Protein AF-A0A5C3P0K3-F1 (afdb_monomer)

Mean predicted aligned error: 17.83 Å

Solvent-accessible surface area (backbone atoms only — not comparable to full-atom values): 29795 Å² total; per-residue (Å²): 106,72,67,56,53,53,31,48,54,59,29,35,57,39,47,34,55,38,50,48,30,50,36,50,61,62,70,23,66,66,60,47,66,73,46,73,42,30,42,36,36,36,33,40,74,50,85,75,92,50,100,78,59,56,58,51,48,46,45,33,74,73,50,75,51,78,42,51,37,80,79,39,70,76,41,47,81,45,37,68,60,47,49,50,56,40,67,68,44,40,65,58,45,68,73,74,47,50,90,46,56,75,48,63,44,34,28,38,40,38,34,67,38,91,97,71,49,75,48,74,46,55,38,49,33,72,33,66,44,53,66,89,54,90,84,61,83,78,53,72,66,58,40,38,36,33,51,36,48,41,50,53,52,52,53,36,39,52,73,20,39,22,40,42,75,41,90,49,76,89,46,56,52,66,38,50,28,37,74,44,84,49,96,98,39,81,40,83,45,73,51,89,84,71,50,57,52,65,55,46,50,54,61,43,66,78,34,94,82,50,64,74,61,79,58,75,62,52,55,56,59,44,33,40,58,62,43,72,35,35,87,69,73,90,64,85,66,98,64,55,51,55,82,79,74,49,45,14,72,56,79,59,51,71,43,55,84,86,62,34,46,58,39,92,78,62,61,76,52,33,18,73,42,73,65,38,46,59,70,33,36,82,77,41,50,73,70,47,60,62,74,75,72,89,57,80,70,46,71,69,53,49,45,49,52,50,50,48,28,46,67,54,31,44,70,44,49,45,51,32,50,39,33,50,34,44,75,68,49,7,61,63,62,49,68,76,47,72,40,32,33,46,32,33,33,34,57,42,92,81,50,84,78,49,55,52,41,49,40,40,70,73,46,78,41,84,40,46,26,92,80,33,65,84,42,46,82,45,42,70,63,49,59,59,50,42,67,65,58,42,60,88,67,37,44,96,80,32,89,57,39,71,44,70,41,50,32,41,36,41,35,40,48,100,90,44,79,47,80,44,79,48,72,48,66,34,56,57,62,78,53,95,56,52,66,68,63,50,73,67,58,47,33,26,40,50,25,46,32,54,49,30,53,50,24,55,36,73,18,45,30,66,42,85,38,81,46,89,92,52,100,50,79,42,77,46,56,20,35,72,45,69,62,68,102,78,52,84,52,79,40,81,42,76,59,63,86,82,39,66,72,58,43,51,52,46,54,49,34,14,51,63,30,82,65,39,46,66,71,53,23,51,47,53,61,74,72,57

Organism: NCBI:txid1314778

Structure (mmCIF, N/CA/C/O backbone):
data_AF-A0A5C3P0K3-F1
#
_entry.id   AF-A0A5C3P0K3-F1
#
loop_
_atom_site.group_PDB
_atom_site.id
_atom_site.type_symbol
_atom_site.label_atom_id
_atom_site.label_alt_id
_atom_site.label_comp_id
_atom_site.label_asym_id
_atom_site.label_entity_id
_atom_site.label_seq_id
_atom_site.pdbx_PDB_ins_code
_atom_site.Cartn_x
_atom_site.Cartn_y
_atom_site.Cartn_z
_atom_site.occupancy
_atom_site.B_iso_or_equiv
_atom_site.auth_seq_id
_atom_site.auth_comp_id
_atom_site.auth_asym_id
_atom_site.auth_atom_id
_atom_site.pdbx_PDB_model_num
ATOM 1 N N . MET A 1 1 ? -1.546 -14.754 24.740 1.00 61.16 1 MET A N 1
ATOM 2 C CA . MET A 1 1 ? -1.961 -14.315 23.388 1.00 61.16 1 MET A CA 1
ATOM 3 C C . MET A 1 1 ? -1.773 -12.811 23.155 1.00 61.16 1 MET A C 1
ATOM 5 O O . MET A 1 1 ? -1.002 -12.467 22.277 1.00 61.16 1 MET A O 1
ATOM 9 N N . GLY A 1 2 ? -2.371 -11.905 23.947 1.00 68.00 2 GLY A N 1
ATOM 10 C CA . GLY A 1 2 ? -2.244 -10.447 23.720 1.00 68.00 2 GLY A CA 1
ATOM 11 C C . GLY A 1 2 ? -0.800 -9.924 23.613 1.00 68.00 2 GLY A C 1
ATOM 12 O O . GLY A 1 2 ? -0.475 -9.229 22.660 1.00 68.00 2 GLY A O 1
ATOM 13 N N . ALA A 1 3 ? 0.090 -10.341 24.522 1.00 77.12 3 ALA A N 1
ATOM 14 C CA . ALA A 1 3 ? 1.510 -9.973 24.467 1.00 77.12 3 ALA A CA 1
ATOM 15 C C . ALA A 1 3 ? 2.232 -10.491 23.205 1.00 77.12 3 ALA A C 1
ATOM 17 O O . ALA A 1 3 ? 3.080 -9.788 22.667 1.00 77.12 3 ALA A O 1
ATOM 18 N N . LEU A 1 4 ? 1.866 -11.683 22.716 1.00 77.12 4 LEU A N 1
ATOM 19 C CA . LEU A 1 4 ? 2.423 -12.269 21.492 1.00 77.12 4 LEU A CA 1
ATOM 20 C C . LEU A 1 4 ? 2.009 -11.467 20.257 1.00 77.12 4 LEU A C 1
ATOM 22 O O . LEU A 1 4 ? 2.861 -11.131 19.444 1.00 77.12 4 LEU A O 1
ATOM 26 N N . ASN A 1 5 ? 0.734 -11.078 20.166 1.00 74.31 5 ASN A N 1
ATOM 27 C CA . ASN A 1 5 ? 0.243 -10.235 19.073 1.00 74.31 5 ASN A CA 1
ATOM 28 C C . ASN A 1 5 ? 0.916 -8.860 19.074 1.00 74.31 5 ASN A C 1
ATOM 30 O O . ASN A 1 5 ? 1.322 -8.379 18.022 1.00 74.31 5 ASN A O 1
ATOM 34 N N . THR A 1 6 ? 1.056 -8.229 20.245 1.00 79.75 6 THR A N 1
ATOM 35 C CA . THR A 1 6 ? 1.744 -6.935 20.362 1.00 79.75 6 THR A CA 1
ATOM 36 C C . THR A 1 6 ? 3.209 -7.044 19.956 1.00 79.75 6 THR A C 1
ATOM 38 O O . THR A 1 6 ? 3.693 -6.199 19.209 1.00 79.75 6 THR A O 1
ATOM 41 N N . TRP A 1 7 ? 3.911 -8.080 20.415 1.00 85.62 7 TRP A N 1
ATOM 42 C CA . TRP A 1 7 ? 5.311 -8.300 20.064 1.00 85.62 7 TRP A CA 1
ATOM 43 C C . TRP A 1 7 ? 5.491 -8.560 18.566 1.00 85.62 7 TRP A C 1
ATOM 45 O O . TRP A 1 7 ? 6.359 -7.950 17.947 1.00 85.62 7 TRP A O 1
ATOM 55 N N . LEU A 1 8 ? 4.635 -9.392 17.965 1.00 82.06 8 LEU A N 1
ATOM 56 C CA . LEU A 1 8 ? 4.671 -9.667 16.530 1.00 82.06 8 LEU A CA 1
ATOM 57 C C . LEU A 1 8 ? 4.389 -8.401 15.709 1.00 82.06 8 LEU A C 1
ATOM 59 O O . LEU A 1 8 ? 5.110 -8.120 14.760 1.00 82.06 8 LEU A O 1
ATOM 63 N N . ALA A 1 9 ? 3.407 -7.593 16.122 1.00 76.94 9 ALA A N 1
ATOM 64 C CA . ALA A 1 9 ? 3.091 -6.322 15.472 1.00 76.94 9 ALA A CA 1
ATOM 65 C C . ALA A 1 9 ? 4.237 -5.300 15.567 1.00 76.94 9 ALA A C 1
ATOM 67 O O . ALA A 1 9 ? 4.460 -4.545 14.627 1.00 76.94 9 ALA A O 1
ATOM 68 N N . ILE A 1 10 ? 4.987 -5.276 16.676 1.00 83.94 10 ILE A N 1
ATOM 69 C CA . ILE A 1 10 ? 6.170 -4.412 16.826 1.00 83.94 10 ILE A CA 1
ATOM 70 C C . ILE A 1 10 ? 7.267 -4.782 15.822 1.00 83.94 10 ILE A C 1
ATOM 72 O O . ILE A 1 10 ? 7.936 -3.888 15.316 1.00 83.94 10 ILE A O 1
ATOM 76 N N . HIS A 1 11 ? 7.444 -6.072 15.537 1.00 88.75 11 HIS A N 1
ATOM 77 C CA . HIS A 1 11 ? 8.526 -6.591 14.694 1.00 88.75 11 HIS A CA 1
ATOM 78 C C . HIS A 1 11 ? 8.051 -6.977 13.291 1.00 88.75 11 HIS A C 1
ATOM 80 O O . HIS A 1 11 ? 8.739 -7.715 12.596 1.00 88.75 11 HIS A O 1
ATOM 86 N N . VAL A 1 12 ? 6.876 -6.517 12.865 1.00 84.19 12 VAL A N 1
ATOM 87 C CA . VAL A 1 12 ? 6.235 -7.002 11.637 1.00 84.19 12 VAL A CA 1
ATOM 88 C C . VAL A 1 12 ? 7.110 -6.803 10.394 1.00 84.19 12 VAL A C 1
ATOM 90 O O . VAL A 1 12 ? 7.326 -7.745 9.638 1.00 84.19 12 VAL A O 1
ATOM 93 N N . ILE A 1 13 ? 7.696 -5.615 10.233 1.00 84.31 13 ILE A N 1
ATOM 94 C CA . ILE A 1 13 ? 8.611 -5.303 9.127 1.00 84.31 13 ILE A CA 1
ATOM 95 C C . ILE A 1 13 ? 9.934 -6.065 9.276 1.00 84.31 13 ILE A C 1
ATOM 97 O O . ILE A 1 13 ? 10.475 -6.582 8.302 1.00 84.31 13 ILE A O 1
ATOM 101 N N . THR A 1 14 ? 10.434 -6.205 10.505 1.00 92.38 14 THR A N 1
ATOM 102 C CA . THR A 1 14 ? 11.621 -7.019 10.802 1.00 92.38 14 THR A CA 1
ATOM 103 C C . THR A 1 14 ? 11.430 -8.474 10.377 1.00 92.38 14 THR A C 1
ATOM 105 O O . THR A 1 14 ? 12.330 -9.066 9.783 1.00 92.38 14 THR A O 1
ATOM 108 N N . PHE A 1 15 ? 10.254 -9.047 10.639 1.00 92.56 15 PHE A N 1
ATOM 109 C CA . PHE A 1 15 ? 9.929 -10.413 10.248 1.00 92.56 15 PHE A CA 1
ATOM 110 C C . PHE A 1 15 ? 9.656 -10.571 8.759 1.00 92.56 15 PHE A C 1
ATOM 112 O O . PHE A 1 15 ? 9.928 -11.639 8.227 1.00 92.56 15 PHE A O 1
ATOM 119 N N . GLU A 1 16 ? 9.210 -9.528 8.065 1.00 88.56 16 GLU A N 1
ATOM 120 C CA . GLU A 1 16 ? 9.139 -9.550 6.605 1.00 88.56 16 GLU A CA 1
ATOM 121 C C . GLU A 1 16 ? 10.537 -9.668 5.975 1.00 88.56 16 GLU A C 1
ATOM 123 O O . GLU A 1 16 ? 10.743 -10.503 5.089 1.00 88.56 16 GLU A O 1
ATOM 128 N N . TYR A 1 17 ? 11.515 -8.892 6.464 1.00 89.94 17 TYR A N 1
ATOM 129 C CA . TYR A 1 17 ? 12.912 -9.040 6.046 1.00 89.94 17 TYR A CA 1
ATOM 130 C C . TYR A 1 17 ? 13.441 -10.440 6.372 1.00 89.94 17 TYR A C 1
ATOM 132 O O . TYR A 1 17 ? 14.049 -11.087 5.521 1.00 89.94 17 TYR A O 1
ATOM 140 N N . LEU A 1 18 ? 13.153 -10.940 7.578 1.00 92.56 18 LEU A N 1
ATOM 141 C CA . LEU A 1 18 ? 13.569 -12.278 7.987 1.00 92.56 18 LEU A CA 1
ATOM 142 C C . LEU A 1 18 ? 12.963 -13.362 7.090 1.00 92.56 18 LEU A C 1
ATOM 144 O O . LEU A 1 18 ? 13.679 -14.250 6.649 1.00 92.56 18 LEU A O 1
ATOM 148 N N . ALA A 1 19 ? 11.666 -13.277 6.789 1.00 91.94 19 ALA A N 1
ATOM 149 C CA . ALA A 1 19 ? 10.964 -14.234 5.943 1.00 91.94 19 ALA A CA 1
ATOM 150 C C . ALA A 1 19 ? 11.574 -14.289 4.540 1.00 91.94 19 ALA A C 1
ATOM 152 O O . ALA A 1 19 ? 11.845 -15.377 4.034 1.00 91.94 19 ALA A O 1
ATOM 153 N N . ASN A 1 20 ? 11.852 -13.127 3.940 1.00 88.12 20 ASN A N 1
ATOM 154 C CA . ASN A 1 20 ? 12.483 -13.064 2.626 1.00 88.12 20 ASN A CA 1
ATOM 155 C C . ASN A 1 20 ? 13.892 -13.678 2.650 1.00 88.12 20 ASN A C 1
ATOM 157 O O . ASN A 1 20 ? 14.211 -14.449 1.756 1.00 88.12 20 ASN A O 1
ATOM 161 N N . ALA A 1 21 ? 14.712 -13.433 3.677 1.00 89.75 21 ALA A N 1
ATOM 162 C CA . ALA A 1 21 ? 16.034 -14.063 3.779 1.00 89.75 21 ALA A CA 1
ATOM 163 C C . ALA A 1 21 ? 15.950 -15.587 4.009 1.00 89.75 21 ALA A C 1
ATOM 165 O O . ALA A 1 21 ? 16.585 -16.365 3.296 1.00 89.75 21 ALA A O 1
ATOM 166 N N . VAL A 1 22 ? 15.125 -16.026 4.965 1.00 91.88 22 VAL A N 1
ATOM 167 C CA . VAL A 1 22 ? 14.997 -17.439 5.363 1.00 91.88 22 VAL A CA 1
ATOM 168 C C . VAL A 1 22 ? 14.495 -18.304 4.210 1.00 91.88 22 VAL A C 1
ATOM 170 O O . VAL A 1 22 ? 15.004 -19.405 4.016 1.00 91.88 22 VAL A O 1
ATOM 173 N N . VAL A 1 23 ? 13.537 -17.823 3.417 1.00 90.25 23 VAL A N 1
ATOM 174 C CA . VAL A 1 23 ? 13.013 -18.569 2.262 1.00 90.25 23 VAL A CA 1
ATOM 175 C C . VAL A 1 23 ? 14.108 -18.877 1.241 1.00 90.25 23 VAL A C 1
ATOM 177 O O . VAL A 1 23 ? 14.187 -20.000 0.743 1.00 90.25 23 VAL A O 1
ATOM 180 N N . TRP A 1 24 ? 14.993 -17.921 0.969 1.00 85.38 24 TRP A N 1
ATOM 181 C CA . TRP A 1 24 ? 16.098 -18.119 0.033 1.00 85.38 24 TRP A CA 1
ATOM 182 C C . TRP A 1 24 ? 17.172 -19.067 0.570 1.00 85.38 24 TRP A C 1
ATOM 184 O O . TRP A 1 24 ? 17.654 -19.913 -0.178 1.00 85.38 24 TRP A O 1
ATOM 194 N N . VAL A 1 25 ? 17.459 -19.022 1.874 1.00 87.88 25 VAL A N 1
ATOM 195 C CA . VAL A 1 25 ? 18.343 -20.004 2.534 1.00 87.88 25 VAL A CA 1
ATOM 196 C C . VAL A 1 25 ? 17.758 -21.426 2.486 1.00 87.88 25 VAL A C 1
ATOM 198 O O . VAL A 1 25 ? 18.500 -22.402 2.512 1.00 87.88 25 VAL A O 1
ATOM 201 N N . ASN A 1 26 ? 16.433 -21.565 2.373 1.00 89.50 26 ASN A N 1
ATOM 202 C CA . ASN A 1 26 ? 15.720 -22.845 2.412 1.00 89.50 26 ASN A CA 1
ATOM 203 C C . ASN A 1 26 ? 15.175 -23.269 1.036 1.00 89.50 26 ASN A C 1
ATOM 205 O O . ASN A 1 26 ? 14.042 -23.735 0.930 1.00 89.50 26 ASN A O 1
ATOM 209 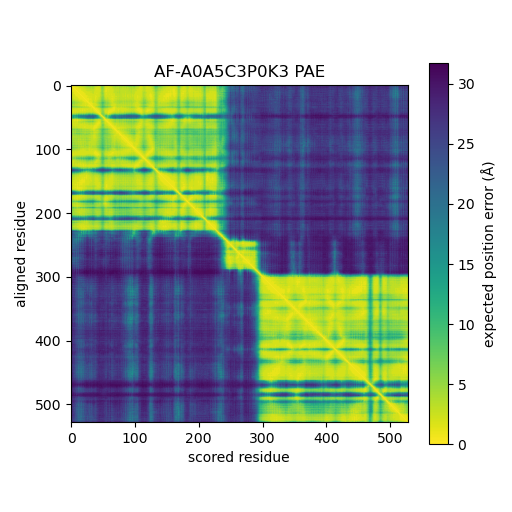N N . GLY A 1 27 ? 15.963 -23.104 -0.028 1.00 84.50 27 GLY A N 1
ATOM 210 C CA . GLY A 1 27 ? 15.628 -23.612 -1.368 1.00 84.50 27 GLY A CA 1
ATOM 211 C C . GLY A 1 27 ? 14.883 -22.632 -2.278 1.00 84.50 27 GLY A C 1
ATOM 212 O O . GLY A 1 27 ? 14.527 -22.998 -3.395 1.00 84.50 27 GLY A O 1
ATOM 213 N N . GLY A 1 28 ? 14.672 -21.389 -1.843 1.00 85.44 28 GLY A N 1
ATOM 214 C CA . GLY A 1 28 ? 14.106 -20.329 -2.678 1.00 85.44 28 GLY A CA 1
ATOM 215 C C . GLY A 1 28 ? 12.585 -20.218 -2.620 1.00 85.44 28 GLY A C 1
ATOM 216 O O . GLY A 1 28 ? 11.881 -21.061 -2.058 1.00 85.44 28 GLY A O 1
ATOM 217 N N . VAL A 1 29 ? 12.065 -19.127 -3.183 1.00 85.19 29 VAL A N 1
ATOM 218 C CA . VAL A 1 29 ? 10.638 -18.776 -3.086 1.00 85.19 29 VAL A CA 1
ATOM 219 C C . VAL A 1 29 ? 9.754 -19.808 -3.778 1.00 85.19 29 VAL A C 1
ATOM 221 O O . VAL A 1 29 ? 8.796 -20.284 -3.174 1.00 85.19 29 VAL A O 1
ATOM 224 N N . ASP A 1 30 ? 10.108 -20.210 -4.998 1.00 84.75 30 ASP A N 1
ATOM 225 C CA . ASP A 1 30 ? 9.303 -21.148 -5.783 1.00 84.75 30 ASP A CA 1
ATOM 226 C C . ASP A 1 30 ? 9.247 -22.532 -5.120 1.00 84.75 30 ASP A C 1
ATOM 228 O O . ASP A 1 30 ? 8.168 -23.100 -4.974 1.00 84.75 30 ASP A O 1
ATOM 232 N N . TYR A 1 31 ? 10.373 -23.032 -4.595 1.00 87.50 31 TYR A N 1
ATOM 233 C CA . TYR A 1 31 ? 10.391 -24.270 -3.811 1.00 87.50 31 TYR A CA 1
ATOM 234 C C . TYR A 1 31 ? 9.463 -24.180 -2.596 1.00 87.50 31 TYR A C 1
ATOM 236 O O . TYR A 1 31 ? 8.670 -25.088 -2.345 1.00 87.50 31 TYR A O 1
ATOM 244 N N . ASN A 1 32 ? 9.541 -23.088 -1.833 1.00 89.25 32 ASN A N 1
ATOM 245 C CA . ASN A 1 32 ? 8.776 -22.944 -0.599 1.00 89.25 32 ASN A CA 1
ATOM 246 C C . ASN A 1 32 ? 7.279 -22.707 -0.827 1.00 89.25 32 ASN A C 1
ATOM 248 O O . ASN A 1 32 ? 6.491 -23.087 0.035 1.00 89.25 32 ASN A O 1
ATOM 252 N N . LEU A 1 33 ? 6.882 -22.152 -1.974 1.00 88.06 33 LEU A N 1
ATOM 253 C CA . LEU A 1 33 ? 5.477 -21.961 -2.343 1.00 88.06 33 LEU A CA 1
ATOM 254 C C . LEU A 1 33 ? 4.882 -23.134 -3.141 1.00 88.06 33 LEU A C 1
ATOM 256 O O . LEU A 1 33 ? 3.664 -23.288 -3.163 1.00 88.06 33 LEU A O 1
ATOM 260 N N . ALA A 1 34 ? 5.707 -23.993 -3.751 1.00 87.12 34 ALA A N 1
ATOM 261 C CA . ALA A 1 34 ? 5.243 -25.131 -4.552 1.00 87.12 34 ALA A CA 1
ATOM 262 C C . ALA A 1 34 ? 4.515 -26.218 -3.742 1.00 87.12 34 ALA A C 1
ATOM 264 O O . ALA A 1 34 ? 3.770 -27.017 -4.305 1.00 87.12 34 ALA A O 1
ATOM 265 N N . THR A 1 35 ? 4.726 -26.280 -2.425 1.00 88.81 35 THR A N 1
ATOM 266 C CA . THR A 1 35 ? 4.028 -27.228 -1.544 1.00 88.81 35 THR A CA 1
ATOM 267 C C . THR A 1 35 ? 3.576 -26.533 -0.261 1.00 88.81 35 THR A C 1
ATOM 269 O O . THR A 1 35 ? 4.218 -25.564 0.145 1.00 88.81 35 THR A O 1
ATOM 272 N N . PRO A 1 36 ? 2.514 -27.017 0.413 1.00 91.81 36 PRO A N 1
ATOM 273 C CA . PRO A 1 36 ? 2.018 -26.419 1.652 1.00 91.81 36 PRO A CA 1
ATOM 274 C C . PRO A 1 36 ? 3.087 -26.370 2.760 1.00 91.81 36 PRO A C 1
ATOM 276 O O . PRO A 1 36 ? 3.328 -27.359 3.462 1.00 91.81 36 PRO A O 1
ATOM 279 N N . ARG A 1 37 ? 3.723 -25.205 2.922 1.00 94.00 37 ARG A N 1
ATOM 280 C CA . ARG A 1 37 ? 4.747 -24.905 3.932 1.00 94.00 37 ARG A CA 1
ATOM 281 C C . ARG A 1 37 ? 4.461 -23.576 4.619 1.00 94.00 37 ARG A C 1
ATOM 283 O O . ARG A 1 37 ? 3.906 -22.664 4.012 1.00 94.00 37 ARG A O 1
ATOM 290 N N . ALA A 1 38 ? 4.818 -23.488 5.892 1.00 93.88 38 ALA A N 1
ATOM 291 C CA . ALA A 1 38 ? 4.681 -22.273 6.677 1.00 93.88 38 ALA A CA 1
ATOM 292 C C . ALA A 1 38 ? 6.016 -21.899 7.316 1.00 93.88 38 ALA A C 1
ATOM 294 O O . ALA A 1 38 ? 6.768 -22.767 7.763 1.00 93.88 38 ALA A O 1
ATOM 295 N N . LEU A 1 39 ? 6.274 -20.599 7.408 1.00 94.75 39 LEU A N 1
ATOM 296 C CA . LEU A 1 39 ? 7.313 -20.062 8.272 1.00 94.75 39 LEU A CA 1
ATOM 297 C C . LEU A 1 39 ? 6.847 -20.193 9.728 1.00 94.75 39 LEU A C 1
ATOM 299 O O . LEU A 1 39 ? 5.764 -19.734 10.091 1.00 94.75 39 LEU A O 1
ATOM 303 N N . VAL A 1 40 ? 7.650 -20.811 10.581 1.00 94.69 40 VAL A N 1
ATOM 304 C CA . VAL A 1 40 ? 7.351 -20.984 12.002 1.00 94.69 40 VAL A CA 1
ATOM 305 C C . VAL A 1 40 ? 8.360 -20.205 12.825 1.00 94.69 40 VAL A C 1
ATOM 307 O O . VAL A 1 40 ? 9.562 -20.448 12.757 1.00 94.69 40 VAL A O 1
ATOM 310 N N . ILE A 1 41 ? 7.853 -19.253 13.606 1.00 94.38 41 ILE A N 1
ATOM 311 C CA . ILE A 1 41 ? 8.634 -18.401 14.501 1.00 94.38 41 ILE A CA 1
ATOM 312 C C . ILE A 1 41 ? 8.469 -18.951 15.916 1.00 94.38 41 ILE A C 1
ATOM 314 O O . ILE A 1 41 ? 7.450 -18.728 16.575 1.00 94.38 41 ILE A O 1
ATOM 318 N N . HIS A 1 42 ? 9.475 -19.671 16.399 1.00 92.56 42 HIS A N 1
ATOM 319 C CA . HIS A 1 42 ? 9.483 -20.195 17.759 1.00 92.56 42 HIS A CA 1
ATOM 320 C C . HIS A 1 42 ? 9.895 -19.107 18.725 1.00 92.56 42 HIS A C 1
ATOM 322 O O . HIS A 1 42 ? 10.952 -18.486 18.581 1.00 92.56 42 HIS A O 1
ATOM 328 N N . VAL A 1 43 ? 9.080 -18.893 19.751 1.00 92.44 43 VAL A N 1
ATOM 329 C CA . VAL A 1 43 ? 9.338 -17.852 20.738 1.00 92.44 43 VAL A CA 1
ATOM 330 C C . VAL A 1 43 ? 9.240 -18.373 22.165 1.00 92.44 43 VAL A C 1
ATOM 332 O O . VAL A 1 43 ? 8.622 -19.397 22.461 1.00 92.44 43 VAL A O 1
ATOM 335 N N . GLY A 1 44 ? 9.892 -17.665 23.080 1.00 88.44 44 GLY A N 1
ATOM 336 C CA . GLY A 1 44 ? 9.809 -17.904 24.513 1.00 88.44 44 GLY A CA 1
ATOM 337 C C . GLY A 1 44 ? 9.354 -16.660 25.262 1.00 88.44 44 GLY A C 1
ATOM 338 O O . GLY A 1 44 ? 9.659 -15.531 24.880 1.00 88.44 44 GLY A O 1
ATOM 339 N N . ALA A 1 45 ? 8.639 -16.861 26.365 1.00 85.31 45 ALA A N 1
ATOM 340 C CA . ALA A 1 45 ? 8.326 -15.777 27.284 1.00 85.31 45 ALA A CA 1
ATOM 341 C C . ALA A 1 45 ? 9.558 -15.470 28.142 1.00 85.31 45 ALA A C 1
ATOM 343 O O . ALA A 1 45 ? 10.170 -16.383 28.704 1.00 85.31 45 ALA A O 1
ATOM 344 N N . ARG A 1 46 ? 9.913 -14.191 28.296 1.00 82.06 46 ARG A N 1
ATOM 345 C CA . ARG A 1 46 ? 10.849 -13.795 29.355 1.00 82.06 46 ARG A CA 1
ATOM 346 C C . ARG A 1 46 ? 10.098 -13.763 30.687 1.00 82.06 46 ARG A C 1
ATOM 348 O O . ARG A 1 46 ? 8.925 -13.390 30.728 1.00 82.06 46 ARG A O 1
ATOM 355 N N . LYS A 1 47 ? 10.761 -14.138 31.790 1.00 70.38 47 LYS A N 1
ATOM 356 C CA . LYS A 1 47 ? 10.196 -13.939 33.137 1.00 70.38 47 LYS A CA 1
ATOM 357 C C . LYS A 1 47 ? 9.903 -12.449 33.309 1.00 70.38 47 LYS A C 1
ATOM 359 O O . LYS A 1 47 ? 10.833 -11.643 33.260 1.00 70.38 47 LYS A O 1
ATOM 364 N N . ARG A 1 48 ? 8.625 -12.099 33.482 1.00 61.69 48 ARG A N 1
ATOM 365 C CA . ARG A 1 48 ? 8.217 -10.717 33.740 1.00 61.69 48 A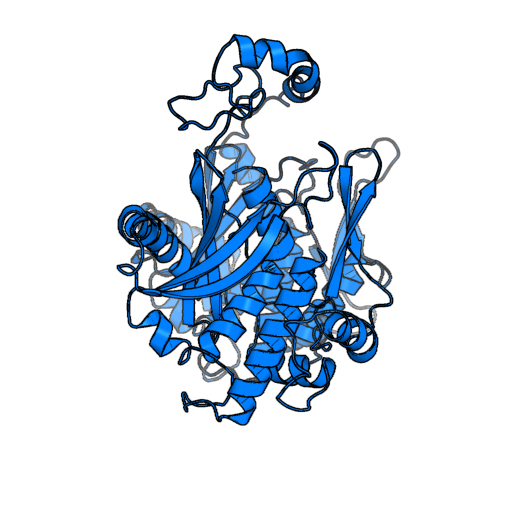RG A CA 1
ATOM 366 C C . ARG A 1 48 ? 8.883 -10.228 35.019 1.00 61.69 48 ARG A C 1
ATOM 368 O O . ARG A 1 48 ? 8.772 -10.881 36.053 1.00 61.69 48 ARG A O 1
ATOM 375 N N . ARG A 1 49 ? 9.554 -9.082 34.943 1.00 55.03 49 ARG A N 1
ATOM 376 C CA . ARG A 1 49 ? 10.015 -8.338 36.123 1.00 55.03 49 ARG A CA 1
ATOM 377 C C . ARG A 1 49 ? 8.903 -7.428 36.644 1.00 55.03 49 ARG A C 1
ATOM 379 O O . ARG A 1 49 ? 8.859 -7.153 37.836 1.00 55.03 49 ARG A O 1
ATOM 386 N N . SER A 1 50 ? 7.997 -6.990 35.765 1.00 57.59 50 SER A N 1
ATOM 387 C CA . SER A 1 50 ? 6.822 -6.188 36.108 1.00 57.59 50 SER A CA 1
ATOM 388 C C . SER A 1 50 ? 5.712 -6.295 35.050 1.00 57.59 50 SER A C 1
ATOM 390 O O . SER A 1 50 ? 5.956 -6.669 33.902 1.00 57.59 50 SER A O 1
ATOM 392 N N . ASP A 1 51 ? 4.493 -5.866 35.384 1.00 56.31 51 ASP A N 1
ATOM 393 C CA . ASP A 1 51 ? 3.397 -5.701 34.407 1.00 56.31 51 ASP A CA 1
ATOM 394 C C . ASP A 1 51 ? 3.630 -4.571 33.389 1.00 56.31 51 ASP A C 1
ATOM 396 O O . ASP A 1 51 ? 2.829 -4.362 32.480 1.00 56.31 51 ASP A O 1
ATOM 400 N N . ASN A 1 52 ? 4.743 -3.849 33.527 1.00 61.53 52 ASN A N 1
ATOM 401 C CA . ASN A 1 52 ? 5.138 -2.717 32.705 1.00 61.53 52 ASN A CA 1
ATOM 402 C C . ASN A 1 52 ? 6.372 -3.012 31.848 1.00 61.53 52 ASN A C 1
ATOM 404 O O . ASN A 1 52 ? 7.014 -2.062 31.417 1.00 61.53 52 ASN A O 1
ATOM 408 N N . ASP A 1 53 ? 6.735 -4.275 31.625 1.00 75.19 53 ASP A N 1
ATOM 409 C CA . ASP A 1 53 ? 7.919 -4.623 30.835 1.00 75.19 53 ASP A CA 1
ATOM 410 C C . ASP A 1 53 ? 7.791 -4.176 29.367 1.00 75.19 53 ASP A C 1
ATOM 412 O O . ASP A 1 53 ? 6.690 -4.019 28.828 1.00 75.19 53 ASP A O 1
ATOM 416 N N . ASN A 1 54 ? 8.937 -3.938 28.719 1.00 86.94 54 ASN A N 1
ATOM 417 C CA . ASN A 1 54 ? 8.990 -3.473 27.336 1.00 86.94 54 ASN A CA 1
ATOM 418 C C . ASN A 1 54 ? 8.351 -4.517 26.400 1.00 86.94 54 ASN A C 1
ATOM 420 O O . ASN A 1 54 ? 8.849 -5.642 26.320 1.00 86.94 54 ASN A O 1
ATOM 424 N N . PRO A 1 55 ? 7.281 -4.174 25.658 1.00 87.88 55 PRO A N 1
ATOM 425 C CA . PRO A 1 55 ? 6.582 -5.125 24.804 1.00 87.88 55 PRO A CA 1
ATOM 426 C C . PRO A 1 55 ? 7.450 -5.640 23.651 1.00 87.88 55 PRO A C 1
ATOM 428 O O . PRO A 1 55 ? 7.155 -6.709 23.129 1.00 87.88 55 PRO A O 1
ATOM 431 N N . ALA A 1 56 ? 8.524 -4.933 23.280 1.00 89.56 56 ALA A N 1
ATOM 432 C CA . ALA A 1 56 ? 9.481 -5.398 22.280 1.00 89.56 56 ALA A CA 1
ATOM 433 C C . ALA A 1 56 ? 10.409 -6.510 22.807 1.00 89.56 56 ALA A C 1
ATOM 435 O O . ALA A 1 56 ? 10.882 -7.328 22.028 1.00 89.56 56 ALA A O 1
ATOM 436 N N . THR A 1 57 ? 10.641 -6.594 24.123 1.00 90.06 57 THR A N 1
ATOM 437 C CA . THR A 1 57 ? 11.536 -7.601 24.731 1.00 90.06 57 THR A CA 1
ATOM 438 C C . THR A 1 57 ? 10.826 -8.597 25.642 1.00 90.06 57 THR A C 1
ATOM 440 O O . THR A 1 57 ? 11.452 -9.550 26.101 1.00 90.06 57 THR A O 1
ATOM 443 N N . ALA A 1 58 ? 9.523 -8.424 25.891 1.00 85.44 58 ALA A N 1
ATOM 444 C CA . ALA A 1 58 ? 8.712 -9.319 26.721 1.00 85.44 58 ALA A CA 1
ATOM 445 C C . ALA A 1 58 ? 8.732 -10.783 26.237 1.00 85.44 58 ALA A C 1
ATOM 447 O O . ALA A 1 58 ? 8.542 -11.718 27.020 1.00 85.44 58 ALA A O 1
ATOM 448 N N . ILE A 1 59 ? 8.974 -10.974 24.943 1.00 88.38 59 ILE A N 1
ATOM 449 C CA . ILE A 1 59 ? 9.126 -12.258 24.271 1.00 88.38 59 ILE A CA 1
ATOM 450 C C . ILE A 1 59 ? 10.501 -12.266 23.605 1.00 88.38 59 ILE A C 1
ATOM 452 O O . ILE A 1 59 ? 10.991 -11.227 23.162 1.00 88.38 59 ILE A O 1
ATOM 456 N N . PHE A 1 60 ? 11.143 -13.430 23.571 1.00 87.50 60 PHE A N 1
ATOM 457 C CA . PHE A 1 60 ? 12.396 -13.621 22.854 1.00 87.50 60 PHE A CA 1
ATOM 458 C C . PHE A 1 60 ? 12.220 -14.629 21.726 1.00 87.50 60 PHE A C 1
ATOM 460 O O . PHE A 1 60 ? 11.504 -15.623 21.862 1.00 87.50 60 PHE A O 1
ATOM 467 N N . LEU A 1 61 ? 12.894 -14.351 20.617 1.00 90.38 61 LEU A N 1
ATOM 468 C CA . LEU A 1 61 ? 12.995 -15.254 19.485 1.00 90.38 61 LEU A CA 1
ATOM 469 C C . LEU A 1 61 ? 13.907 -16.432 19.855 1.00 90.38 61 LEU A C 1
ATOM 471 O O . LEU A 1 61 ? 15.015 -16.202 20.336 1.00 90.38 61 LEU A O 1
ATOM 475 N N . LYS A 1 62 ? 13.433 -17.667 19.659 1.00 90.12 62 LYS A N 1
ATOM 476 C CA . LYS A 1 62 ? 14.225 -18.896 19.831 1.00 90.12 62 LYS A CA 1
ATOM 477 C C . LYS A 1 62 ? 14.813 -19.354 18.504 1.00 90.12 62 LYS A C 1
ATOM 479 O O . LYS A 1 62 ? 16.014 -19.551 18.404 1.00 90.12 62 LYS A O 1
ATOM 484 N N . SER A 1 63 ? 13.962 -19.520 17.498 1.00 90.12 63 SER A N 1
ATOM 485 C CA . SER A 1 63 ? 14.359 -19.967 16.164 1.00 90.12 63 SER A CA 1
ATOM 486 C C . SER A 1 63 ? 13.294 -19.602 15.135 1.00 90.12 63 SER A C 1
ATOM 488 O O . SER A 1 63 ? 12.149 -19.298 15.483 1.00 90.12 63 SER A O 1
ATOM 490 N N . VAL A 1 64 ? 13.683 -19.634 13.863 1.00 92.81 64 VAL A N 1
ATOM 491 C CA . VAL A 1 64 ? 12.777 -19.511 12.721 1.00 92.81 64 VAL A CA 1
ATOM 492 C C . VAL A 1 64 ? 13.097 -20.626 11.740 1.00 92.81 64 VAL A C 1
ATOM 494 O O . VAL A 1 64 ? 14.258 -20.828 11.400 1.00 92.81 64 VAL A O 1
ATOM 497 N N . GLU A 1 65 ? 12.076 -21.352 11.303 1.00 93.19 65 GLU A N 1
ATOM 498 C CA . GLU A 1 65 ? 12.208 -22.478 10.375 1.00 93.19 65 GLU A CA 1
ATOM 499 C C . GLU A 1 65 ? 11.047 -22.499 9.378 1.00 93.19 65 GLU A C 1
ATOM 501 O O . GLU A 1 65 ? 9.986 -21.940 9.649 1.00 93.19 65 GLU A O 1
ATOM 506 N N . ILE A 1 66 ? 11.233 -23.138 8.222 1.00 94.88 66 ILE A N 1
ATOM 507 C CA . ILE A 1 66 ? 10.138 -23.409 7.285 1.00 94.88 66 ILE A CA 1
ATOM 508 C C . ILE A 1 66 ? 9.749 -24.872 7.416 1.00 94.88 66 ILE A C 1
ATOM 510 O O . ILE A 1 66 ? 10.566 -25.767 7.210 1.00 94.88 66 ILE A O 1
ATOM 514 N N . LEU A 1 67 ? 8.485 -25.112 7.747 1.00 94.62 67 LEU A N 1
ATOM 515 C CA . LEU A 1 67 ? 7.968 -26.443 8.018 1.00 94.62 67 LEU A CA 1
ATOM 516 C C . LEU A 1 67 ? 6.845 -26.827 7.043 1.00 94.62 67 LEU A C 1
ATOM 518 O O . LEU A 1 67 ? 5.962 -26.008 6.774 1.00 94.62 67 LEU A O 1
ATOM 522 N N . PRO A 1 68 ? 6.800 -28.083 6.557 1.00 94.12 68 PRO A N 1
ATOM 523 C CA . PRO A 1 68 ? 5.638 -28.616 5.848 1.00 94.12 68 PRO A CA 1
ATOM 524 C C . PRO A 1 68 ? 4.385 -28.633 6.730 1.00 94.12 68 PRO A C 1
ATOM 526 O O . PRO A 1 68 ? 4.476 -28.938 7.922 1.00 94.12 68 PRO A O 1
ATOM 529 N N . LYS A 1 69 ? 3.207 -28.416 6.131 1.00 89.12 69 LYS A N 1
ATOM 530 C CA . LYS A 1 69 ? 1.883 -28.462 6.785 1.00 89.12 69 LYS A CA 1
ATOM 531 C C . LYS A 1 69 ? 1.712 -29.623 7.775 1.00 89.12 69 LYS A C 1
ATOM 533 O O . LYS A 1 69 ? 1.222 -29.415 8.877 1.00 89.12 69 LYS A O 1
ATOM 538 N N . GLY A 1 70 ? 2.091 -30.841 7.379 1.00 87.75 70 GLY A N 1
ATOM 539 C CA . GLY A 1 70 ? 1.882 -32.060 8.176 1.00 87.75 70 GLY A CA 1
ATOM 540 C C . GLY A 1 70 ? 2.946 -32.335 9.244 1.00 87.75 70 GLY A C 1
ATOM 541 O O . GLY A 1 70 ? 2.823 -33.305 9.981 1.00 87.75 70 GLY A O 1
ATOM 542 N N . SER A 1 71 ? 3.996 -31.516 9.339 1.00 90.75 71 SER A N 1
ATOM 543 C CA . SER A 1 71 ? 5.126 -31.782 10.246 1.00 90.75 71 SER A CA 1
ATOM 544 C C . SER A 1 71 ? 4.811 -31.539 11.727 1.00 90.75 71 SER A C 1
ATOM 546 O O . SER A 1 71 ? 5.526 -32.030 12.603 1.00 90.75 71 SER A O 1
ATOM 548 N N . ARG A 1 72 ? 3.758 -30.767 12.026 1.00 86.50 72 ARG A N 1
ATOM 549 C CA . ARG A 1 72 ? 3.325 -30.421 13.384 1.00 86.50 72 ARG A CA 1
ATOM 550 C C . ARG A 1 72 ? 1.806 -30.467 13.464 1.00 86.50 72 ARG A C 1
ATOM 552 O O . ARG A 1 72 ? 1.129 -29.951 12.578 1.00 86.50 72 ARG A O 1
ATOM 559 N N . VAL A 1 73 ? 1.283 -30.992 14.571 1.00 79.38 73 VAL A N 1
ATOM 560 C CA . VAL A 1 73 ? -0.167 -31.098 14.821 1.00 79.38 73 VAL A CA 1
ATOM 561 C C . VAL A 1 73 ? -0.857 -29.733 14.693 1.00 79.38 73 VAL A C 1
ATOM 563 O O . VAL A 1 73 ? -1.795 -29.585 13.919 1.00 79.38 73 VAL A O 1
ATOM 566 N N . TYR A 1 74 ? -0.310 -28.691 15.332 1.00 77.81 74 TYR A N 1
ATOM 567 C CA . TYR A 1 74 ? -0.882 -27.338 15.279 1.00 77.81 74 TYR A CA 1
ATOM 568 C C . TYR A 1 74 ? -0.830 -26.681 13.887 1.00 77.81 74 TYR A C 1
ATOM 570 O O . TYR A 1 74 ? -1.579 -25.737 13.639 1.00 77.81 74 TYR A O 1
ATOM 578 N N . LEU A 1 75 ? 0.055 -27.131 12.987 1.00 82.75 75 LEU A N 1
ATOM 579 C CA . LEU A 1 75 ? 0.071 -26.669 11.596 1.00 82.75 75 LEU A CA 1
ATOM 580 C C . LEU A 1 75 ? -0.994 -27.395 10.780 1.00 82.75 75 LEU A C 1
ATOM 582 O O . LEU A 1 75 ? -1.718 -26.744 10.032 1.00 82.75 75 LEU A O 1
ATOM 586 N N . GLY A 1 76 ? -1.116 -28.714 10.950 1.00 81.44 76 GLY A N 1
ATOM 587 C CA . GLY A 1 76 ? -2.123 -29.527 10.273 1.00 81.44 76 GLY A CA 1
ATOM 588 C C . GLY A 1 76 ? -3.546 -29.080 10.612 1.00 81.44 76 GLY A C 1
ATOM 589 O O . GLY A 1 76 ? -4.310 -28.731 9.710 1.00 81.44 76 GLY A O 1
ATOM 590 N N . ASP A 1 77 ? -3.857 -28.997 11.908 1.00 76.38 77 ASP A N 1
ATOM 591 C CA . ASP A 1 77 ? -5.202 -28.716 12.435 1.00 76.38 77 ASP A CA 1
ATOM 592 C C . ASP A 1 77 ? -5.691 -27.290 12.142 1.00 76.38 77 ASP A C 1
ATOM 594 O O . ASP A 1 77 ? -6.890 -27.001 12.179 1.00 76.38 77 ASP A O 1
ATOM 598 N N . HIS A 1 78 ? -4.772 -26.361 11.873 1.00 77.31 78 HIS A N 1
ATOM 599 C CA . HIS A 1 78 ? -5.084 -24.948 11.644 1.00 77.31 78 HIS A CA 1
ATOM 600 C C . HIS A 1 78 ? -4.690 -24.455 10.252 1.00 77.31 78 HIS A C 1
ATOM 602 O O . HIS A 1 78 ? -4.789 -23.256 9.979 1.00 77.31 78 HIS A O 1
ATOM 608 N N . TRP A 1 79 ? -4.298 -25.365 9.354 1.00 85.62 79 TRP A N 1
ATOM 609 C CA . TRP A 1 79 ? -3.869 -25.008 8.005 1.00 85.62 79 TRP A CA 1
ATOM 610 C C . TRP A 1 79 ? -4.953 -24.283 7.216 1.00 85.62 79 TRP A C 1
ATOM 612 O O . TRP A 1 79 ? -4.657 -23.316 6.525 1.00 85.62 79 TRP A O 1
ATOM 622 N N . TYR A 1 80 ? -6.210 -24.724 7.334 1.00 82.12 80 TYR A N 1
ATOM 623 C CA . TYR A 1 80 ? -7.323 -24.133 6.588 1.00 82.12 80 TYR A CA 1
ATOM 624 C C . TYR A 1 80 ? -7.427 -22.620 6.821 1.00 82.12 80 TYR A C 1
ATOM 626 O O . TYR A 1 80 ? -7.614 -21.883 5.866 1.00 82.12 80 TYR A O 1
ATOM 634 N N . LYS A 1 81 ? -7.186 -22.144 8.053 1.00 76.88 81 LYS A N 1
ATOM 635 C CA . LYS A 1 81 ? -7.182 -20.709 8.386 1.00 76.88 81 LYS A CA 1
ATOM 636 C C . LYS A 1 81 ? -6.017 -19.966 7.750 1.00 76.88 81 LYS A C 1
ATOM 638 O O . LYS A 1 81 ? -6.162 -18.821 7.336 1.00 76.88 81 LYS A O 1
ATOM 643 N N . LEU A 1 82 ? -4.837 -20.581 7.733 1.00 78.62 82 LEU A N 1
ATOM 644 C CA . LEU A 1 82 ? -3.655 -19.988 7.110 1.00 78.62 82 LEU A CA 1
ATOM 645 C C . LEU A 1 82 ? -3.839 -19.861 5.597 1.00 78.62 82 LEU A C 1
ATOM 647 O O . LEU A 1 82 ? -3.476 -18.834 5.026 1.00 78.62 82 LEU A O 1
ATOM 651 N N . GLU A 1 83 ? -4.427 -20.887 4.984 1.00 83.25 83 GLU A N 1
ATOM 652 C CA . GLU A 1 83 ? -4.718 -20.942 3.556 1.00 83.25 83 GLU A CA 1
ATOM 653 C C . GLU A 1 83 ? -5.833 -19.970 3.165 1.00 83.25 83 GLU A C 1
ATOM 655 O O . GLU A 1 83 ? -5.658 -19.200 2.231 1.00 83.25 83 GLU A O 1
ATOM 660 N N . GLU A 1 84 ? -6.936 -19.933 3.913 1.00 75.94 84 GLU A N 1
ATOM 661 C CA . GLU A 1 84 ? -8.053 -19.008 3.695 1.00 75.94 84 GLU A CA 1
ATOM 662 C C . GLU A 1 84 ? -7.579 -17.550 3.711 1.00 75.94 84 GLU A C 1
ATOM 664 O O . GLU A 1 84 ? -7.785 -16.825 2.741 1.00 75.94 84 GLU A O 1
ATOM 669 N N . ASN A 1 85 ? -6.821 -17.150 4.742 1.00 67.31 85 ASN A N 1
ATOM 670 C CA . ASN A 1 85 ? -6.230 -15.810 4.801 1.00 67.31 85 ASN A CA 1
ATOM 671 C C . ASN A 1 85 ? -5.305 -15.531 3.604 1.00 67.31 85 ASN A C 1
ATOM 673 O O . ASN A 1 85 ? -5.194 -14.390 3.160 1.00 67.31 85 ASN A O 1
ATOM 677 N N . ARG A 1 86 ? -4.592 -16.553 3.102 1.00 81.75 86 ARG A N 1
ATOM 678 C CA . ARG A 1 86 ? -3.647 -16.409 1.983 1.00 81.75 86 ARG A CA 1
ATOM 679 C C . ARG A 1 86 ? -4.416 -16.159 0.695 1.00 81.75 86 ARG A C 1
ATOM 681 O O . ARG A 1 86 ? -4.148 -15.174 0.016 1.00 81.75 86 ARG A O 1
ATOM 688 N N . VAL A 1 87 ? -5.393 -17.015 0.408 1.00 79.50 87 VAL A N 1
ATOM 689 C CA . VAL A 1 87 ? -6.254 -16.943 -0.777 1.00 79.50 87 VAL A CA 1
ATOM 690 C C . VAL A 1 87 ? -7.054 -15.640 -0.800 1.00 79.50 87 VAL A C 1
ATOM 692 O O . VAL A 1 87 ? -7.178 -15.031 -1.856 1.00 79.50 87 VAL A O 1
ATOM 695 N N . GLU A 1 88 ? -7.527 -15.163 0.354 1.00 74.25 88 GLU A N 1
ATOM 696 C CA . GLU A 1 88 ? -8.249 -13.889 0.460 1.00 74.25 88 GLU A CA 1
ATOM 697 C C . GLU A 1 88 ? -7.352 -12.679 0.139 1.00 74.25 88 GLU A C 1
ATOM 699 O O . GLU A 1 88 ? -7.777 -11.727 -0.518 1.00 74.25 88 GLU A O 1
ATOM 704 N N . ARG A 1 89 ? -6.093 -12.691 0.596 1.00 66.81 89 ARG A N 1
ATOM 705 C CA . ARG A 1 89 ? -5.209 -11.513 0.551 1.00 66.81 89 ARG A CA 1
ATOM 706 C C . ARG A 1 89 ? -4.300 -11.466 -0.666 1.00 66.81 89 ARG A C 1
ATOM 708 O O . ARG A 1 89 ? -3.961 -10.375 -1.122 1.00 66.81 89 ARG A O 1
ATOM 715 N N . GLU A 1 90 ? -3.886 -12.610 -1.197 1.00 79.56 90 GLU A N 1
ATOM 716 C CA . GLU A 1 90 ? -2.926 -12.672 -2.298 1.00 79.56 90 GLU A CA 1
ATOM 717 C C . GLU A 1 90 ? -3.397 -11.925 -3.563 1.00 79.56 90 GLU A C 1
ATOM 719 O O . GLU A 1 90 ? -2.579 -11.191 -4.120 1.00 79.56 90 GLU A O 1
ATOM 724 N N . PRO A 1 91 ? -4.681 -11.980 -3.984 1.00 76.19 91 PRO A N 1
ATOM 725 C CA . PRO A 1 91 ? -5.170 -11.189 -5.116 1.00 76.19 91 PRO A CA 1
ATOM 726 C C . PRO A 1 91 ? -4.997 -9.682 -4.909 1.00 76.19 91 PRO A C 1
ATOM 728 O O . PRO A 1 91 ? -4.556 -8.982 -5.817 1.00 76.19 91 PRO A O 1
ATOM 731 N N . LEU A 1 92 ? -5.280 -9.175 -3.703 1.00 60.28 92 LEU A N 1
ATOM 732 C CA . LEU A 1 92 ? -5.054 -7.767 -3.365 1.00 60.28 92 LEU A CA 1
ATOM 733 C C . LEU A 1 92 ? -3.561 -7.426 -3.424 1.00 60.28 92 LEU A C 1
ATOM 735 O O . LEU A 1 92 ? -3.186 -6.385 -3.955 1.00 60.28 92 LEU A O 1
ATOM 739 N N . TYR A 1 93 ? -2.711 -8.309 -2.903 1.00 60.41 93 TYR A N 1
ATOM 740 C CA . TYR A 1 93 ? -1.265 -8.115 -2.878 1.00 60.41 93 TYR A CA 1
ATOM 741 C C . TYR A 1 93 ? -0.669 -8.100 -4.290 1.00 60.41 93 TYR A C 1
ATOM 743 O O . TYR A 1 93 ? 0.102 -7.196 -4.596 1.00 60.41 93 TYR A O 1
ATOM 751 N N . ARG A 1 94 ? -1.096 -9.001 -5.187 1.00 76.38 94 ARG A N 1
ATOM 752 C CA . ARG A 1 94 ? -0.690 -8.985 -6.607 1.00 76.38 94 ARG A CA 1
ATOM 753 C C . ARG A 1 94 ? -1.052 -7.678 -7.316 1.00 76.38 94 ARG A C 1
ATOM 755 O O . ARG A 1 94 ? -0.354 -7.288 -8.240 1.00 76.38 94 ARG A O 1
ATOM 762 N N . LYS A 1 95 ? -2.121 -7.004 -6.879 1.00 55.69 95 LYS A N 1
ATOM 763 C CA . LYS A 1 95 ? -2.581 -5.730 -7.455 1.00 55.69 95 LYS A CA 1
ATOM 764 C C . LYS A 1 95 ? -1.805 -4.506 -6.951 1.00 55.69 95 LYS A C 1
ATOM 766 O O . LYS A 1 95 ? -1.758 -3.502 -7.653 1.00 55.69 95 LYS A O 1
ATOM 771 N N . ILE A 1 96 ? -1.241 -4.550 -5.738 1.00 50.72 96 ILE A N 1
ATOM 772 C CA . ILE A 1 96 ? -0.606 -3.378 -5.093 1.00 50.72 96 ILE A CA 1
ATOM 773 C C . ILE A 1 96 ? 0.914 -3.489 -4.946 1.00 50.72 96 ILE A C 1
ATOM 775 O O . ILE A 1 96 ? 1.570 -2.483 -4.674 1.00 50.72 96 ILE A O 1
ATOM 779 N N . LEU A 1 97 ? 1.466 -4.697 -5.055 1.00 61.84 97 LEU A N 1
ATOM 780 C CA . LEU A 1 97 ? 2.893 -4.946 -4.906 1.00 61.84 97 LEU A CA 1
ATOM 781 C C . LEU A 1 97 ? 3.621 -4.902 -6.257 1.00 61.84 97 LEU A C 1
ATOM 783 O O . LEU A 1 97 ? 2.999 -5.117 -7.296 1.00 61.84 97 LEU A O 1
ATOM 787 N N . PRO A 1 98 ? 4.941 -4.638 -6.254 1.00 61.12 98 PRO A N 1
ATOM 788 C CA . PRO A 1 98 ? 5.744 -4.629 -7.468 1.00 61.12 98 PRO A CA 1
ATOM 789 C C . PRO A 1 98 ? 5.707 -5.969 -8.225 1.00 61.12 98 PRO A C 1
ATOM 791 O O . PRO A 1 98 ? 5.447 -7.013 -7.619 1.00 61.12 98 PRO A O 1
ATOM 794 N N . PRO A 1 99 ? 6.020 -5.976 -9.537 1.00 67.19 99 PRO A N 1
ATOM 795 C CA . PRO A 1 99 ? 5.914 -7.165 -10.393 1.00 67.19 99 PRO A CA 1
ATOM 796 C C . PRO A 1 99 ? 6.754 -8.371 -9.955 1.00 67.19 99 PRO A C 1
ATOM 798 O O . PRO A 1 99 ? 6.504 -9.491 -10.392 1.00 67.19 99 PRO A O 1
ATOM 801 N N . ASN A 1 100 ? 7.765 -8.162 -9.110 1.00 72.06 100 ASN A N 1
ATOM 802 C CA . ASN A 1 100 ? 8.576 -9.237 -8.551 1.00 72.06 100 ASN A CA 1
ATOM 803 C C . ASN A 1 100 ? 7.941 -9.901 -7.313 1.00 72.06 100 ASN A C 1
ATOM 805 O O . ASN A 1 100 ? 8.538 -10.825 -6.766 1.00 72.06 100 ASN A O 1
ATOM 809 N N . PHE A 1 101 ? 6.761 -9.471 -6.857 1.00 82.94 101 PHE A N 1
ATOM 810 C CA . PHE A 1 101 ? 5.979 -10.200 -5.861 1.00 82.94 101 PHE A CA 1
ATOM 811 C C . PHE A 1 101 ? 5.592 -11.589 -6.384 1.00 82.94 101 PHE A C 1
ATOM 813 O O . PHE A 1 101 ? 5.111 -11.732 -7.505 1.00 82.94 101 PHE A O 1
ATOM 820 N N . VAL A 1 102 ? 5.784 -12.618 -5.557 1.00 84.62 102 VAL A N 1
ATOM 821 C CA . VAL A 1 102 ? 5.542 -14.018 -5.949 1.00 84.62 102 VAL A CA 1
ATOM 822 C C . VAL A 1 102 ? 4.350 -14.622 -5.215 1.00 84.62 102 VAL A C 1
ATOM 824 O O . VAL A 1 102 ? 3.598 -15.401 -5.792 1.00 84.62 102 VAL A O 1
ATOM 827 N N . GLY A 1 103 ? 4.161 -14.266 -3.946 1.00 87.94 103 GLY A N 1
ATOM 828 C CA . GLY A 1 103 ? 3.094 -14.826 -3.127 1.00 87.94 103 GLY A CA 1
ATOM 829 C C . GLY A 1 103 ? 3.242 -14.485 -1.651 1.00 87.94 103 GLY A C 1
ATOM 830 O O . GLY A 1 103 ? 4.202 -13.841 -1.221 1.00 87.94 103 GLY A O 1
ATOM 831 N N . LEU A 1 104 ? 2.264 -14.919 -0.865 1.00 88.88 104 LEU A N 1
ATOM 832 C CA . LEU A 1 104 ? 2.255 -14.753 0.585 1.00 88.88 104 LEU A CA 1
ATOM 833 C C . LEU A 1 104 ? 2.769 -16.022 1.268 1.00 88.88 104 LEU A C 1
ATOM 835 O O . LEU A 1 104 ? 2.255 -17.106 1.012 1.00 88.88 104 LEU A O 1
ATOM 839 N N . MET A 1 105 ? 3.730 -15.883 2.182 1.00 91.88 105 MET A N 1
ATOM 840 C CA . MET A 1 105 ? 4.197 -16.973 3.041 1.00 91.88 105 MET A CA 1
ATOM 841 C C . MET A 1 105 ? 3.297 -17.104 4.277 1.00 91.88 105 MET A C 1
ATOM 843 O O . MET A 1 105 ? 3.315 -16.200 5.127 1.00 91.88 105 MET A O 1
ATOM 847 N N . PRO A 1 106 ? 2.538 -18.208 4.436 1.00 91.38 106 PRO A N 1
ATOM 848 C CA . PRO A 1 106 ? 1.844 -18.499 5.683 1.00 91.38 106 PRO A CA 1
ATOM 849 C C . PRO A 1 106 ? 2.831 -18.525 6.846 1.00 91.38 106 PRO A C 1
ATOM 851 O O . PRO A 1 106 ? 3.868 -19.178 6.765 1.00 91.38 106 PRO A O 1
ATOM 854 N N . THR A 1 107 ? 2.533 -17.812 7.930 1.00 90.56 107 THR A N 1
ATOM 855 C CA . THR A 1 107 ? 3.436 -17.723 9.079 1.00 90.56 107 THR A CA 1
ATOM 856 C C . THR A 1 107 ? 2.709 -17.974 10.392 1.00 90.56 107 THR A C 1
ATOM 858 O O . THR A 1 107 ? 1.605 -17.476 10.616 1.00 90.56 107 THR A O 1
ATOM 861 N N . VAL A 1 108 ? 3.351 -18.718 11.293 1.00 90.06 108 VAL A N 1
ATOM 862 C CA . VAL A 1 108 ? 2.858 -18.964 12.651 1.00 90.06 108 VAL A CA 1
ATOM 863 C C . VAL A 1 108 ? 3.946 -18.641 13.667 1.00 90.06 108 VAL A C 1
ATOM 865 O O . VAL A 1 108 ? 5.010 -19.249 13.660 1.00 90.06 108 VAL A O 1
ATOM 868 N N . ALA A 1 109 ? 3.670 -17.715 14.582 1.00 89.81 109 ALA A N 1
ATOM 869 C CA . ALA A 1 109 ? 4.483 -17.509 15.773 1.00 89.81 109 ALA A CA 1
ATOM 870 C C . ALA A 1 109 ? 3.950 -18.375 16.918 1.00 89.81 109 ALA A C 1
ATOM 872 O O . ALA A 1 109 ? 2.787 -18.233 17.297 1.00 89.81 109 ALA A O 1
ATOM 873 N N . VAL A 1 110 ? 4.784 -19.256 17.471 1.00 89.94 110 VAL A N 1
ATOM 874 C CA . VAL A 1 110 ? 4.390 -20.241 18.489 1.00 89.94 110 VAL A CA 1
ATOM 875 C C . VAL A 1 110 ? 5.123 -19.968 19.794 1.00 89.94 110 VAL A C 1
ATOM 877 O O . VAL A 1 110 ? 6.352 -19.983 19.858 1.00 89.94 110 VAL A O 1
ATOM 880 N N . LEU A 1 111 ? 4.348 -19.724 20.849 1.00 87.44 111 LEU A N 1
ATOM 881 C CA . LEU A 1 111 ? 4.827 -19.552 22.213 1.00 87.44 111 LEU A CA 1
ATOM 882 C C . LEU A 1 111 ? 4.449 -20.774 23.049 1.00 87.44 111 LEU A C 1
ATOM 884 O O . LEU A 1 111 ? 3.275 -20.967 23.356 1.00 87.44 111 LEU A O 1
ATOM 888 N N . GLU A 1 112 ? 5.443 -21.539 23.487 1.00 81.62 112 GLU A N 1
ATOM 889 C CA . GLU A 1 112 ? 5.230 -22.622 24.450 1.00 81.62 112 GLU A CA 1
ATOM 890 C C . GLU A 1 112 ? 4.981 -22.054 25.850 1.00 81.62 112 GLU A C 1
ATOM 892 O O . GLU A 1 112 ? 5.848 -21.378 26.421 1.00 81.62 112 GLU A O 1
ATOM 897 N N . VAL A 1 113 ? 3.798 -22.321 26.410 1.00 78.00 113 VAL A N 1
ATOM 898 C CA . VAL A 1 113 ? 3.432 -21.906 27.768 1.00 78.00 113 VAL A CA 1
ATOM 899 C C . VAL A 1 113 ? 3.403 -23.140 28.675 1.00 78.00 113 VAL A C 1
ATOM 901 O O . VAL A 1 113 ? 2.545 -24.009 28.491 1.00 78.00 113 VAL A O 1
ATOM 904 N N . PRO A 1 114 ? 4.298 -23.232 29.680 1.00 75.50 114 PRO A N 1
ATOM 905 C CA . PRO A 1 114 ? 4.306 -24.352 30.617 1.00 75.50 114 PRO A CA 1
ATOM 906 C C . PRO A 1 114 ? 2.923 -24.575 31.243 1.00 75.50 114 PRO A C 1
ATOM 908 O O . PRO A 1 114 ? 2.335 -23.644 31.791 1.00 75.50 114 PRO A O 1
ATOM 911 N N . GLY A 1 115 ? 2.398 -25.797 31.134 1.00 74.50 115 GLY A N 1
ATOM 912 C CA . GLY A 1 115 ? 1.092 -26.189 31.683 1.00 74.50 115 GLY A CA 1
ATOM 913 C C . GLY A 1 115 ? -0.142 -25.770 30.869 1.00 74.50 115 GLY A C 1
ATOM 914 O O . GLY A 1 115 ? -1.234 -26.223 31.191 1.00 74.50 115 GLY A O 1
ATOM 915 N N . TYR A 1 116 ? 0.008 -24.956 29.817 1.00 70.12 116 TYR A N 1
ATOM 916 C CA . TYR A 1 116 ? -1.103 -24.493 28.964 1.00 70.12 116 TYR A CA 1
ATOM 917 C C . TYR A 1 116 ? -0.951 -24.882 27.484 1.00 70.12 116 TYR A C 1
ATOM 919 O O . TYR A 1 116 ? -1.888 -24.696 26.711 1.00 70.12 116 TYR A O 1
ATOM 927 N N . GLY A 1 117 ? 0.205 -25.427 27.092 1.00 74.12 117 GLY A N 1
ATOM 928 C CA . GLY A 1 117 ? 0.494 -25.824 25.713 1.00 74.12 117 GLY A CA 1
ATOM 929 C C . GLY A 1 117 ? 0.882 -24.649 24.802 1.00 74.12 117 GLY A C 1
ATOM 930 O O . GLY A 1 117 ? 1.119 -23.531 25.283 1.00 74.12 117 GLY A O 1
ATOM 931 N N . PRO A 1 118 ? 0.978 -24.890 23.482 1.00 80.25 118 PRO A N 1
ATOM 932 C CA . PRO A 1 118 ? 1.402 -23.881 22.523 1.00 80.25 118 PRO A CA 1
ATOM 933 C C . PRO A 1 118 ? 0.312 -22.830 22.292 1.00 80.25 118 PRO A C 1
ATOM 935 O O . PRO A 1 118 ? -0.832 -23.134 21.957 1.00 80.25 118 PRO A O 1
ATOM 938 N N . VAL A 1 119 ? 0.690 -21.558 22.402 1.00 81.62 119 VAL A N 1
ATOM 939 C CA . VAL A 1 119 ? -0.125 -20.417 21.979 1.00 81.62 119 VAL A CA 1
ATOM 940 C C . VAL A 1 119 ? 0.410 -19.918 20.646 1.00 81.62 119 VAL A C 1
ATOM 942 O O . VAL A 1 119 ? 1.524 -19.403 20.580 1.00 81.62 119 VAL A O 1
ATOM 945 N N . ALA A 1 120 ? -0.401 -20.034 19.598 1.00 82.56 120 ALA A N 1
ATOM 946 C CA . ALA A 1 120 ? -0.034 -19.624 18.251 1.00 82.56 120 ALA A CA 1
ATOM 947 C C . ALA A 1 120 ? -0.668 -18.283 17.852 1.00 82.56 120 ALA A C 1
ATOM 949 O O . ALA A 1 120 ? -1.791 -17.953 18.239 1.00 82.56 120 ALA A O 1
ATOM 950 N N . CYS A 1 121 ? 0.060 -17.518 17.047 1.00 79.44 121 CYS A N 1
ATOM 951 C CA . CYS A 1 121 ? -0.396 -16.308 16.383 1.00 79.44 121 CYS A CA 1
ATOM 952 C C . CYS A 1 121 ? -0.081 -16.416 14.890 1.00 79.44 121 CYS A C 1
ATOM 954 O O . CYS A 1 121 ? 1.008 -16.847 14.523 1.00 79.44 121 CYS A O 1
ATOM 956 N N . GLN A 1 122 ? -1.037 -16.056 14.038 1.00 80.38 122 GLN A N 1
ATOM 957 C CA . GLN A 1 122 ? -0.901 -16.165 12.588 1.00 80.38 122 GLN A CA 1
ATOM 958 C C . GLN A 1 122 ? -0.470 -14.823 11.991 1.00 80.38 122 GLN A C 1
ATOM 960 O O . GLN A 1 122 ? -0.957 -13.768 12.400 1.00 80.38 122 GLN A O 1
ATOM 965 N N . ALA A 1 123 ? 0.419 -14.880 11.007 1.00 79.81 123 ALA A N 1
ATOM 966 C CA . ALA A 1 123 ? 0.843 -13.756 10.184 1.00 79.81 123 ALA A CA 1
ATOM 967 C C . ALA A 1 123 ? 1.083 -14.228 8.748 1.00 79.81 123 ALA A C 1
ATOM 969 O O . ALA A 1 123 ? 1.072 -15.425 8.459 1.00 79.81 123 ALA A O 1
ATOM 970 N N . GLN A 1 124 ? 1.290 -13.278 7.843 1.00 82.62 124 GLN A N 1
ATOM 971 C CA . GLN A 1 124 ? 1.645 -13.558 6.459 1.00 82.62 124 GLN A CA 1
ATOM 972 C C . GLN A 1 124 ? 2.624 -12.506 5.974 1.00 82.62 124 GLN A C 1
ATOM 974 O O . GLN A 1 124 ? 2.409 -11.313 6.200 1.00 82.62 124 GLN A O 1
ATOM 979 N N . PHE A 1 125 ? 3.676 -12.958 5.299 1.00 86.69 125 PHE A N 1
ATOM 980 C CA . PHE A 1 125 ? 4.706 -12.073 4.775 1.00 86.69 125 PHE A CA 1
ATOM 981 C C . PHE A 1 125 ? 4.768 -12.175 3.253 1.00 86.69 125 PHE A C 1
ATOM 983 O O . PHE A 1 125 ? 4.805 -13.291 2.728 1.00 86.69 125 PHE A O 1
ATOM 990 N N . PRO A 1 126 ? 4.757 -11.041 2.531 1.00 84.75 126 PRO A N 1
ATOM 991 C CA . PRO A 1 126 ? 4.961 -11.048 1.092 1.00 84.75 126 PRO A CA 1
ATOM 992 C C . PRO A 1 126 ? 6.379 -11.506 0.751 1.00 84.75 126 PRO A C 1
ATOM 994 O O . PRO A 1 126 ? 7.353 -11.080 1.378 1.00 84.75 126 PRO A O 1
ATOM 997 N N . LEU A 1 127 ? 6.477 -12.366 -0.258 1.00 86.44 127 LEU A N 1
ATOM 998 C CA . LEU A 1 127 ? 7.736 -12.847 -0.807 1.00 86.44 127 LEU A CA 1
ATOM 999 C C . LEU A 1 127 ? 7.989 -12.235 -2.180 1.00 86.44 127 LEU A C 1
ATOM 1001 O O . LEU A 1 127 ? 7.075 -12.128 -3.002 1.00 86.44 127 LEU A O 1
ATOM 1005 N N . PHE A 1 128 ? 9.246 -11.879 -2.425 1.00 80.62 128 PHE A N 1
ATOM 1006 C CA . PHE A 1 128 ? 9.680 -11.226 -3.654 1.00 80.62 128 PHE A CA 1
ATOM 1007 C C . PHE A 1 128 ? 10.806 -12.008 -4.334 1.00 80.62 128 PHE A C 1
ATOM 1009 O O . PHE A 1 128 ? 11.653 -12.618 -3.676 1.00 80.62 128 PHE A O 1
ATOM 1016 N N . ARG A 1 129 ? 10.819 -11.964 -5.668 1.00 78.19 129 ARG A N 1
ATOM 1017 C CA . ARG A 1 129 ? 11.895 -12.483 -6.509 1.00 78.19 129 ARG A CA 1
ATOM 1018 C C . ARG A 1 129 ? 12.994 -11.420 -6.688 1.00 78.19 129 ARG A C 1
ATOM 1020 O O . ARG A 1 129 ? 12.668 -10.245 -6.894 1.00 78.19 129 ARG A O 1
ATOM 1027 N N . PRO A 1 130 ? 14.276 -11.819 -6.666 1.00 68.25 130 PRO A N 1
ATOM 1028 C CA . PRO A 1 130 ? 15.377 -10.974 -7.088 1.00 68.25 130 PRO A CA 1
ATOM 1029 C C . PRO A 1 130 ? 15.242 -10.478 -8.517 1.00 68.25 130 PRO A C 1
ATOM 1031 O O . PRO A 1 130 ? 14.827 -11.208 -9.419 1.00 68.25 130 PRO A O 1
ATOM 1034 N N . ILE A 1 131 ? 15.595 -9.211 -8.715 1.00 57.16 131 ILE A N 1
ATOM 1035 C CA . ILE A 1 131 ? 15.656 -8.595 -10.038 1.00 57.16 131 ILE A CA 1
ATOM 1036 C C . ILE A 1 131 ? 16.914 -9.116 -10.739 1.00 57.16 131 ILE A C 1
ATOM 1038 O O . ILE A 1 131 ? 17.999 -9.081 -10.167 1.00 57.16 131 ILE A O 1
ATOM 1042 N N . GLY A 1 132 ? 16.776 -9.585 -11.980 1.00 54.34 132 GLY A N 1
ATOM 1043 C CA . GLY A 1 132 ? 17.915 -9.900 -12.852 1.00 54.34 132 GLY A CA 1
ATOM 1044 C C . GLY A 1 132 ? 18.442 -11.339 -12.816 1.00 54.34 132 GLY A C 1
ATOM 1045 O O . GLY A 1 132 ? 19.246 -11.682 -13.675 1.00 54.34 132 GLY A O 1
ATOM 1046 N N . ASP A 1 133 ? 17.971 -12.205 -11.912 1.00 53.66 133 ASP A N 1
ATOM 1047 C CA . ASP A 1 133 ? 18.563 -13.550 -11.755 1.00 53.66 133 ASP A CA 1
ATOM 1048 C C . ASP A 1 133 ? 17.902 -14.651 -12.613 1.00 53.66 133 ASP A C 1
ATOM 1050 O O . ASP A 1 133 ? 18.323 -15.806 -12.622 1.00 53.66 133 ASP A O 1
ATOM 1054 N N . GLY A 1 134 ? 16.834 -14.324 -13.352 1.00 50.47 134 GLY A N 1
ATOM 1055 C CA . GLY A 1 134 ? 16.204 -15.239 -14.319 1.00 50.47 134 GLY A CA 1
ATOM 1056 C C . GLY A 1 134 ? 15.723 -16.585 -13.747 1.00 50.47 134 GLY A C 1
ATOM 1057 O O . GLY A 1 134 ? 15.485 -17.510 -14.518 1.00 50.47 134 GLY A O 1
ATOM 1058 N N . GLY A 1 135 ? 15.600 -16.713 -12.419 1.00 52.78 135 GLY A N 1
ATOM 1059 C CA . GLY A 1 135 ? 15.229 -17.962 -11.745 1.00 52.78 135 GLY A CA 1
ATOM 1060 C C . GLY A 1 135 ? 16.376 -18.962 -11.551 1.00 52.78 135 GLY A C 1
ATOM 1061 O O . GLY A 1 135 ? 16.107 -20.141 -11.325 1.00 52.78 135 GLY A O 1
ATOM 1062 N N . LYS A 1 136 ? 17.643 -18.536 -11.644 1.00 60.06 136 LYS A N 1
ATOM 1063 C CA . LYS A 1 136 ? 18.787 -19.409 -11.350 1.00 60.06 136 LYS A CA 1
ATOM 1064 C C . LYS A 1 136 ? 18.862 -19.749 -9.851 1.00 60.06 136 LYS A C 1
ATOM 1066 O O . LYS A 1 136 ? 18.497 -18.924 -9.014 1.00 60.06 136 LYS A O 1
ATOM 1071 N N . PRO A 1 137 ? 19.328 -20.959 -9.485 1.00 66.81 137 PRO A N 1
ATOM 1072 C CA . PRO A 1 137 ? 19.680 -21.266 -8.104 1.00 66.81 137 PRO A CA 1
ATOM 1073 C C . PRO A 1 137 ? 20.765 -20.313 -7.599 1.00 66.81 137 PRO A C 1
ATOM 1075 O O . PRO A 1 137 ? 21.731 -20.039 -8.310 1.00 66.81 137 PRO A O 1
ATOM 1078 N N . LEU A 1 138 ? 20.608 -19.846 -6.362 1.00 75.75 138 LEU A N 1
ATOM 1079 C CA . LEU A 1 138 ? 21.569 -18.958 -5.717 1.00 75.75 138 LEU A CA 1
ATOM 1080 C C . LEU A 1 138 ? 22.909 -19.662 -5.507 1.00 75.75 138 LEU A C 1
ATOM 1082 O O . LEU A 1 138 ? 22.943 -20.828 -5.108 1.00 75.75 138 LEU A O 1
ATOM 1086 N N . ASP A 1 139 ? 24.010 -18.941 -5.714 1.00 82.31 139 ASP A N 1
ATOM 1087 C CA . ASP A 1 139 ? 25.326 -19.460 -5.359 1.00 82.31 139 ASP A CA 1
ATOM 1088 C C . ASP A 1 139 ? 25.509 -19.579 -3.833 1.00 82.31 139 ASP A C 1
ATOM 1090 O O . ASP A 1 139 ? 24.843 -18.924 -3.022 1.00 82.31 139 ASP A O 1
ATOM 1094 N N . GLU A 1 140 ? 26.446 -20.438 -3.432 1.00 86.50 140 GLU A N 1
ATOM 1095 C CA . GLU A 1 140 ? 26.727 -20.740 -2.027 1.00 86.50 140 GLU A CA 1
ATOM 1096 C C . GLU A 1 140 ? 27.168 -19.505 -1.222 1.00 86.50 140 GLU A C 1
ATOM 1098 O O . GLU A 1 140 ? 26.834 -19.378 -0.039 1.00 86.50 140 GLU A O 1
ATOM 1103 N N . LYS A 1 141 ? 27.875 -18.556 -1.853 1.00 85.88 141 LYS A N 1
ATOM 1104 C CA . LYS A 1 141 ? 28.319 -17.319 -1.188 1.00 85.88 141 LYS A CA 1
ATOM 1105 C C . LYS A 1 141 ? 27.122 -16.458 -0.813 1.00 85.88 141 LYS A C 1
ATOM 1107 O O . LYS A 1 141 ? 27.063 -15.926 0.296 1.00 85.88 141 LYS A O 1
ATOM 1112 N N . THR A 1 142 ? 26.150 -16.370 -1.709 1.00 84.31 142 THR A N 1
ATOM 1113 C CA . THR A 1 142 ? 24.954 -15.568 -1.508 1.00 84.31 142 THR A CA 1
ATOM 1114 C C . THR A 1 142 ? 24.023 -16.212 -0.486 1.00 84.31 142 THR A C 1
ATOM 1116 O O . THR A 1 142 ? 23.533 -15.530 0.413 1.00 84.31 142 THR A O 1
ATOM 1119 N N . ILE A 1 143 ? 23.865 -17.541 -0.518 1.00 86.44 143 ILE A N 1
ATOM 1120 C CA . ILE A 1 143 ? 23.158 -18.291 0.536 1.00 86.44 143 ILE A CA 1
ATOM 1121 C C . ILE A 1 143 ? 23.814 -18.052 1.905 1.00 86.44 143 ILE A C 1
ATOM 1123 O O . ILE A 1 143 ? 23.121 -17.799 2.894 1.00 86.44 143 ILE A O 1
ATOM 1127 N N . THR A 1 144 ? 25.149 -18.068 1.965 1.00 90.19 144 THR A N 1
ATOM 1128 C CA . THR A 1 144 ? 25.903 -17.799 3.198 1.00 90.19 144 THR A CA 1
ATOM 1129 C C . THR A 1 144 ? 25.650 -16.380 3.715 1.00 90.19 144 THR A C 1
ATOM 1131 O O . THR A 1 144 ? 25.369 -16.197 4.900 1.00 90.19 144 THR A O 1
ATOM 1134 N N . ALA A 1 145 ? 25.675 -15.379 2.834 1.00 89.69 145 ALA A N 1
ATOM 1135 C CA . ALA A 1 145 ? 25.396 -13.989 3.184 1.00 89.69 145 ALA A CA 1
ATOM 1136 C C . ALA A 1 145 ? 23.946 -13.775 3.672 1.00 89.69 145 ALA A C 1
ATOM 1138 O O . ALA A 1 145 ? 23.708 -13.051 4.639 1.00 89.69 145 ALA A O 1
ATOM 1139 N N . LEU A 1 146 ? 22.961 -14.465 3.093 1.00 88.81 146 LEU A N 1
ATOM 1140 C CA . LEU A 1 146 ? 21.576 -14.438 3.589 1.00 88.81 146 LEU A CA 1
ATOM 1141 C C . LEU A 1 146 ? 21.435 -15.091 4.971 1.00 88.81 146 LEU A C 1
ATOM 1143 O O . LEU A 1 146 ? 20.633 -14.639 5.795 1.00 88.81 146 LEU A O 1
ATOM 1147 N N . GLY A 1 147 ? 22.227 -16.129 5.250 1.00 90.19 147 GLY A N 1
ATOM 1148 C CA . GLY A 1 147 ? 22.327 -16.729 6.582 1.00 90.19 147 GLY A CA 1
ATOM 1149 C C . GLY A 1 147 ? 22.865 -15.748 7.630 1.00 90.19 147 GLY A C 1
ATOM 1150 O O . GLY A 1 147 ? 22.335 -15.661 8.744 1.00 90.19 147 GLY A O 1
ATOM 1151 N N . ASP A 1 148 ? 23.860 -14.944 7.261 1.00 91.38 148 ASP A N 1
ATOM 1152 C CA . ASP A 1 148 ? 24.407 -13.886 8.115 1.00 91.38 148 ASP A CA 1
ATOM 1153 C C . ASP A 1 148 ? 23.380 -12.776 8.391 1.00 91.38 148 ASP A C 1
ATOM 1155 O O . ASP A 1 148 ? 23.195 -12.369 9.541 1.00 91.38 148 ASP A O 1
ATOM 1159 N N . ILE A 1 149 ? 22.624 -12.356 7.373 1.00 91.06 149 ILE A N 1
ATOM 1160 C CA . ILE A 1 149 ? 21.524 -11.386 7.524 1.00 91.06 149 ILE A CA 1
ATOM 1161 C C . ILE A 1 149 ? 20.432 -11.915 8.442 1.00 91.06 149 ILE A C 1
ATOM 1163 O O . ILE A 1 149 ? 19.985 -11.214 9.350 1.00 91.06 149 ILE A O 1
ATOM 1167 N N . THR A 1 150 ? 20.030 -13.172 8.255 1.00 92.12 150 THR A N 1
ATOM 1168 C CA . THR A 1 150 ? 19.056 -13.848 9.123 1.00 92.12 150 THR A CA 1
ATOM 1169 C C . THR A 1 150 ? 19.512 -13.807 10.586 1.00 92.12 150 THR A C 1
ATOM 1171 O O . THR A 1 150 ? 18.711 -13.546 11.492 1.00 92.12 150 THR A O 1
ATOM 1174 N N . SER A 1 151 ? 20.815 -13.984 10.821 1.00 90.69 151 SER A N 1
ATOM 1175 C CA . SER A 1 151 ? 21.428 -13.920 12.150 1.00 90.69 151 SER A CA 1
ATOM 1176 C C . SER A 1 151 ? 21.412 -12.498 12.729 1.00 90.69 151 SER A C 1
ATOM 1178 O O . SER A 1 151 ? 21.014 -12.319 13.881 1.00 90.69 151 SER A O 1
ATOM 1180 N N . MET A 1 152 ? 21.749 -11.474 11.935 1.00 92.00 152 MET A N 1
ATOM 1181 C CA . MET A 1 152 ? 21.692 -10.058 12.341 1.00 92.00 152 MET A CA 1
ATOM 1182 C C . MET A 1 152 ? 20.271 -9.597 12.694 1.00 92.00 152 MET A C 1
ATOM 1184 O O . MET A 1 152 ? 20.049 -8.946 13.724 1.00 92.00 152 MET A O 1
ATOM 1188 N N . ILE A 1 153 ? 19.293 -9.962 11.859 1.00 93.56 153 ILE A N 1
ATOM 1189 C CA . ILE A 1 153 ? 17.879 -9.646 12.082 1.00 93.56 153 ILE A CA 1
ATOM 1190 C C . ILE A 1 153 ? 17.414 -10.298 13.391 1.00 93.56 153 ILE A C 1
ATOM 1192 O O . ILE A 1 153 ? 16.862 -9.627 14.268 1.00 93.56 153 ILE A O 1
ATOM 1196 N N . SER A 1 154 ? 17.702 -11.590 13.568 1.00 91.81 154 SER A N 1
ATOM 1197 C CA . SER A 1 154 ? 17.363 -12.334 14.788 1.00 91.81 154 SER A CA 1
ATOM 1198 C C . SER A 1 154 ? 18.021 -11.727 16.031 1.00 91.81 154 SER A C 1
ATOM 1200 O O . SER A 1 154 ? 17.396 -11.628 17.094 1.00 91.81 154 SER A O 1
ATOM 1202 N N . ALA A 1 155 ? 19.266 -11.257 15.903 1.00 90.12 155 ALA A N 1
ATOM 1203 C CA . ALA A 1 155 ? 19.966 -10.579 16.980 1.00 90.12 155 ALA A CA 1
ATOM 1204 C C . ALA A 1 155 ? 19.268 -9.277 17.393 1.00 90.12 155 ALA A C 1
ATOM 1206 O O . ALA A 1 155 ? 19.060 -9.039 18.587 1.00 90.12 155 ALA A O 1
ATOM 1207 N N . SER A 1 156 ? 18.821 -8.489 16.421 1.00 92.94 156 SER A N 1
ATOM 1208 C CA . SER A 1 156 ? 18.107 -7.232 16.660 1.00 92.94 156 SER A CA 1
ATOM 1209 C C . SER A 1 156 ? 16.764 -7.448 17.360 1.00 92.94 156 SER A C 1
ATOM 1211 O O . SER A 1 156 ? 16.509 -6.834 18.399 1.00 92.94 156 SER A O 1
ATOM 1213 N N . VAL A 1 157 ? 15.957 -8.404 16.887 1.00 93.00 157 VAL A N 1
ATOM 1214 C CA . VAL A 1 157 ? 14.681 -8.775 17.531 1.00 93.00 157 VAL A CA 1
ATOM 1215 C C . VAL A 1 157 ? 14.895 -9.164 18.994 1.00 93.00 157 VAL A C 1
ATOM 1217 O O . VAL A 1 157 ? 14.151 -8.756 19.883 1.00 93.00 157 VAL A O 1
ATOM 1220 N N . ALA A 1 158 ? 15.940 -9.937 19.285 1.00 88.75 158 ALA A N 1
ATOM 1221 C CA . ALA A 1 158 ? 16.166 -10.444 20.635 1.00 88.75 158 ALA A CA 1
ATOM 1222 C C . ALA A 1 158 ? 16.561 -9.363 21.666 1.00 88.75 158 ALA A C 1
ATOM 1224 O O . ALA A 1 158 ? 16.382 -9.604 22.866 1.00 88.75 158 ALA A O 1
ATOM 1225 N N . ILE A 1 159 ? 17.025 -8.184 21.229 1.00 89.56 159 ILE A N 1
ATOM 1226 C CA . ILE A 1 159 ? 17.202 -6.996 22.089 1.00 89.56 159 ILE A CA 1
ATOM 1227 C C . ILE A 1 159 ? 16.033 -6.000 22.004 1.00 89.56 159 ILE A C 1
ATOM 1229 O O . ILE A 1 159 ? 16.058 -4.967 22.668 1.00 89.56 159 ILE A O 1
ATOM 1233 N N . GLY A 1 160 ? 14.981 -6.326 21.246 1.00 91.25 160 GLY A N 1
ATOM 1234 C CA . GLY A 1 160 ? 13.782 -5.503 21.088 1.00 91.25 160 GLY A CA 1
ATOM 1235 C C . GLY A 1 160 ? 13.945 -4.344 20.111 1.00 91.25 160 GLY A C 1
ATOM 1236 O O . GLY A 1 160 ? 13.190 -3.372 20.199 1.00 91.25 160 GLY A O 1
ATOM 1237 N N . HIS A 1 161 ? 14.930 -4.422 19.215 1.00 94.56 161 H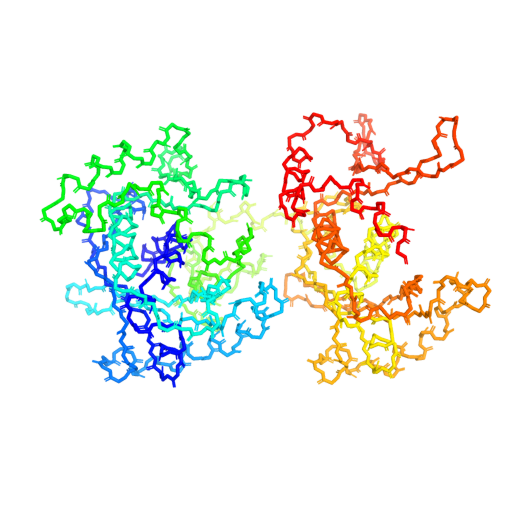IS A N 1
ATOM 1238 C CA . HIS A 1 161 ? 14.997 -3.531 18.068 1.00 94.56 161 HIS A CA 1
ATOM 1239 C C . HIS A 1 161 ? 14.001 -4.001 17.007 1.00 94.56 161 HIS A C 1
ATOM 1241 O O . HIS A 1 161 ? 13.972 -5.175 16.634 1.00 94.56 161 HIS A O 1
ATOM 1247 N N . SER A 1 162 ? 13.200 -3.061 16.518 1.00 92.62 162 SER A N 1
ATOM 1248 C CA . SER A 1 162 ? 12.319 -3.234 15.367 1.00 92.62 162 SER A CA 1
ATOM 1249 C C . SER A 1 162 ? 12.891 -2.470 14.183 1.00 92.62 162 SER A C 1
ATOM 1251 O O . SER A 1 162 ? 13.516 -1.431 14.367 1.00 92.62 162 SER A O 1
ATOM 1253 N N . TYR A 1 163 ? 12.664 -2.967 12.978 1.00 91.75 163 TYR A N 1
ATOM 1254 C CA . TYR A 1 163 ? 13.089 -2.305 11.756 1.00 91.75 163 TYR A CA 1
ATOM 1255 C C . TYR A 1 163 ? 11.920 -1.584 11.125 1.00 91.75 163 TYR A C 1
ATOM 1257 O O . TYR A 1 163 ? 10.782 -2.040 11.219 1.00 91.75 163 TYR A O 1
ATOM 1265 N N . GLU A 1 164 ? 12.233 -0.499 10.443 1.00 82.75 164 GLU A N 1
ATOM 1266 C CA . GLU A 1 164 ? 11.326 0.182 9.536 1.00 82.75 164 GLU A CA 1
ATOM 1267 C C . GLU A 1 164 ? 11.963 0.254 8.153 1.00 82.75 164 GLU A C 1
ATOM 1269 O O . GLU A 1 164 ? 13.172 0.050 7.970 1.00 82.75 164 GLU A O 1
ATOM 1274 N N . ARG A 1 165 ? 11.128 0.503 7.147 1.00 74.31 165 ARG A N 1
ATOM 1275 C CA . ARG A 1 165 ? 11.645 0.789 5.811 1.00 74.31 165 ARG A CA 1
ATOM 1276 C C . ARG A 1 165 ? 12.412 2.114 5.843 1.00 74.31 165 ARG A C 1
ATOM 1278 O O . ARG A 1 165 ? 11.990 3.019 6.561 1.00 74.31 165 ARG A O 1
ATOM 1285 N N . PRO A 1 166 ? 13.517 2.233 5.092 1.00 62.84 166 PRO A N 1
ATOM 1286 C CA . PRO A 1 166 ? 14.241 3.491 5.003 1.00 62.84 166 PRO A CA 1
ATOM 1287 C C . PRO A 1 166 ? 13.304 4.614 4.554 1.00 62.84 166 PRO A C 1
ATOM 1289 O O . PRO A 1 166 ? 12.580 4.469 3.568 1.00 62.84 166 PRO A O 1
ATOM 1292 N N . VAL A 1 167 ? 13.326 5.747 5.265 1.00 44.47 167 VAL A N 1
ATOM 1293 C CA . VAL A 1 167 ? 12.607 6.965 4.845 1.00 44.47 167 VAL A CA 1
ATOM 1294 C C . VAL A 1 167 ? 13.196 7.533 3.547 1.00 44.47 167 VAL A C 1
ATOM 1296 O O . VAL A 1 167 ? 12.498 8.207 2.790 1.00 44.47 167 VAL A O 1
ATOM 1299 N N . ILE A 1 168 ? 14.469 7.229 3.265 1.00 38.75 168 ILE A N 1
ATOM 1300 C CA . ILE A 1 168 ? 15.202 7.660 2.073 1.00 38.75 168 ILE A CA 1
ATOM 1301 C C . ILE A 1 168 ? 15.543 6.426 1.229 1.00 38.75 168 ILE A C 1
ATOM 1303 O O . ILE A 1 168 ? 16.408 5.642 1.598 1.00 38.75 168 ILE A O 1
ATOM 1307 N N . TYR A 1 169 ? 14.908 6.266 0.069 1.00 39.69 169 TYR A N 1
ATOM 1308 C CA . TYR A 1 169 ? 15.037 5.061 -0.771 1.00 39.69 169 TYR A CA 1
ATOM 1309 C C . TYR A 1 169 ? 16.407 4.868 -1.437 1.00 39.69 169 TYR A C 1
ATOM 1311 O O . TYR A 1 169 ? 16.638 3.834 -2.052 1.00 39.69 169 TYR A O 1
ATOM 1319 N N . THR A 1 170 ? 17.318 5.840 -1.327 1.00 35.75 170 THR A N 1
ATOM 1320 C CA . THR A 1 170 ? 18.726 5.660 -1.718 1.00 35.75 170 THR A CA 1
ATOM 1321 C C . THR A 1 170 ? 19.551 4.966 -0.633 1.00 35.75 170 THR A C 1
ATOM 1323 O O . THR A 1 170 ? 20.688 4.583 -0.892 1.00 35.75 170 THR A O 1
ATOM 1326 N N . GLN A 1 171 ? 19.005 4.794 0.577 1.00 47.75 171 GLN A N 1
ATOM 1327 C CA . GLN A 1 171 ? 19.616 3.975 1.614 1.00 47.75 171 GLN A CA 1
ATOM 1328 C C . GLN A 1 171 ? 19.104 2.546 1.499 1.00 47.75 171 GLN A C 1
ATOM 1330 O O . GLN A 1 171 ? 17.934 2.260 1.737 1.00 47.75 171 GLN A O 1
ATOM 1335 N N . ALA A 1 172 ? 20.021 1.626 1.227 1.00 59.66 172 ALA A N 1
ATOM 1336 C CA . ALA A 1 172 ? 19.778 0.196 1.325 1.00 59.66 172 ALA A CA 1
ATOM 1337 C C . ALA A 1 172 ? 19.780 -0.303 2.783 1.00 59.66 172 ALA A C 1
ATOM 1339 O O . ALA A 1 172 ? 19.848 -1.499 3.016 1.00 59.66 172 ALA A O 1
ATOM 1340 N N . LEU A 1 173 ? 19.693 0.571 3.787 1.00 80.31 173 LEU A N 1
ATOM 1341 C CA . LEU A 1 173 ? 19.750 0.188 5.197 1.00 80.31 173 LEU A CA 1
ATOM 1342 C C . LEU A 1 173 ? 18.397 0.426 5.869 1.00 80.31 173 LEU A C 1
ATOM 1344 O O . LEU A 1 173 ? 17.842 1.515 5.724 1.00 80.31 173 LEU A O 1
ATOM 1348 N N . PRO A 1 174 ? 17.850 -0.543 6.623 1.00 86.12 174 PRO A N 1
ATOM 1349 C CA . PRO A 1 174 ? 16.639 -0.295 7.385 1.00 86.12 174 PRO A CA 1
ATOM 1350 C C . PRO A 1 174 ? 16.889 0.726 8.492 1.00 86.12 174 PRO A C 1
ATOM 1352 O O . PRO A 1 174 ? 17.985 0.836 9.049 1.00 86.12 174 PRO A O 1
ATOM 1355 N N . GLU A 1 175 ? 15.832 1.438 8.860 1.00 87.19 175 GLU A N 1
ATOM 1356 C CA . GLU A 1 175 ? 15.849 2.229 10.082 1.00 87.19 175 GLU A CA 1
ATOM 1357 C C . GLU A 1 175 ? 15.680 1.311 11.286 1.00 87.19 175 GLU A C 1
ATOM 1359 O O . GLU A 1 175 ? 14.951 0.317 11.228 1.00 87.19 175 GLU A O 1
ATOM 1364 N N . VAL A 1 176 ? 16.345 1.652 12.388 1.00 91.25 176 VAL A N 1
ATOM 1365 C CA . VAL A 1 176 ? 16.276 0.880 13.626 1.00 91.25 176 VAL A CA 1
ATOM 1366 C C . VAL A 1 176 ? 15.535 1.685 14.680 1.00 91.25 176 VAL A C 1
ATOM 1368 O O . VAL A 1 176 ? 15.971 2.756 15.100 1.00 91.25 176 VAL A O 1
ATOM 1371 N N . ASP A 1 177 ? 14.422 1.127 15.129 1.00 91.06 177 ASP A N 1
ATOM 1372 C CA . ASP A 1 177 ? 13.570 1.682 16.166 1.00 91.06 177 ASP A CA 1
ATOM 1373 C C . ASP A 1 177 ? 13.671 0.841 17.440 1.00 91.06 177 ASP A C 1
ATOM 1375 O O . ASP A 1 177 ? 13.820 -0.384 17.410 1.00 91.06 177 ASP A O 1
ATOM 1379 N N . HIS A 1 178 ? 13.479 1.489 18.584 1.00 92.44 178 HIS A N 1
ATOM 1380 C CA . HIS A 1 178 ? 13.264 0.815 19.860 1.00 92.44 178 HIS A CA 1
ATOM 1381 C C . HIS A 1 178 ? 11.984 1.310 20.542 1.00 92.44 178 HIS A C 1
ATOM 1383 O O . HIS A 1 178 ? 11.257 2.173 20.037 1.00 92.44 178 HIS A O 1
ATOM 1389 N N . ARG A 1 179 ? 11.642 0.705 21.681 1.00 90.00 179 ARG A N 1
ATOM 1390 C CA . ARG A 1 179 ? 10.506 1.137 22.500 1.00 90.00 179 ARG A CA 1
ATOM 1391 C C . ARG A 1 179 ? 11.007 1.793 23.776 1.00 90.00 179 ARG A C 1
ATOM 1393 O O . ARG A 1 179 ? 11.651 1.143 24.596 1.00 90.00 179 ARG A O 1
ATOM 1400 N N . VAL A 1 180 ? 10.644 3.058 23.950 1.00 88.00 180 VAL A N 1
ATOM 1401 C CA . VAL A 1 180 ? 10.934 3.858 25.141 1.00 88.00 180 VAL A CA 1
ATOM 1402 C C . VAL A 1 180 ? 9.671 4.088 25.950 1.00 88.00 180 VAL A C 1
ATOM 1404 O O . VAL A 1 180 ? 8.549 4.115 25.431 1.00 88.00 180 VAL A O 1
ATOM 1407 N N . ARG A 1 181 ? 9.835 4.271 27.256 1.00 83.94 181 ARG A N 1
ATOM 1408 C CA . ARG A 1 181 ? 8.706 4.533 28.141 1.00 83.94 181 ARG A CA 1
ATOM 1409 C C . ARG A 1 181 ? 8.404 6.029 28.184 1.00 83.94 181 ARG A C 1
ATOM 1411 O O . ARG A 1 181 ? 9.258 6.828 28.541 1.00 83.94 181 ARG A O 1
ATOM 1418 N N . SER A 1 182 ? 7.158 6.408 27.900 1.00 80.56 182 SER A N 1
ATOM 1419 C CA . SER A 1 182 ? 6.683 7.795 27.958 1.00 80.56 182 SER A CA 1
ATOM 1420 C C . SER A 1 182 ? 5.279 7.861 28.560 1.00 80.56 182 SER A C 1
ATOM 1422 O O . SER A 1 182 ? 4.346 7.241 28.051 1.00 80.56 182 SER A O 1
ATOM 1424 N N . LYS A 1 183 ? 5.114 8.604 29.665 1.00 75.00 183 LYS A N 1
ATOM 1425 C CA . LYS A 1 183 ? 3.822 8.851 30.347 1.00 75.00 183 LYS A CA 1
ATOM 1426 C C . LYS A 1 183 ? 2.945 7.588 30.500 1.00 75.00 183 LYS A C 1
ATOM 1428 O O . LYS A 1 183 ? 1.782 7.585 30.117 1.00 75.00 183 LYS A O 1
ATOM 1433 N N . LYS A 1 184 ? 3.517 6.513 31.066 1.00 77.19 184 LYS A N 1
ATOM 1434 C CA . LYS A 1 184 ? 2.885 5.185 31.275 1.00 77.19 184 LYS A CA 1
ATOM 1435 C C . LYS A 1 184 ? 2.563 4.380 30.003 1.00 77.19 184 LYS A C 1
ATOM 1437 O O . LYS A 1 184 ? 1.971 3.314 30.109 1.00 77.19 184 LYS A O 1
ATOM 1442 N N . THR A 1 185 ? 2.995 4.835 28.831 1.00 78.69 185 THR A N 1
ATOM 1443 C CA . THR A 1 185 ? 2.851 4.119 27.553 1.00 78.69 185 THR A CA 1
ATOM 1444 C C . THR A 1 185 ? 4.215 3.802 26.947 1.00 78.69 185 THR A C 1
ATOM 1446 O O . THR A 1 185 ? 5.214 4.439 27.288 1.00 78.69 185 THR A O 1
ATOM 1449 N N . TRP A 1 186 ? 4.261 2.810 26.062 1.00 81.94 186 TRP A N 1
ATOM 1450 C CA . TRP A 1 186 ? 5.444 2.490 25.268 1.00 81.94 186 TRP A CA 1
ATOM 1451 C C . TRP A 1 186 ? 5.353 3.213 23.931 1.00 81.94 186 TRP A C 1
ATOM 1453 O O . TRP A 1 186 ? 4.405 2.996 23.178 1.00 81.94 186 TRP A O 1
ATOM 1463 N N . LYS A 1 187 ? 6.318 4.089 23.656 1.00 84.44 187 LYS A N 1
ATOM 1464 C CA . LYS A 1 187 ? 6.416 4.820 22.394 1.00 84.44 187 LYS A CA 1
ATOM 1465 C C . LYS A 1 187 ? 7.540 4.255 21.548 1.00 84.44 187 LYS A C 1
ATOM 1467 O O . LYS A 1 187 ? 8.549 3.789 22.070 1.00 84.44 187 LYS A O 1
ATOM 1472 N N . LYS A 1 188 ? 7.325 4.290 20.240 1.00 86.12 188 LYS A N 1
ATOM 1473 C CA . LYS A 1 188 ? 8.354 4.044 19.238 1.00 86.12 188 LYS A CA 1
ATOM 1474 C C . LYS A 1 188 ? 9.268 5.264 19.169 1.00 86.12 188 LYS A C 1
ATOM 1476 O O . LYS A 1 188 ? 8.761 6.382 19.122 1.00 86.12 188 LYS A O 1
ATOM 1481 N N . GLU A 1 189 ? 10.571 5.034 19.199 1.00 87.31 189 GLU A N 1
ATOM 1482 C CA . GLU A 1 189 ? 11.599 6.059 19.026 1.00 87.31 189 GLU A CA 1
ATOM 1483 C C . GLU A 1 189 ? 12.687 5.511 18.102 1.00 87.31 189 GLU A C 1
ATOM 1485 O O . GLU A 1 189 ? 13.019 4.322 18.170 1.00 87.31 189 GLU A O 1
ATOM 1490 N N . ARG A 1 190 ? 13.187 6.374 17.218 1.00 86.50 190 ARG A N 1
ATOM 1491 C CA . ARG A 1 190 ? 14.194 6.039 16.214 1.00 86.50 190 ARG A CA 1
ATOM 1492 C C . ARG A 1 190 ? 15.593 6.171 16.799 1.00 86.50 190 ARG A C 1
ATOM 1494 O O . ARG A 1 190 ? 15.895 7.151 17.474 1.00 86.50 190 ARG A O 1
ATOM 1501 N N . LEU A 1 191 ? 16.475 5.229 16.479 1.00 86.69 191 LEU A N 1
ATOM 1502 C CA . LEU A 1 191 ? 17.897 5.326 16.802 1.00 86.69 191 LEU A CA 1
ATOM 1503 C C . LEU A 1 191 ? 18.625 6.173 15.747 1.00 86.69 191 LEU A C 1
ATOM 1505 O O . LEU A 1 191 ? 19.241 5.645 14.828 1.00 86.69 191 LEU A O 1
ATOM 1509 N N . GLU A 1 192 ? 18.582 7.501 15.893 1.00 78.12 192 GLU A N 1
ATOM 1510 C CA . GLU A 1 192 ? 19.149 8.454 14.916 1.00 78.12 192 GLU A CA 1
ATOM 1511 C C . GLU A 1 192 ? 20.661 8.291 14.662 1.00 78.12 192 GLU A C 1
ATOM 1513 O O . GLU A 1 192 ? 21.148 8.639 13.592 1.00 78.12 192 GLU A O 1
ATOM 1518 N N . LYS A 1 193 ? 21.416 7.752 15.629 1.00 80.38 193 LYS A N 1
ATOM 1519 C CA . LYS A 1 193 ? 22.874 7.537 15.538 1.00 80.38 193 LYS A CA 1
ATOM 1520 C C . LYS A 1 193 ? 23.247 6.061 15.370 1.00 80.38 193 LYS A C 1
ATOM 1522 O O . LYS A 1 193 ? 24.254 5.615 15.919 1.00 80.38 193 LYS A O 1
ATOM 1527 N N . TRP A 1 194 ? 22.402 5.275 14.704 1.00 86.38 194 TRP A N 1
ATOM 1528 C CA . TRP A 1 194 ? 22.675 3.863 14.446 1.00 86.38 194 TRP A CA 1
ATOM 1529 C C . TRP A 1 194 ? 23.661 3.686 13.284 1.00 86.38 194 TRP A C 1
ATOM 1531 O O . TRP A 1 194 ? 23.314 3.920 12.131 1.00 86.38 194 TRP A O 1
ATOM 1541 N N . ASP A 1 195 ? 24.880 3.249 13.596 1.00 89.31 195 ASP A N 1
ATOM 1542 C CA . ASP A 1 195 ? 25.877 2.814 12.616 1.00 89.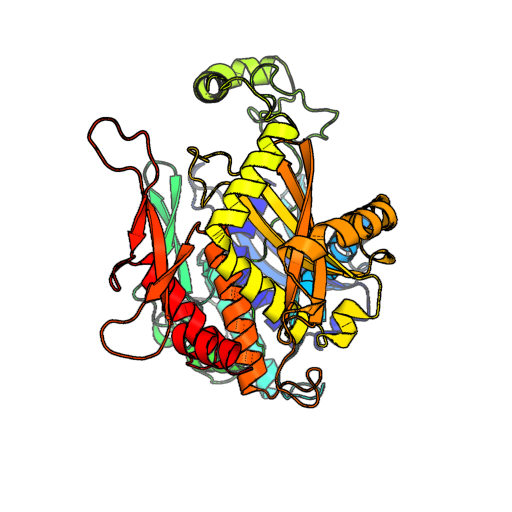31 195 ASP A CA 1
ATOM 1543 C C . ASP A 1 195 ? 25.815 1.286 12.508 1.00 89.31 195 ASP A C 1
ATOM 1545 O O . ASP A 1 195 ? 25.967 0.556 13.494 1.00 89.31 195 ASP A O 1
ATOM 1549 N N . TRP A 1 196 ? 25.508 0.806 11.305 1.00 88.81 196 TRP A N 1
ATOM 1550 C CA . TRP A 1 196 ? 25.239 -0.604 11.065 1.00 88.81 196 TRP A CA 1
ATOM 1551 C C . TRP A 1 196 ? 26.463 -1.480 11.291 1.00 88.81 196 TRP A C 1
ATOM 1553 O O . TRP A 1 196 ? 26.323 -2.520 11.925 1.00 88.81 196 TRP A O 1
ATOM 1563 N N . ASP A 1 197 ? 27.652 -1.078 10.853 1.00 87.19 197 ASP A N 1
ATOM 1564 C CA . ASP A 1 197 ? 28.839 -1.914 11.018 1.00 87.19 197 ASP A CA 1
ATOM 1565 C C . ASP A 1 197 ? 29.332 -1.888 12.464 1.00 87.19 197 ASP A C 1
ATOM 1567 O O . ASP A 1 197 ? 29.666 -2.934 13.025 1.00 87.19 197 ASP A O 1
ATOM 1571 N N . VAL A 1 198 ? 29.316 -0.729 13.124 1.00 87.88 198 VAL A N 1
ATOM 1572 C CA . VAL A 1 198 ? 29.827 -0.604 14.494 1.00 87.88 198 VAL A CA 1
ATOM 1573 C C . VAL A 1 198 ? 28.879 -1.247 15.510 1.00 87.88 198 VAL A C 1
ATOM 1575 O O . VAL A 1 198 ? 29.305 -2.080 16.320 1.00 87.88 198 VAL A O 1
ATOM 1578 N N . GLN A 1 199 ? 27.596 -0.881 15.502 1.00 90.81 199 GLN A N 1
ATOM 1579 C CA . GLN A 1 199 ? 26.644 -1.331 16.517 1.00 90.81 199 GLN A CA 1
ATOM 1580 C C . GLN A 1 199 ? 26.283 -2.799 16.298 1.00 90.81 199 GLN A C 1
ATOM 1582 O O . GLN A 1 199 ? 26.171 -3.538 17.280 1.00 90.81 199 GLN A O 1
ATOM 1587 N N . MET A 1 200 ? 26.144 -3.248 15.045 1.00 89.50 200 MET A N 1
ATOM 1588 C CA . MET A 1 200 ? 25.831 -4.651 14.779 1.00 89.50 200 MET A CA 1
ATOM 1589 C C . MET A 1 200 ? 27.010 -5.561 15.099 1.00 89.50 200 MET A C 1
ATOM 1591 O O . MET A 1 200 ? 26.808 -6.594 15.729 1.00 89.50 200 MET A O 1
ATOM 1595 N N . THR A 1 201 ? 28.247 -5.169 14.777 1.00 86.12 201 THR A N 1
ATOM 1596 C CA . THR A 1 201 ? 29.430 -5.958 15.165 1.00 86.12 201 THR A CA 1
ATOM 1597 C C . THR A 1 201 ? 29.498 -6.143 16.680 1.00 86.12 201 THR A C 1
ATOM 1599 O O . THR A 1 201 ? 29.763 -7.246 17.159 1.00 86.12 201 THR A O 1
ATOM 1602 N N . ARG A 1 202 ? 29.201 -5.092 17.459 1.00 86.38 202 ARG A N 1
ATOM 1603 C CA . ARG A 1 202 ? 29.112 -5.194 18.926 1.00 86.38 202 ARG A CA 1
ATOM 1604 C C . ARG A 1 202 ? 27.998 -6.150 19.354 1.00 86.38 202 ARG A C 1
ATOM 1606 O O . ARG A 1 202 ? 28.246 -7.031 20.168 1.00 86.38 202 ARG A O 1
ATOM 1613 N N . LEU A 1 203 ? 26.806 -6.012 18.771 1.00 87.06 203 LEU A N 1
ATOM 1614 C CA . LEU A 1 203 ? 25.657 -6.862 19.084 1.00 87.06 203 LEU A CA 1
ATOM 1615 C C . LEU A 1 203 ? 25.916 -8.347 18.783 1.00 87.06 203 LEU A C 1
ATOM 1617 O O . LEU A 1 203 ? 25.500 -9.212 19.554 1.00 87.06 203 LEU A O 1
ATOM 1621 N N . MET A 1 204 ? 26.590 -8.634 17.671 1.00 85.56 204 MET A N 1
ATOM 1622 C CA . MET A 1 204 ? 26.907 -9.992 17.226 1.00 85.56 204 MET A CA 1
ATOM 1623 C C . MET A 1 204 ? 28.063 -10.611 18.021 1.00 85.56 204 MET A C 1
ATOM 1625 O O . MET A 1 204 ? 28.080 -11.819 18.230 1.00 85.56 204 MET A O 1
ATOM 1629 N N . ARG A 1 205 ? 29.017 -9.809 18.511 1.00 81.00 205 ARG A N 1
ATOM 1630 C CA . ARG A 1 205 ? 30.119 -10.301 19.353 1.00 81.00 205 ARG A CA 1
ATOM 1631 C C . ARG A 1 205 ? 29.634 -10.839 20.697 1.00 81.00 205 ARG A C 1
ATOM 1633 O O . ARG A 1 205 ? 30.165 -11.831 21.185 1.00 81.00 205 ARG A O 1
ATOM 1640 N N . ASP A 1 206 ? 28.639 -10.194 21.296 1.00 71.62 206 ASP A N 1
ATOM 1641 C CA . ASP A 1 206 ? 28.214 -10.478 22.671 1.00 71.62 206 ASP A CA 1
ATOM 1642 C C . ASP A 1 206 ? 27.261 -11.693 22.765 1.00 71.62 206 ASP A C 1
ATOM 1644 O O . ASP A 1 206 ? 26.606 -11.917 23.787 1.00 71.62 206 ASP A O 1
ATOM 1648 N N . ARG A 1 207 ? 27.160 -12.495 21.696 1.00 69.81 207 ARG A N 1
ATOM 1649 C CA . ARG A 1 207 ? 26.249 -13.636 21.589 1.00 69.81 207 ARG A CA 1
ATOM 1650 C C . ARG A 1 207 ? 27.004 -14.941 21.320 1.00 69.81 207 ARG A C 1
ATOM 1652 O O . ARG A 1 207 ? 27.703 -15.037 20.318 1.00 69.81 207 ARG A O 1
ATOM 1659 N N . PRO A 1 208 ? 26.815 -15.974 22.162 1.00 56.66 208 PRO A N 1
ATOM 1660 C CA . PRO A 1 208 ? 27.550 -17.235 22.047 1.00 56.66 208 PRO A CA 1
ATOM 1661 C C . PRO A 1 208 ? 27.164 -18.066 20.812 1.00 56.66 208 PRO A C 1
ATOM 1663 O O . PRO A 1 208 ? 27.956 -18.884 20.361 1.00 56.66 208 PRO A O 1
ATOM 1666 N N . GLU A 1 209 ? 25.966 -17.858 20.253 1.00 52.56 209 GLU A N 1
ATOM 1667 C CA . GLU A 1 209 ? 25.460 -18.624 19.102 1.00 52.56 209 GLU A CA 1
ATOM 1668 C C . GLU A 1 209 ? 25.790 -17.975 17.746 1.00 52.56 209 GLU A C 1
ATOM 1670 O O . GLU A 1 209 ? 25.911 -18.676 16.736 1.00 52.56 209 GLU A O 1
ATOM 1675 N N . SER A 1 210 ? 26.004 -16.654 17.704 1.00 54.19 210 SER A N 1
ATOM 1676 C CA . SER A 1 210 ? 26.443 -15.960 16.491 1.00 54.19 210 SER A CA 1
ATOM 1677 C C . SER A 1 210 ? 27.947 -16.106 16.338 1.00 54.19 210 SER A C 1
ATOM 1679 O O . SER A 1 210 ? 28.746 -15.271 16.761 1.00 54.19 210 SER A O 1
ATOM 1681 N N . HIS A 1 211 ? 28.324 -17.199 15.688 1.00 53.81 211 HIS A N 1
ATOM 1682 C CA . HIS A 1 211 ? 29.629 -17.315 15.062 1.00 53.81 211 HIS A CA 1
ATOM 1683 C C . HIS A 1 211 ? 29.847 -16.068 14.191 1.00 53.81 211 HIS A C 1
ATOM 1685 O O . HIS A 1 211 ? 28.884 -15.540 13.627 1.00 53.81 211 HIS A O 1
ATOM 1691 N N . LYS A 1 212 ? 31.090 -15.571 14.120 1.00 69.06 212 LYS A N 1
ATOM 1692 C CA . LYS A 1 212 ? 31.476 -14.470 13.217 1.00 69.06 212 LYS A CA 1
ATOM 1693 C C . LYS A 1 212 ? 30.765 -14.636 11.867 1.00 69.06 212 LYS A C 1
ATOM 1695 O O . LYS A 1 212 ? 30.694 -15.767 11.384 1.00 69.06 212 LYS A O 1
ATOM 1700 N N . LEU A 1 213 ? 30.259 -13.533 11.305 1.00 82.56 213 LEU A N 1
ATOM 1701 C CA . LEU A 1 213 ? 29.568 -13.526 10.009 1.00 82.56 213 LEU A CA 1
ATOM 1702 C C . LEU A 1 213 ? 30.379 -14.359 9.006 1.00 82.56 213 LEU A C 1
ATOM 1704 O O . LEU A 1 213 ? 31.561 -14.087 8.777 1.00 82.56 213 LEU A O 1
ATOM 1708 N N . LYS A 1 214 ? 29.773 -15.432 8.497 1.00 88.56 214 LYS A N 1
ATOM 1709 C CA . LYS A 1 214 ? 30.454 -16.493 7.745 1.00 88.56 214 LYS A CA 1
ATOM 1710 C C . LYS A 1 214 ? 30.838 -16.052 6.336 1.00 88.56 214 LYS A C 1
ATOM 1712 O O . LYS A 1 214 ? 31.807 -16.558 5.783 1.00 88.56 214 LYS A O 1
ATOM 1717 N N . SER A 1 215 ? 30.096 -15.106 5.773 1.00 88.56 215 SER A N 1
ATOM 1718 C CA . SER A 1 215 ? 30.334 -14.530 4.447 1.00 88.56 215 SER A CA 1
ATOM 1719 C C . SER A 1 215 ? 31.574 -13.636 4.389 1.00 88.56 215 SER A C 1
ATOM 1721 O O . SER A 1 215 ? 32.074 -13.364 3.301 1.00 88.56 215 SER A O 1
ATOM 1723 N N . GLY A 1 216 ? 32.058 -13.150 5.540 1.00 85.62 216 GLY A N 1
ATOM 1724 C CA . GLY A 1 216 ? 33.122 -12.144 5.612 1.00 85.62 216 GLY A CA 1
ATOM 1725 C C . GLY A 1 216 ? 32.683 -10.727 5.219 1.00 85.62 216 GLY A C 1
ATOM 1726 O O . GLY A 1 216 ? 33.518 -9.824 5.204 1.00 85.62 216 GLY A O 1
ATOM 1727 N N . LEU A 1 217 ? 31.398 -10.511 4.916 1.00 85.94 217 LEU A N 1
ATOM 1728 C CA . LEU A 1 217 ? 30.847 -9.201 4.574 1.00 85.94 217 LEU A CA 1
ATOM 1729 C C . LEU A 1 217 ? 30.512 -8.381 5.830 1.00 85.94 217 LEU A C 1
ATOM 1731 O O . LEU A 1 217 ? 30.096 -8.918 6.858 1.00 85.94 217 LEU A O 1
ATOM 1735 N N . GLY A 1 218 ? 30.673 -7.058 5.724 1.00 87.00 218 GLY A N 1
ATOM 1736 C CA . GLY A 1 218 ? 30.167 -6.103 6.713 1.00 87.00 218 GLY A CA 1
ATOM 1737 C C . GLY A 1 218 ? 28.636 -6.046 6.723 1.00 87.00 218 GLY A C 1
ATOM 1738 O O . GLY A 1 218 ? 27.979 -6.459 5.768 1.00 87.00 218 GLY A O 1
ATOM 1739 N N . SER A 1 219 ? 28.058 -5.496 7.789 1.00 89.31 219 SER A N 1
ATOM 1740 C CA . SER A 1 219 ? 26.602 -5.374 7.940 1.00 89.31 219 SER A CA 1
ATOM 1741 C C . SER A 1 219 ? 25.984 -4.503 6.849 1.00 89.31 219 SER A C 1
ATOM 1743 O O . SER A 1 219 ? 24.901 -4.824 6.366 1.00 89.31 219 SER A O 1
ATOM 1745 N N . VAL A 1 220 ? 26.672 -3.435 6.433 1.00 86.06 220 VAL A N 1
ATOM 1746 C CA . VAL A 1 220 ? 26.209 -2.582 5.328 1.00 86.06 220 VAL A CA 1
ATOM 1747 C C . VAL A 1 220 ? 26.199 -3.349 4.005 1.00 86.06 220 VAL A C 1
ATOM 1749 O O . VAL A 1 220 ? 25.162 -3.424 3.356 1.00 86.06 220 VAL A O 1
ATOM 1752 N N . ALA A 1 221 ? 27.305 -4.013 3.660 1.00 82.31 221 ALA A N 1
ATOM 1753 C CA . ALA A 1 221 ? 27.420 -4.790 2.423 1.00 82.31 221 ALA A CA 1
ATOM 1754 C C . ALA A 1 221 ? 26.393 -5.934 2.341 1.00 82.31 221 ALA A C 1
ATOM 1756 O O . ALA A 1 221 ? 25.872 -6.236 1.268 1.00 82.31 221 ALA A O 1
ATOM 1757 N N . LEU A 1 222 ? 26.076 -6.555 3.480 1.00 86.88 222 LEU A N 1
ATOM 1758 C CA . LEU A 1 222 ? 25.011 -7.546 3.580 1.00 86.88 222 LEU A CA 1
ATOM 1759 C C . LEU A 1 222 ? 23.643 -6.942 3.225 1.00 86.88 222 LEU A C 1
ATOM 1761 O O . LEU A 1 222 ? 22.920 -7.489 2.393 1.00 86.88 222 LEU A O 1
ATOM 1765 N N . TRP A 1 223 ? 23.286 -5.800 3.810 1.00 86.38 223 TRP A N 1
ATOM 1766 C CA . TRP A 1 223 ? 22.029 -5.122 3.491 1.00 86.38 223 TRP A CA 1
ATOM 1767 C C . TRP A 1 223 ? 21.959 -4.620 2.051 1.00 86.38 223 TRP A C 1
ATOM 1769 O O . TRP A 1 223 ? 20.915 -4.787 1.420 1.00 86.38 223 TRP A O 1
ATOM 1779 N N . ASP A 1 224 ? 23.055 -4.080 1.516 1.00 79.44 224 ASP A N 1
ATOM 1780 C CA . ASP A 1 224 ? 23.157 -3.671 0.114 1.00 79.44 224 ASP A CA 1
ATOM 1781 C C . ASP A 1 224 ? 22.869 -4.856 -0.811 1.00 79.44 224 ASP A C 1
ATOM 1783 O O . ASP A 1 224 ? 22.010 -4.772 -1.688 1.00 79.44 224 ASP A O 1
ATOM 1787 N N . MET A 1 225 ? 23.519 -5.998 -0.566 1.00 79.75 225 MET A N 1
ATOM 1788 C CA . MET A 1 225 ? 23.276 -7.235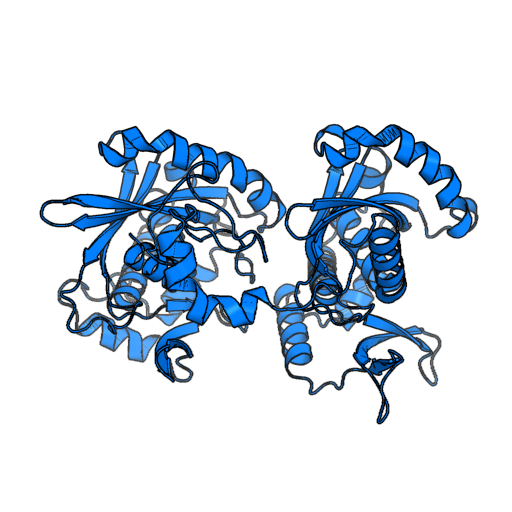 -1.310 1.00 79.75 225 MET A CA 1
ATOM 1789 C C . MET A 1 225 ? 21.806 -7.671 -1.214 1.00 79.75 225 MET A C 1
ATOM 1791 O O . MET A 1 225 ? 21.187 -7.999 -2.222 1.00 79.75 225 MET A O 1
ATOM 1795 N N . PHE A 1 226 ? 21.223 -7.654 -0.015 1.00 81.25 226 PHE A N 1
ATOM 1796 C CA . PHE A 1 226 ? 19.856 -8.125 0.218 1.00 81.25 226 PHE A CA 1
ATOM 1797 C C . PHE A 1 226 ? 18.757 -7.199 -0.310 1.00 81.25 226 PHE A C 1
ATOM 1799 O O . PHE A 1 226 ? 17.665 -7.675 -0.629 1.00 81.25 226 PHE A O 1
ATOM 1806 N N . ASN A 1 227 ? 19.013 -5.894 -0.397 1.00 74.38 227 ASN A N 1
ATOM 1807 C CA . ASN A 1 227 ? 18.044 -4.913 -0.883 1.00 74.38 227 ASN A CA 1
ATOM 1808 C C . ASN A 1 227 ? 18.174 -4.635 -2.383 1.00 74.38 227 ASN A C 1
ATOM 1810 O O . ASN A 1 227 ? 17.153 -4.440 -3.035 1.00 74.38 227 ASN A O 1
ATOM 1814 N N . ASN A 1 228 ? 19.366 -4.774 -2.970 1.00 62.69 228 ASN A N 1
ATOM 1815 C CA . ASN A 1 228 ? 19.530 -4.823 -4.433 1.00 62.69 228 ASN A CA 1
ATOM 1816 C C . ASN A 1 228 ? 18.899 -6.085 -5.065 1.00 62.69 228 ASN A C 1
ATOM 1818 O O . ASN A 1 228 ? 18.879 -6.256 -6.281 1.00 62.69 228 ASN A O 1
ATOM 1822 N N . TRP A 1 229 ? 18.344 -6.958 -4.225 1.00 55.50 229 TRP A N 1
ATOM 1823 C CA . TRP A 1 229 ? 17.656 -8.200 -4.544 1.00 55.50 229 TRP A CA 1
ATOM 1824 C C . TRP A 1 229 ? 16.128 -8.108 -4.533 1.00 55.50 229 TRP A C 1
ATOM 1826 O O . TRP A 1 229 ? 15.440 -9.124 -4.515 1.00 55.50 229 TRP A O 1
ATOM 1836 N N . GLY A 1 230 ? 15.541 -6.917 -4.551 1.00 45.06 230 GLY A N 1
ATOM 1837 C CA . GLY A 1 230 ? 14.107 -6.803 -4.784 1.00 45.06 230 GLY A CA 1
ATOM 1838 C C . GLY A 1 230 ? 13.611 -5.377 -4.684 1.00 45.06 230 GLY A C 1
ATOM 1839 O O . GLY A 1 230 ? 13.868 -4.703 -3.693 1.00 45.06 230 GLY A O 1
ATOM 1840 N N . ASP A 1 231 ? 12.837 -4.953 -5.680 1.00 45.78 231 ASP A N 1
ATOM 1841 C CA . ASP A 1 231 ? 12.078 -3.710 -5.604 1.00 45.78 231 ASP A CA 1
ATOM 1842 C C . ASP A 1 231 ? 10.973 -3.929 -4.562 1.00 45.78 231 ASP A C 1
ATOM 1844 O O . ASP A 1 231 ? 9.997 -4.641 -4.808 1.00 45.78 231 ASP A O 1
ATOM 1848 N N . ARG A 1 232 ? 11.185 -3.458 -3.331 1.00 53.12 232 ARG A N 1
ATOM 1849 C CA . ARG A 1 232 ? 10.219 -3.619 -2.237 1.00 53.12 232 ARG A CA 1
ATOM 1850 C C . ARG A 1 232 ? 9.433 -2.325 -2.091 1.00 53.12 232 ARG A C 1
ATOM 1852 O O . ARG A 1 232 ? 10.035 -1.255 -2.006 1.00 53.12 232 ARG A O 1
ATOM 1859 N N . PRO A 1 233 ? 8.096 -2.378 -1.997 1.00 39.12 233 PRO A N 1
ATOM 1860 C CA . PRO A 1 233 ? 7.324 -1.160 -1.889 1.00 39.12 233 PRO A CA 1
ATOM 1861 C C . PRO A 1 233 ? 7.586 -0.465 -0.554 1.00 39.12 233 PRO A C 1
ATOM 1863 O O . PRO A 1 233 ? 7.544 -1.052 0.527 1.00 39.12 233 PRO A O 1
ATOM 1866 N N . ALA A 1 234 ? 7.757 0.843 -0.676 1.00 34.69 234 ALA A N 1
ATOM 1867 C CA . ALA A 1 234 ? 7.848 1.859 0.360 1.00 34.69 234 ALA A CA 1
ATOM 1868 C C . ALA A 1 234 ? 6.813 1.819 1.494 1.00 34.69 234 ALA A C 1
ATOM 1870 O O . ALA A 1 234 ? 7.018 2.443 2.533 1.00 34.69 234 ALA A O 1
ATOM 1871 N N . VAL A 1 235 ? 5.650 1.216 1.253 1.00 33.31 235 VAL A N 1
ATOM 1872 C CA . VAL A 1 235 ? 4.438 1.459 2.041 1.00 33.31 235 VAL A CA 1
ATOM 1873 C C . VAL A 1 235 ? 4.244 0.335 3.064 1.00 33.31 235 VAL A C 1
ATOM 1875 O O . VAL A 1 235 ? 4.423 -0.837 2.713 1.00 33.31 235 VAL A O 1
ATOM 1878 N N . PRO A 1 236 ? 3.845 0.640 4.314 1.00 34.03 236 PRO A N 1
ATOM 1879 C CA . PRO A 1 236 ? 3.324 -0.368 5.228 1.00 34.03 236 PRO A CA 1
ATOM 1880 C C . PRO A 1 236 ? 2.105 -1.033 4.587 1.00 34.03 236 PRO A C 1
ATOM 1882 O O . PRO A 1 236 ? 1.091 -0.382 4.334 1.00 34.03 236 PRO A O 1
ATOM 1885 N N . LEU A 1 237 ? 2.196 -2.330 4.299 1.00 39.09 237 LEU A N 1
ATOM 1886 C CA . LEU A 1 237 ? 1.048 -3.064 3.781 1.00 39.09 237 LEU A CA 1
ATOM 1887 C C . LEU A 1 237 ? -0.039 -3.096 4.861 1.00 39.09 237 LEU A C 1
ATOM 1889 O O . LEU A 1 237 ? 0.285 -3.400 6.012 1.00 39.09 237 LEU A O 1
ATOM 1893 N N . PRO A 1 238 ? -1.321 -2.845 4.533 1.00 34.78 238 PRO A N 1
ATOM 1894 C CA . PRO A 1 238 ? -2.377 -2.744 5.542 1.00 34.78 238 PRO A CA 1
ATOM 1895 C C . PRO A 1 238 ? -2.634 -4.014 6.377 1.00 34.78 238 PRO A C 1
ATOM 1897 O O . PRO A 1 238 ? -3.517 -3.999 7.229 1.00 34.78 238 PRO A O 1
ATOM 1900 N N . LEU A 1 239 ? -1.939 -5.134 6.136 1.00 40.59 239 LEU A N 1
ATOM 1901 C CA . LEU A 1 239 ? -2.395 -6.454 6.580 1.00 40.59 239 LEU A CA 1
ATOM 1902 C C . LEU A 1 239 ? -1.315 -7.409 7.111 1.00 40.59 239 LEU A C 1
ATOM 1904 O O . LEU A 1 239 ? -1.637 -8.554 7.414 1.00 40.59 239 LEU A O 1
ATOM 1908 N N . ALA A 1 240 ? -0.079 -6.980 7.367 1.00 34.44 240 ALA A N 1
ATOM 1909 C CA . ALA A 1 240 ? 0.903 -7.855 8.031 1.00 34.44 240 ALA A CA 1
ATOM 1910 C C . ALA A 1 240 ? 0.656 -8.039 9.558 1.00 34.44 240 ALA A C 1
ATOM 1912 O O . ALA A 1 240 ? 1.510 -8.534 10.286 1.00 34.44 240 ALA A O 1
ATOM 1913 N N . GLY A 1 241 ? -0.514 -7.646 10.077 1.00 34.34 241 GLY A N 1
ATOM 1914 C CA . GLY A 1 241 ? -0.897 -7.834 11.479 1.00 34.34 241 GLY A CA 1
ATOM 1915 C C . GLY A 1 241 ? -1.696 -9.125 11.724 1.00 34.34 241 GLY A C 1
ATOM 1916 O O . GLY A 1 241 ? -2.417 -9.574 10.828 1.00 34.34 241 GLY A O 1
ATOM 1917 N N . PRO A 1 242 ? -1.632 -9.705 12.939 1.00 34.72 242 PRO A N 1
ATOM 1918 C CA . PRO A 1 242 ? -2.504 -10.811 13.310 1.00 34.72 242 PRO A CA 1
ATOM 1919 C C . PRO A 1 242 ? -3.968 -10.413 13.176 1.00 34.72 242 PRO A C 1
ATOM 1921 O O . PRO A 1 242 ? -4.364 -9.357 13.676 1.00 34.72 242 PRO A O 1
ATOM 1924 N N . GLY A 1 243 ? -4.771 -11.270 12.537 1.00 37.12 243 GLY A N 1
ATOM 1925 C CA . GLY A 1 243 ? -6.223 -11.113 12.485 1.00 37.12 243 GLY A CA 1
ATOM 1926 C C . GLY A 1 243 ? -6.761 -10.878 13.898 1.00 37.12 243 GLY A C 1
ATOM 1927 O O . GLY A 1 243 ? -6.634 -11.736 14.775 1.00 37.12 243 GLY A O 1
ATOM 1928 N N . GLN A 1 244 ? -7.282 -9.678 14.164 1.00 42.38 244 GLN A N 1
ATOM 1929 C CA . GLN A 1 244 ? -7.794 -9.335 15.486 1.00 42.38 244 GLN A CA 1
ATOM 1930 C C . GLN A 1 244 ? -9.090 -10.105 15.731 1.00 42.38 244 GLN A C 1
ATOM 1932 O O . GLN A 1 244 ? -10.149 -9.746 15.226 1.00 42.38 244 GLN A O 1
ATOM 1937 N N . VAL A 1 245 ? -9.007 -11.152 16.550 1.00 43.59 245 VAL A N 1
ATOM 1938 C CA . VAL A 1 245 ? -10.190 -11.786 17.136 1.00 43.59 245 VAL A CA 1
ATOM 1939 C C . VAL A 1 245 ? -10.888 -10.744 18.028 1.00 43.59 245 VAL A C 1
ATOM 1941 O O . VAL A 1 245 ? -10.225 -10.200 18.923 1.00 43.59 245 VAL A O 1
ATOM 1944 N N . PRO A 1 246 ? -12.187 -10.446 17.821 1.00 48.75 246 PRO A N 1
ATOM 1945 C CA . PRO A 1 246 ? -12.920 -9.489 18.645 1.00 48.75 246 PRO A CA 1
ATOM 1946 C C . PRO A 1 246 ? -12.831 -9.858 20.132 1.00 48.75 246 PRO A C 1
ATOM 1948 O O . PRO A 1 246 ? -12.916 -11.028 20.513 1.00 48.75 246 PRO A O 1
ATOM 1951 N N . CYS A 1 247 ? -12.629 -8.866 21.000 1.00 65.19 247 CYS A N 1
ATOM 1952 C CA . CYS A 1 247 ? -12.501 -9.095 22.437 1.00 65.19 247 CYS A CA 1
ATOM 1953 C C . CYS A 1 247 ? -13.282 -8.062 23.248 1.00 65.19 247 CYS A C 1
ATOM 1955 O O . CYS A 1 247 ? -13.531 -6.948 22.800 1.00 65.19 247 CYS A O 1
ATOM 1957 N N . CYS A 1 248 ? -13.684 -8.449 24.457 1.00 66.50 248 CYS A N 1
ATOM 1958 C CA . CYS A 1 248 ? -14.378 -7.576 25.389 1.00 66.50 248 CYS A CA 1
ATOM 1959 C C . CYS A 1 248 ? -13.484 -6.397 25.791 1.00 66.50 248 CYS A C 1
ATOM 1961 O O . CYS A 1 248 ? -12.423 -6.597 26.372 1.00 66.50 248 CYS A O 1
ATOM 1963 N N . ASP A 1 249 ? -13.946 -5.166 25.628 1.00 71.56 249 ASP A N 1
ATOM 1964 C CA . ASP A 1 249 ? -13.175 -3.961 25.911 1.00 71.56 249 ASP A CA 1
ATOM 1965 C C . ASP A 1 249 ? -12.792 -3.784 27.378 1.00 71.56 249 ASP A C 1
ATOM 1967 O O . ASP A 1 249 ? -11.775 -3.146 27.653 1.00 71.56 249 ASP A O 1
ATOM 1971 N N . GLN A 1 250 ? -13.534 -4.407 28.299 1.00 78.00 250 GLN A N 1
ATOM 1972 C CA . GLN A 1 250 ? -13.193 -4.429 29.720 1.00 78.00 250 GLN A CA 1
ATOM 1973 C C . GLN A 1 250 ? -12.224 -5.554 30.101 1.00 78.00 250 GLN A C 1
ATOM 1975 O O . GLN A 1 250 ? -11.090 -5.296 30.486 1.00 78.00 250 GLN A O 1
ATOM 1980 N N . CYS A 1 251 ? -12.664 -6.813 30.020 1.00 74.56 251 CYS A N 1
ATOM 1981 C CA . CYS A 1 251 ? -11.905 -7.958 30.534 1.00 74.56 251 CYS A CA 1
ATOM 1982 C C . CYS A 1 251 ? -11.002 -8.629 29.487 1.00 74.56 251 CYS A C 1
ATOM 1984 O O . CYS A 1 251 ? -10.343 -9.618 29.793 1.00 74.56 251 CYS A O 1
ATOM 1986 N N . LYS A 1 252 ? -11.001 -8.127 28.244 1.00 77.44 252 LYS A N 1
ATOM 1987 C CA . LYS A 1 252 ? -10.227 -8.633 27.096 1.00 77.44 252 LYS A CA 1
ATOM 1988 C C . LYS A 1 252 ? -10.486 -10.103 26.739 1.00 77.44 252 LYS A C 1
ATOM 1990 O O . LYS A 1 252 ? -9.744 -10.681 25.947 1.00 77.44 252 LYS A O 1
ATOM 1995 N N . ARG A 1 253 ? -11.567 -10.701 27.257 1.00 67.19 253 ARG A N 1
ATOM 1996 C CA . ARG A 1 253 ? -12.038 -12.037 26.865 1.00 67.19 253 ARG A CA 1
ATOM 1997 C C . ARG A 1 253 ? -12.425 -12.029 25.385 1.00 67.19 253 ARG A C 1
ATOM 1999 O O . ARG A 1 253 ? -13.204 -11.174 24.966 1.00 67.19 253 ARG A O 1
ATOM 2006 N N . GLN A 1 254 ? -11.865 -12.952 24.613 1.00 65.31 254 GLN A N 1
ATOM 2007 C CA . GLN A 1 254 ? -12.162 -13.115 23.188 1.00 65.31 254 GLN A CA 1
ATOM 2008 C C . GLN A 1 254 ? -13.561 -13.705 22.980 1.00 65.31 254 GLN A C 1
ATOM 2010 O O . GLN A 1 254 ? -14.040 -14.466 23.821 1.00 65.31 254 GLN A O 1
ATOM 2015 N N . GLY A 1 255 ? -14.202 -13.351 21.868 1.00 57.09 255 GLY A N 1
ATOM 2016 C CA . GLY A 1 255 ? -15.489 -13.902 21.454 1.00 57.09 255 GLY A CA 1
ATOM 2017 C C . GLY A 1 255 ? -15.787 -13.587 19.989 1.00 57.09 255 GLY A C 1
ATOM 2018 O O . GLY A 1 255 ? -15.177 -12.698 19.398 1.00 57.09 255 GLY A O 1
ATOM 2019 N N . SER A 1 256 ? -16.727 -14.314 19.391 1.00 57.19 256 SER A N 1
ATOM 2020 C CA . SER A 1 256 ? -17.306 -13.926 18.103 1.00 57.19 256 SER A CA 1
ATOM 2021 C C . SER A 1 256 ? -18.179 -12.673 18.257 1.00 57.19 256 SER A C 1
ATOM 2023 O O . SER A 1 256 ? -18.629 -12.335 19.358 1.00 57.19 256 SER A O 1
ATOM 2025 N N . THR A 1 257 ? -18.482 -12.009 17.144 1.00 52.97 257 THR A N 1
ATOM 2026 C CA . THR A 1 257 ? -19.457 -10.906 17.069 1.00 52.97 257 THR A CA 1
ATOM 2027 C C . THR A 1 257 ? -20.850 -11.269 17.595 1.00 52.97 257 THR A C 1
ATOM 2029 O O . THR A 1 257 ? -21.592 -10.368 17.969 1.00 52.97 257 THR A O 1
ATOM 2032 N N . GLU A 1 258 ? -21.185 -12.559 17.678 1.00 56.72 258 GLU A N 1
ATOM 2033 C CA . GLU A 1 258 ? -22.449 -13.074 18.224 1.00 56.72 258 GLU A CA 1
ATOM 2034 C C . GLU A 1 258 ? -22.418 -13.253 19.753 1.00 56.72 258 GLU A C 1
ATOM 2036 O O . GLU A 1 258 ? -23.446 -13.174 20.421 1.00 56.72 258 GLU A O 1
ATOM 2041 N N . THR A 1 259 ? -21.231 -13.457 20.333 1.00 68.75 259 THR A N 1
ATOM 2042 C CA . THR A 1 259 ? -21.058 -13.712 21.780 1.00 68.75 259 THR A CA 1
ATOM 2043 C C . THR A 1 259 ? -20.755 -12.448 22.591 1.00 68.75 259 THR A C 1
ATOM 2045 O O . THR A 1 259 ? -20.938 -12.431 23.812 1.00 68.75 259 THR A O 1
ATOM 2048 N N . LEU A 1 260 ? -20.314 -11.368 21.937 1.00 75.44 260 LEU A N 1
ATOM 2049 C CA . LEU A 1 260 ? -20.011 -10.084 22.569 1.00 75.44 260 LEU A CA 1
ATOM 2050 C C . LEU A 1 260 ? -21.133 -9.063 22.335 1.00 75.44 260 LEU A C 1
ATOM 2052 O O . LEU A 1 260 ? -21.559 -8.808 21.214 1.00 75.44 260 LEU A O 1
ATOM 2056 N N . LYS A 1 261 ? -21.582 -8.416 23.410 1.00 74.50 261 LYS A N 1
ATOM 2057 C CA . LYS A 1 261 ? -22.645 -7.405 23.393 1.00 74.50 261 LYS A CA 1
ATOM 2058 C C . LYS A 1 261 ? -22.066 -6.028 23.087 1.00 74.50 261 LYS A C 1
ATOM 2060 O O . LYS A 1 261 ? -21.119 -5.594 23.741 1.00 74.50 261 LYS A O 1
ATOM 2065 N N . ARG A 1 262 ? -22.663 -5.312 22.136 1.00 74.38 262 ARG A N 1
ATOM 2066 C CA . ARG A 1 262 ? -22.281 -3.932 21.802 1.00 74.38 262 ARG A CA 1
ATOM 2067 C C . ARG A 1 262 ? -22.850 -2.936 22.812 1.00 74.38 262 ARG A C 1
ATOM 2069 O O . ARG A 1 262 ? -23.948 -3.122 23.337 1.00 74.38 262 ARG A O 1
ATOM 2076 N N . CYS A 1 263 ? -22.122 -1.852 23.066 1.00 76.62 263 CYS A N 1
ATOM 2077 C CA . CYS A 1 263 ? -22.649 -0.737 23.849 1.00 76.62 263 CYS A CA 1
ATOM 2078 C C . CYS A 1 263 ? -23.837 -0.075 23.132 1.00 76.62 263 CYS A C 1
ATOM 2080 O O . CYS A 1 263 ? -23.668 0.422 22.024 1.00 76.62 263 CYS A O 1
ATOM 2082 N N . GLY A 1 264 ? -25.000 0.034 23.783 1.00 64.31 264 GLY A N 1
ATOM 2083 C CA . GLY A 1 264 ? -26.185 0.678 23.191 1.00 64.31 264 GLY A CA 1
ATOM 2084 C C . GLY A 1 264 ? -26.041 2.182 22.896 1.00 64.31 264 GLY A C 1
ATOM 2085 O O . GLY A 1 264 ? -26.862 2.739 22.177 1.00 64.31 264 GLY A O 1
ATOM 2086 N N . GLY A 1 265 ? -25.010 2.847 23.433 1.00 58.94 265 GLY A N 1
ATOM 2087 C CA . GLY A 1 265 ? -24.732 4.262 23.164 1.00 58.94 265 GLY A CA 1
ATOM 2088 C C . GLY A 1 265 ? -23.892 4.491 21.903 1.00 58.94 265 GLY A C 1
ATOM 2089 O O . GLY A 1 265 ? -24.321 5.204 20.994 1.00 58.94 265 GLY A O 1
ATOM 2090 N N . CYS A 1 266 ? -22.693 3.894 21.855 1.00 63.78 266 CYS A N 1
ATOM 2091 C CA . CYS A 1 266 ? -21.716 4.120 20.783 1.00 63.78 266 CYS A CA 1
ATOM 2092 C C . CYS A 1 266 ? -21.606 2.988 19.749 1.00 63.78 266 CYS A C 1
ATOM 2094 O O . CYS A 1 266 ? -20.999 3.200 18.709 1.00 63.78 266 CYS A O 1
ATOM 2096 N N . SER A 1 267 ? -22.109 1.782 20.037 1.00 60.97 267 SER A N 1
ATOM 2097 C CA . SER A 1 267 ? -21.986 0.560 19.213 1.00 60.97 267 SER A CA 1
ATOM 2098 C C . SER A 1 267 ? -20.560 0.087 18.858 1.00 60.97 267 SER A C 1
ATOM 2100 O O . SER A 1 267 ? -20.402 -0.993 18.283 1.00 60.97 267 SER A O 1
ATOM 2102 N N . THR A 1 268 ? -19.527 0.846 19.234 1.00 52.97 268 THR A N 1
ATOM 2103 C CA . THR A 1 268 ? -18.107 0.564 18.972 1.00 52.97 268 THR A CA 1
ATOM 2104 C C . THR A 1 268 ? -17.502 -0.410 19.979 1.00 52.97 268 THR A C 1
ATOM 2106 O O . THR A 1 268 ? -16.706 -1.258 19.599 1.00 52.97 268 THR A O 1
ATOM 2109 N N . MET A 1 269 ? -17.876 -0.295 21.258 1.00 65.88 269 MET A N 1
ATOM 2110 C CA . MET A 1 269 ? -17.293 -1.118 22.322 1.00 65.88 269 MET A CA 1
ATOM 2111 C C . MET A 1 269 ? -18.045 -2.443 22.467 1.00 65.88 269 MET A C 1
ATOM 2113 O O . MET A 1 269 ? -19.282 -2.461 22.445 1.00 65.88 269 MET A O 1
ATOM 2117 N N . LEU A 1 270 ? -17.298 -3.526 22.661 1.00 74.56 270 LEU A N 1
ATOM 2118 C CA . LEU A 1 270 ? -17.769 -4.897 22.820 1.00 74.56 270 LEU A CA 1
ATOM 2119 C C . LEU A 1 270 ? -17.598 -5.353 24.268 1.00 74.56 270 LEU A C 1
ATOM 2121 O O . LEU A 1 270 ? -16.557 -5.148 24.881 1.00 74.56 270 LEU A O 1
ATOM 2125 N N . TYR A 1 271 ? -18.595 -6.028 24.831 1.00 79.31 271 TYR A N 1
ATOM 2126 C CA . TYR A 1 271 ? -18.550 -6.525 26.203 1.00 79.31 271 TYR A CA 1
ATOM 2127 C C . TYR A 1 271 ? -19.073 -7.951 26.284 1.00 79.31 271 TYR A C 1
ATOM 2129 O O . TYR A 1 27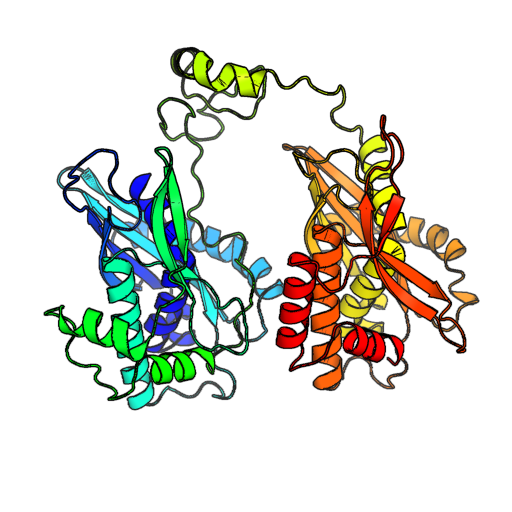1 ? -20.147 -8.255 25.775 1.00 79.31 271 TYR A O 1
ATOM 2137 N N . CYS A 1 272 ? -18.361 -8.834 26.982 1.00 81.25 272 CYS A N 1
ATOM 2138 C CA . CYS A 1 272 ? -18.848 -10.200 27.186 1.00 81.25 272 CYS A CA 1
ATOM 2139 C C . CYS A 1 272 ? -20.041 -10.265 28.156 1.00 81.25 272 CYS A C 1
ATOM 2141 O O . CYS A 1 272 ? -20.729 -11.278 28.218 1.00 81.25 272 CYS A O 1
ATOM 2143 N N . SER A 1 273 ? -20.291 -9.207 28.939 1.00 85.31 273 SER A N 1
ATOM 2144 C CA . SER A 1 273 ? -21.397 -9.152 29.897 1.00 85.31 273 SER A CA 1
ATOM 2145 C C . SER A 1 273 ? -21.790 -7.712 30.263 1.00 85.31 273 SER A C 1
ATOM 2147 O O . SER A 1 273 ? -21.042 -6.763 30.000 1.00 85.31 273 SER A O 1
ATOM 2149 N N . LYS A 1 274 ? -22.964 -7.535 30.890 1.00 83.75 274 LYS A N 1
ATOM 2150 C CA . LYS A 1 274 ? -23.428 -6.218 31.374 1.00 83.75 274 LYS A CA 1
ATOM 2151 C C . LYS A 1 274 ? -22.537 -5.687 32.502 1.00 83.75 274 LYS A C 1
ATOM 2153 O O . LYS A 1 274 ? -22.361 -4.480 32.642 1.00 83.75 274 LYS A O 1
ATOM 2158 N N . GLU A 1 275 ? -21.940 -6.577 33.283 1.00 85.50 275 GLU A N 1
ATOM 2159 C CA . GLU A 1 275 ? -21.009 -6.258 34.366 1.00 85.50 275 GLU A CA 1
ATOM 2160 C C . GLU A 1 275 ? -19.715 -5.674 33.790 1.00 85.50 275 GLU A C 1
ATOM 2162 O O . GLU A 1 275 ? -19.245 -4.643 34.265 1.00 85.50 275 GLU A O 1
ATOM 2167 N N . CYS A 1 276 ? -19.197 -6.257 32.701 1.00 81.31 276 CYS A N 1
ATOM 2168 C CA . CYS A 1 276 ? -18.045 -5.713 31.978 1.00 81.31 276 CYS A CA 1
ATOM 2169 C C . CYS A 1 276 ? -18.330 -4.326 31.386 1.00 81.31 276 CYS A C 1
ATOM 2171 O O . CYS A 1 276 ? -17.477 -3.445 31.459 1.00 81.31 276 CYS A O 1
ATOM 2173 N N . GLN A 1 277 ? -19.537 -4.101 30.864 1.00 79.81 277 GLN A N 1
ATOM 2174 C CA . GLN A 1 277 ? -19.959 -2.783 30.386 1.00 79.81 277 GLN A CA 1
ATOM 2175 C C . GLN A 1 277 ? -20.016 -1.746 31.522 1.00 79.81 277 GLN A C 1
ATOM 2177 O O . GLN A 1 277 ? -19.518 -0.632 31.363 1.00 79.81 277 GLN A O 1
ATOM 2182 N N . LYS A 1 278 ? -20.589 -2.104 32.682 1.00 84.19 278 LYS A N 1
ATOM 2183 C CA . LYS A 1 278 ? -20.647 -1.223 33.863 1.00 84.19 278 LYS A CA 1
ATOM 2184 C C . LYS A 1 278 ? -19.256 -0.918 34.416 1.00 84.19 278 LYS A C 1
ATOM 2186 O O . LYS A 1 278 ? -18.971 0.232 34.732 1.00 84.19 278 LYS A O 1
ATOM 2191 N N . ALA A 1 279 ? -18.381 -1.916 34.490 1.00 77.94 279 ALA A N 1
ATOM 2192 C CA . ALA A 1 279 ? -17.019 -1.744 34.982 1.00 77.94 279 ALA A CA 1
ATOM 2193 C C . ALA A 1 279 ? -16.156 -0.891 34.032 1.00 77.94 279 ALA A C 1
ATOM 2195 O O . ALA A 1 279 ? -15.321 -0.117 34.494 1.00 77.94 279 ALA A O 1
ATOM 2196 N N . ALA A 1 280 ? -16.401 -0.966 32.718 1.00 77.25 280 ALA A N 1
ATOM 2197 C CA . ALA A 1 280 ? -15.774 -0.082 31.737 1.00 77.25 280 ALA A CA 1
ATOM 2198 C C . ALA A 1 280 ? -16.370 1.330 31.716 1.00 77.25 280 ALA A C 1
ATOM 2200 O O . ALA A 1 280 ? -15.819 2.206 31.058 1.00 77.25 280 ALA A O 1
ATOM 2201 N N . TRP A 1 281 ? -17.500 1.586 32.383 1.00 75.88 281 TRP A N 1
ATOM 2202 C CA . TRP A 1 281 ? -18.253 2.828 32.200 1.00 75.88 281 TRP A CA 1
ATOM 2203 C C . TRP A 1 281 ? -17.455 4.080 32.573 1.00 75.88 281 TRP A C 1
ATOM 2205 O O . TRP A 1 281 ? -17.553 5.089 31.882 1.00 75.88 281 TRP A O 1
ATOM 2215 N N . THR A 1 282 ? -16.629 4.028 33.618 1.00 74.69 282 THR A N 1
ATOM 2216 C CA . THR A 1 282 ? -15.816 5.173 34.062 1.00 74.69 282 THR A CA 1
ATOM 2217 C C . THR A 1 282 ? -14.808 5.629 33.005 1.00 74.69 282 THR A C 1
ATOM 2219 O O . THR A 1 282 ? -14.645 6.832 32.812 1.00 74.69 282 THR A O 1
ATOM 2222 N N . SER A 1 283 ? -14.186 4.698 32.277 1.00 63.06 283 SER A N 1
ATOM 2223 C CA . SER A 1 283 ? -13.257 4.992 31.176 1.00 63.06 283 SER A CA 1
ATOM 2224 C C . SER A 1 283 ? -13.969 5.183 29.833 1.00 63.06 283 SER A C 1
ATOM 2226 O O . SER A 1 283 ? -13.528 5.967 28.997 1.00 63.06 283 SER A O 1
ATOM 2228 N N . HIS A 1 284 ? -15.098 4.508 29.628 1.00 68.56 284 HIS A N 1
ATOM 2229 C CA . HIS A 1 284 ? -15.864 4.529 28.388 1.00 68.56 284 HIS A CA 1
ATOM 2230 C C . HIS A 1 284 ? -16.762 5.769 28.241 1.00 68.56 284 HIS A C 1
ATOM 2232 O O . HIS A 1 284 ? -16.948 6.256 27.127 1.00 68.56 284 HIS A O 1
ATOM 2238 N N . LYS A 1 285 ? -17.316 6.316 29.332 1.00 66.81 285 LYS A N 1
ATOM 2239 C CA . LYS A 1 285 ? -18.329 7.395 29.317 1.00 66.81 285 LYS A CA 1
ATOM 2240 C C . LYS A 1 285 ? -17.903 8.634 28.524 1.00 66.81 285 LYS A C 1
ATOM 2242 O O . LYS A 1 285 ? -18.748 9.262 27.890 1.00 66.81 285 LYS A O 1
ATOM 2247 N N . THR A 1 286 ? -16.618 8.981 28.544 1.00 54.38 286 THR A N 1
ATOM 2248 C CA . THR A 1 286 ? -16.052 10.123 27.802 1.00 54.38 286 THR A CA 1
ATOM 2249 C C . THR A 1 286 ? -16.072 9.900 26.288 1.00 54.38 286 THR A C 1
ATOM 2251 O O . THR A 1 286 ? -16.311 10.839 25.534 1.00 54.38 286 THR A O 1
ATOM 2254 N N . LEU A 1 287 ? -15.898 8.652 25.847 1.00 49.62 287 LEU A N 1
ATOM 2255 C CA . LEU A 1 287 ? -15.965 8.233 24.445 1.00 49.62 287 LEU A CA 1
ATOM 2256 C C . LEU A 1 287 ? -17.409 7.937 24.008 1.00 49.62 287 LEU A C 1
ATOM 2258 O O . LEU A 1 287 ? -17.771 8.186 22.864 1.00 49.62 287 LEU A O 1
ATOM 2262 N N . CYS A 1 288 ? -18.258 7.474 24.932 1.00 57.97 288 CYS A N 1
ATOM 2263 C CA . CYS A 1 288 ? -19.674 7.186 24.695 1.00 57.97 288 CYS A CA 1
ATOM 2264 C C . CYS A 1 288 ? -20.519 8.449 24.440 1.00 57.97 288 CYS A C 1
ATOM 2266 O O . CYS A 1 288 ? -21.600 8.350 23.864 1.00 57.97 288 CYS A O 1
ATOM 2268 N N . ARG A 1 289 ? -20.059 9.622 24.908 1.00 43.75 289 ARG A N 1
ATOM 2269 C CA . ARG A 1 289 ? -20.796 10.901 24.904 1.00 43.75 289 ARG A CA 1
ATOM 2270 C C . ARG A 1 289 ? -20.330 11.916 23.858 1.00 43.75 289 ARG A C 1
ATOM 2272 O O . ARG A 1 289 ? -20.672 13.092 23.984 1.00 43.75 289 ARG A O 1
ATOM 2279 N N . ARG A 1 290 ? -19.600 11.518 22.810 1.00 37.06 290 ARG A N 1
ATOM 2280 C CA . ARG A 1 290 ? -19.517 12.413 21.646 1.00 37.06 290 ARG A CA 1
ATOM 2281 C C . ARG A 1 290 ? -20.936 12.563 21.087 1.00 37.06 290 ARG A C 1
ATOM 2283 O O . ARG A 1 290 ? -21.556 11.541 20.790 1.00 37.06 290 ARG A O 1
ATOM 2290 N N . PRO A 1 291 ? -21.489 13.789 21.016 1.00 32.53 291 PRO A N 1
ATOM 2291 C CA . PRO A 1 291 ? -22.803 13.978 20.440 1.00 32.53 291 PRO A CA 1
ATOM 2292 C C . PRO A 1 291 ? -22.735 13.458 19.013 1.00 32.53 291 PRO A C 1
ATOM 2294 O O . PRO A 1 291 ? -21.823 13.819 18.265 1.00 32.53 291 PRO A O 1
ATOM 2297 N N . ARG A 1 292 ? -23.712 12.630 18.645 1.00 38.31 292 ARG A N 1
ATOM 2298 C CA . ARG A 1 292 ? -24.107 12.508 17.250 1.00 38.31 292 ARG A CA 1
ATOM 2299 C C . ARG A 1 292 ? -24.371 13.941 16.791 1.00 38.31 292 ARG A C 1
ATOM 2301 O O . ARG A 1 292 ? -25.366 14.542 17.188 1.00 38.31 292 ARG A O 1
ATOM 2308 N N . GLY A 1 293 ? -23.459 14.514 16.009 1.00 34.81 293 GLY A N 1
ATOM 2309 C CA . GLY A 1 293 ? -23.894 15.470 15.007 1.00 34.81 293 GLY A CA 1
ATOM 2310 C C . GLY A 1 293 ? -24.901 14.687 14.183 1.00 34.81 293 GLY A C 1
ATOM 2311 O O . GLY A 1 293 ? -24.521 13.723 13.530 1.00 34.81 293 GLY A O 1
ATOM 2312 N N . ASN A 1 294 ? -26.184 14.964 14.403 1.00 33.59 294 ASN A N 1
ATOM 2313 C CA . ASN A 1 294 ? -27.300 14.211 13.856 1.00 33.59 294 ASN A CA 1
ATOM 2314 C C . ASN A 1 294 ? -27.171 14.089 12.339 1.00 33.59 294 ASN A C 1
ATOM 2316 O O . ASN A 1 294 ? -27.519 15.016 11.618 1.00 33.59 294 ASN A O 1
ATOM 2320 N N . ALA A 1 295 ? -26.659 12.944 11.904 1.00 35.72 295 ALA A N 1
ATOM 2321 C CA . ALA A 1 295 ? -27.033 12.176 10.730 1.00 35.72 295 ALA A CA 1
ATOM 2322 C C . ALA A 1 295 ? -25.997 11.044 10.625 1.00 35.72 295 ALA A C 1
ATOM 2324 O O . ALA A 1 295 ? -24.810 11.326 10.490 1.00 35.72 295 ALA A O 1
ATOM 2325 N N . ASN A 1 296 ? -26.421 9.773 10.598 1.00 42.09 296 ASN A N 1
ATOM 2326 C CA . ASN A 1 296 ? -25.777 8.897 9.612 1.00 42.09 296 ASN A CA 1
ATOM 2327 C C . ASN A 1 296 ? -25.871 9.692 8.310 1.00 42.09 296 ASN A C 1
ATOM 2329 O O . ASN A 1 296 ? -27.001 10.093 7.997 1.00 42.09 296 ASN A O 1
ATOM 2333 N N . PRO A 1 297 ? -24.764 10.043 7.635 1.00 49.31 297 PRO A N 1
ATOM 2334 C CA . PRO A 1 297 ? -24.880 10.843 6.433 1.00 49.31 297 PRO A CA 1
ATOM 2335 C C . PRO A 1 297 ? -25.842 10.088 5.520 1.00 49.31 297 PRO A C 1
ATOM 2337 O O . PRO A 1 297 ? -25.643 8.912 5.217 1.00 49.31 297 PRO A O 1
ATOM 2340 N N . SER A 1 298 ? -26.972 10.721 5.195 1.00 56.31 298 SER A N 1
ATOM 2341 C CA . SER A 1 298 ? -27.908 10.121 4.255 1.00 56.31 298 SER A CA 1
ATOM 2342 C C . SER A 1 298 ? -27.135 9.820 2.968 1.00 56.31 298 SER A C 1
ATOM 2344 O O . SER A 1 298 ? -26.155 10.518 2.681 1.00 56.31 298 SER A O 1
ATOM 2346 N N . PRO A 1 299 ? -27.555 8.838 2.157 1.00 57.06 299 PRO A N 1
ATOM 2347 C CA . PRO A 1 299 ? -26.921 8.594 0.862 1.00 57.06 299 PRO A CA 1
ATOM 2348 C C . PRO A 1 299 ? -26.738 9.885 0.038 1.00 57.06 299 PRO A C 1
ATOM 2350 O O . PRO A 1 299 ? -25.697 10.088 -0.577 1.00 57.06 299 PRO A O 1
ATOM 2353 N N . ILE A 1 300 ? -27.695 10.818 0.138 1.00 55.25 300 ILE A N 1
ATOM 2354 C CA . ILE A 1 300 ? -27.650 12.156 -0.476 1.00 55.25 300 ILE A CA 1
ATOM 2355 C C . ILE A 1 300 ? -26.494 13.012 0.073 1.00 55.25 300 ILE A C 1
ATOM 2357 O O . ILE A 1 300 ? -25.790 13.667 -0.694 1.00 55.25 300 ILE A O 1
ATOM 2361 N N . ASN A 1 301 ? -26.263 13.006 1.389 1.00 74.69 301 ASN A N 1
ATOM 2362 C CA . ASN A 1 301 ? -25.142 13.730 1.989 1.00 74.69 301 ASN A CA 1
ATOM 2363 C C . ASN A 1 301 ? -23.794 13.117 1.593 1.00 74.69 301 ASN A C 1
ATOM 2365 O O . ASN A 1 301 ? -22.871 13.868 1.298 1.00 74.69 301 ASN A O 1
ATOM 2369 N N . VAL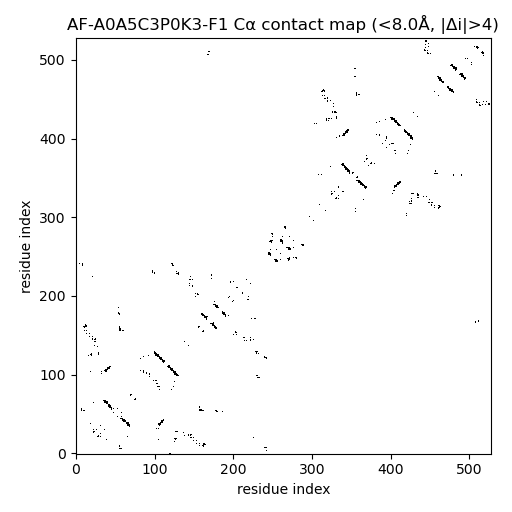 A 1 302 ? -23.676 11.784 1.546 1.00 77.94 302 VAL A N 1
ATOM 2370 C CA . VAL A 1 302 ? -22.436 11.117 1.104 1.00 77.94 302 VAL A CA 1
ATOM 2371 C C . VAL A 1 302 ? -22.144 11.437 -0.360 1.00 77.94 302 VAL A C 1
ATOM 2373 O O . VAL A 1 302 ? -21.028 11.840 -0.675 1.00 77.94 302 VAL A O 1
ATOM 2376 N N . ALA A 1 303 ? -23.146 11.345 -1.239 1.00 70.50 303 ALA A N 1
ATOM 2377 C CA . ALA A 1 303 ? -23.004 11.698 -2.650 1.00 70.50 303 ALA A CA 1
ATOM 2378 C C . ALA A 1 303 ? -22.540 13.149 -2.836 1.00 70.50 303 ALA A C 1
ATOM 2380 O O . ALA A 1 303 ? -21.634 13.409 -3.625 1.00 70.50 303 ALA A O 1
ATOM 2381 N N . LYS A 1 304 ? -23.088 14.087 -2.052 1.00 77.62 304 LYS A N 1
ATOM 2382 C CA . LYS A 1 304 ? -22.639 15.484 -2.057 1.00 77.62 304 LYS A CA 1
ATOM 2383 C C . LYS A 1 304 ? -21.181 15.631 -1.613 1.00 77.62 304 LYS A C 1
ATOM 2385 O O . LYS A 1 304 ? -20.431 16.347 -2.261 1.00 77.62 304 LYS A O 1
ATOM 2390 N N . ILE A 1 305 ? -20.771 14.950 -0.541 1.00 84.69 305 ILE A N 1
ATOM 2391 C CA . ILE A 1 305 ? -19.383 14.995 -0.047 1.00 84.69 305 ILE A CA 1
ATOM 2392 C C . ILE A 1 305 ? -18.416 14.445 -1.099 1.00 84.69 305 ILE A C 1
ATOM 2394 O O . ILE A 1 305 ? -17.366 15.039 -1.329 1.00 84.69 305 ILE A O 1
ATOM 2398 N N . VAL A 1 306 ? -18.771 13.333 -1.750 1.00 87.44 306 VAL A N 1
ATOM 2399 C CA . VAL A 1 306 ? -17.979 12.756 -2.845 1.00 87.44 306 VAL A CA 1
ATOM 2400 C C . VAL A 1 306 ? -17.897 13.732 -4.019 1.00 87.44 306 VAL A C 1
ATOM 2402 O O . VAL A 1 306 ? -16.806 13.953 -4.531 1.00 87.44 306 VAL A O 1
ATOM 2405 N N . GLY A 1 307 ? -19.010 14.365 -4.400 1.00 79.69 307 GLY A N 1
ATOM 2406 C CA . GLY A 1 307 ? -19.036 15.383 -5.453 1.00 79.69 307 GLY A CA 1
ATOM 2407 C C . GLY A 1 307 ? -18.148 16.592 -5.146 1.00 79.69 307 GLY A C 1
ATOM 2408 O O . GLY A 1 307 ? -17.328 16.969 -5.980 1.00 79.69 307 GLY A O 1
ATOM 2409 N N . ASP A 1 308 ? -18.251 17.156 -3.939 1.00 83.81 308 ASP A N 1
ATOM 2410 C CA . ASP A 1 308 ? -17.423 18.286 -3.496 1.00 83.81 308 ASP A CA 1
ATOM 2411 C C . ASP A 1 308 ? -15.929 17.910 -3.472 1.00 83.81 308 ASP A C 1
ATOM 2413 O O . ASP A 1 308 ? -15.075 18.707 -3.860 1.00 83.81 308 ASP A O 1
ATOM 2417 N N . TRP A 1 309 ? -15.607 16.688 -3.039 1.00 92.94 309 TRP A N 1
ATOM 2418 C CA . TRP A 1 309 ? -14.236 16.181 -3.005 1.00 92.94 309 TRP A CA 1
ATOM 2419 C C . TRP A 1 309 ? -13.659 15.976 -4.404 1.00 92.94 309 TRP A C 1
ATOM 2421 O O . TRP A 1 309 ? -12.545 16.418 -4.673 1.00 92.94 309 TRP A O 1
ATOM 2431 N N . ILE A 1 310 ? -14.432 15.363 -5.303 1.00 88.94 310 ILE A N 1
ATOM 2432 C CA . ILE A 1 310 ? -14.065 15.191 -6.710 1.00 88.94 310 ILE A CA 1
ATOM 2433 C C . ILE A 1 310 ? -13.794 16.544 -7.358 1.00 88.94 310 ILE A C 1
ATOM 2435 O O . ILE A 1 310 ? -12.734 16.722 -7.944 1.00 88.94 310 ILE A O 1
ATOM 2439 N N . LEU A 1 311 ? -14.705 17.504 -7.191 1.00 85.31 311 LEU A N 1
ATOM 2440 C CA . LEU A 1 311 ? -14.585 18.832 -7.789 1.00 85.31 311 LEU A CA 1
ATOM 2441 C C . LEU A 1 311 ? -13.334 19.579 -7.312 1.00 85.31 311 LEU A C 1
ATOM 2443 O O . LEU A 1 311 ? -12.697 20.299 -8.075 1.00 85.31 311 LEU A O 1
ATOM 2447 N N . VAL A 1 312 ? -12.982 19.430 -6.036 1.00 90.88 312 VAL A N 1
ATOM 2448 C CA . VAL A 1 312 ? -11.774 20.045 -5.479 1.00 90.88 312 VAL A CA 1
ATOM 2449 C C . VAL A 1 312 ? -10.501 19.362 -5.989 1.00 90.88 312 VAL A C 1
ATOM 2451 O O . VAL A 1 312 ? -9.457 20.003 -6.028 1.00 90.88 312 VAL A O 1
ATOM 2454 N N . HIS A 1 313 ? -10.574 18.096 -6.399 1.00 92.44 313 HIS A N 1
ATOM 2455 C CA . HIS A 1 313 ? -9.435 17.287 -6.841 1.00 92.44 313 HIS A CA 1
ATOM 2456 C C . HIS A 1 313 ? -9.471 16.929 -8.331 1.00 92.44 313 HIS A C 1
ATOM 2458 O O . HIS A 1 313 ? -8.822 15.960 -8.716 1.00 92.44 313 HIS A O 1
ATOM 2464 N N . THR A 1 314 ? -10.192 17.680 -9.169 1.00 87.44 314 THR A N 1
ATOM 2465 C CA . THR A 1 314 ? -10.386 17.363 -10.598 1.00 87.44 314 THR A CA 1
ATOM 2466 C C . THR A 1 314 ? -9.074 17.007 -11.301 1.00 87.44 314 THR A C 1
ATOM 2468 O O . THR A 1 314 ? -8.929 15.889 -11.785 1.00 87.44 314 THR A O 1
ATOM 2471 N N . GLU A 1 315 ? -8.077 17.890 -11.226 1.00 88.56 315 GLU A N 1
ATOM 2472 C CA . GLU A 1 315 ? -6.752 17.696 -11.837 1.00 88.56 315 GLU A CA 1
ATOM 2473 C C . GLU A 1 315 ? -6.047 16.423 -11.327 1.00 88.56 315 GLU A C 1
ATOM 2475 O O . GLU A 1 315 ? -5.440 15.658 -12.079 1.00 88.56 315 GLU A O 1
ATOM 2480 N N . THR A 1 316 ? -6.145 16.164 -10.018 1.00 92.88 316 THR A N 1
ATOM 2481 C CA . THR A 1 316 ? -5.548 14.986 -9.379 1.00 92.88 316 THR A CA 1
ATOM 2482 C C . THR A 1 316 ? -6.226 13.703 -9.857 1.00 92.88 316 THR A C 1
ATOM 2484 O O . THR A 1 316 ? -5.547 12.702 -10.087 1.00 92.88 316 THR A O 1
ATOM 2487 N N . PHE A 1 317 ? -7.555 13.712 -9.996 1.00 93.94 317 PHE A N 1
ATOM 2488 C CA . PHE A 1 317 ? -8.323 12.566 -10.475 1.00 93.94 317 PHE A CA 1
ATOM 2489 C C . PHE A 1 317 ? -8.086 12.283 -11.951 1.00 93.94 317 PHE A C 1
ATOM 2491 O O . PHE A 1 317 ? -7.936 11.118 -12.306 1.00 93.94 317 PHE A O 1
ATOM 2498 N N . GLU A 1 318 ? -8.004 13.314 -12.787 1.00 91.06 318 GLU A N 1
ATOM 2499 C CA . GLU A 1 318 ? -7.703 13.164 -14.210 1.00 91.06 318 GLU A CA 1
ATOM 2500 C C . GLU A 1 318 ? -6.325 12.533 -14.415 1.00 91.06 318 GLU A C 1
ATOM 2502 O O . GLU A 1 318 ? -6.209 11.516 -15.103 1.00 91.06 318 GLU A O 1
ATOM 2507 N N . ALA A 1 319 ? -5.291 13.047 -13.744 1.00 93.50 319 ALA A N 1
ATOM 2508 C CA . ALA A 1 319 ? -3.956 12.457 -13.815 1.00 93.50 319 ALA A CA 1
ATOM 2509 C C . ALA A 1 319 ? -3.909 11.043 -13.219 1.00 93.50 319 ALA A C 1
ATOM 2511 O O . ALA A 1 319 ? -3.276 10.144 -13.781 1.00 93.50 319 ALA A O 1
ATOM 2512 N N . LEU A 1 320 ? -4.596 10.804 -12.095 1.00 94.25 320 LEU A N 1
ATOM 2513 C CA . LEU A 1 320 ? -4.663 9.477 -11.481 1.00 94.25 320 LEU A CA 1
ATOM 2514 C C . LEU A 1 320 ? -5.342 8.461 -12.402 1.00 94.25 320 LEU A C 1
ATOM 2516 O O . LEU A 1 320 ? -4.854 7.338 -12.535 1.00 94.25 320 LEU A O 1
ATOM 2520 N N . LEU A 1 321 ? -6.450 8.841 -13.035 1.00 94.94 321 LEU A N 1
ATOM 2521 C CA . LEU A 1 321 ? -7.169 7.986 -13.964 1.00 94.94 321 LEU A CA 1
ATOM 2522 C C . LEU A 1 321 ? -6.299 7.647 -15.172 1.00 94.94 321 LEU A C 1
ATOM 2524 O O . LEU A 1 321 ? -6.070 6.470 -15.437 1.00 94.94 321 LEU A O 1
ATOM 2528 N N . ASN A 1 322 ? -5.796 8.664 -15.870 1.00 94.81 322 ASN A N 1
ATOM 2529 C CA . ASN A 1 322 ? -5.047 8.474 -17.108 1.00 94.81 322 ASN A CA 1
ATOM 2530 C C . ASN A 1 322 ? -3.766 7.672 -16.868 1.00 94.81 322 ASN A C 1
ATOM 2532 O O . ASN A 1 322 ? -3.524 6.682 -17.550 1.00 94.81 322 ASN A O 1
ATOM 2536 N N . THR A 1 323 ? -3.005 7.982 -15.812 1.00 88.00 323 THR A N 1
ATOM 2537 C CA . THR A 1 323 ? -1.835 7.164 -15.444 1.00 88.00 323 THR A CA 1
ATOM 2538 C C . THR A 1 323 ? -2.216 5.720 -15.099 1.00 88.00 323 THR A C 1
ATOM 2540 O O . THR A 1 323 ? -1.466 4.808 -15.432 1.00 88.00 323 THR A O 1
ATOM 2543 N N . THR A 1 324 ? -3.377 5.480 -14.475 1.00 88.19 324 THR A N 1
ATOM 2544 C CA . THR A 1 324 ? -3.868 4.116 -14.200 1.00 88.19 324 THR A CA 1
ATOM 2545 C C . THR A 1 324 ? -4.196 3.369 -15.494 1.00 88.19 324 THR A C 1
ATOM 2547 O O . THR A 1 324 ? -3.853 2.196 -15.609 1.00 88.19 324 THR A O 1
ATOM 2550 N N . VAL A 1 325 ? -4.813 4.039 -16.470 1.00 88.56 325 VAL A N 1
ATOM 2551 C CA . VAL A 1 325 ? -5.129 3.469 -17.788 1.00 88.56 325 VAL A CA 1
ATOM 2552 C C . VAL A 1 325 ? -3.854 3.142 -18.566 1.00 88.56 325 VAL A C 1
ATOM 2554 O O . VAL A 1 325 ? -3.676 2.005 -18.997 1.00 88.56 325 VAL A O 1
ATOM 2557 N N . TYR A 1 326 ? -2.927 4.094 -18.678 1.00 87.12 326 TYR A N 1
ATOM 2558 C CA . TYR A 1 326 ? -1.691 3.909 -19.445 1.00 87.12 326 TYR A CA 1
ATOM 2559 C C . TYR A 1 326 ? -0.827 2.786 -18.856 1.00 87.12 326 TYR A C 1
ATOM 2561 O O . TYR A 1 326 ? -0.347 1.914 -19.573 1.00 87.12 326 TYR A O 1
ATOM 2569 N N . LEU A 1 327 ? -0.685 2.738 -17.526 1.00 79.38 327 LEU A N 1
ATOM 2570 C CA . LEU A 1 327 ? 0.042 1.659 -16.846 1.00 79.38 327 LEU A CA 1
ATOM 2571 C C . LEU A 1 327 ? -0.698 0.313 -16.888 1.00 79.38 327 LEU A C 1
ATOM 2573 O O . LEU A 1 327 ? -0.066 -0.733 -16.737 1.00 79.38 327 LEU A O 1
ATOM 2577 N N . GLY A 1 328 ? -2.021 0.346 -17.061 1.00 74.81 328 GLY A N 1
ATOM 2578 C CA . GLY A 1 328 ? -2.919 -0.806 -17.069 1.00 74.81 328 GLY A CA 1
ATOM 2579 C C . GLY A 1 328 ? -3.080 -1.489 -18.426 1.00 74.81 328 GLY A C 1
ATOM 2580 O O . GLY A 1 328 ? -3.945 -2.347 -18.545 1.00 74.81 328 GLY A O 1
ATOM 2581 N N . GLY A 1 329 ? -2.274 -1.130 -19.430 1.00 78.06 329 GLY A N 1
ATOM 2582 C CA . GLY A 1 329 ? -2.326 -1.728 -20.768 1.00 78.06 329 GLY A CA 1
ATOM 2583 C C . GLY A 1 329 ? -2.813 -0.790 -21.871 1.00 78.06 329 GLY A C 1
ATOM 2584 O O . GLY A 1 329 ? -3.086 -1.269 -22.966 1.00 78.06 329 GLY A O 1
ATOM 2585 N N . GLY A 1 330 ? -2.915 0.515 -21.602 1.00 86.06 330 GLY A N 1
ATOM 2586 C CA . GLY A 1 330 ? -3.221 1.529 -22.612 1.00 86.06 330 GLY A CA 1
ATOM 2587 C C . GLY A 1 330 ? -4.710 1.857 -22.746 1.00 86.06 330 GLY A C 1
ATOM 2588 O O . GLY A 1 330 ? -5.587 1.237 -22.137 1.00 86.06 330 GLY A O 1
ATOM 2589 N N . VAL A 1 331 ? -4.998 2.876 -23.553 1.00 90.69 331 VAL A N 1
ATOM 2590 C CA . VAL A 1 331 ? -6.335 3.448 -23.756 1.00 90.69 331 VAL A CA 1
ATOM 2591 C C . VAL A 1 331 ? -7.272 2.438 -24.407 1.00 90.69 331 VAL A C 1
ATOM 2593 O O . VAL A 1 331 ? -8.394 2.252 -23.933 1.00 90.69 331 VAL A O 1
ATOM 2596 N N . ALA A 1 332 ? -6.808 1.744 -25.451 1.00 87.44 332 ALA A N 1
ATOM 2597 C CA . ALA A 1 332 ? -7.610 0.732 -26.132 1.00 87.44 332 ALA A CA 1
ATOM 2598 C C . ALA A 1 332 ? -8.035 -0.376 -25.160 1.00 87.44 332 ALA A C 1
ATOM 2600 O O . ALA A 1 332 ? -9.220 -0.685 -25.080 1.00 87.44 332 ALA A O 1
ATOM 2601 N N . HIS A 1 333 ? -7.104 -0.887 -24.345 1.00 85.19 333 HIS A N 1
ATOM 2602 C CA . HIS A 1 333 ? -7.391 -1.911 -23.338 1.00 85.19 333 HIS A CA 1
ATOM 2603 C C . HIS A 1 333 ? -8.452 -1.471 -22.318 1.00 85.19 333 HIS A C 1
ATOM 2605 O O . HIS A 1 333 ? -9.280 -2.279 -21.894 1.00 85.19 333 HIS A O 1
ATOM 2611 N N . ALA A 1 334 ? -8.437 -0.197 -21.918 1.00 87.56 334 ALA A N 1
ATOM 2612 C CA . ALA A 1 334 ? -9.396 0.344 -20.961 1.00 87.56 334 ALA A CA 1
ATOM 2613 C C . ALA A 1 334 ? -10.787 0.607 -21.561 1.00 87.56 334 ALA A C 1
ATOM 2615 O O . ALA A 1 334 ? -11.769 0.542 -20.823 1.00 87.56 334 ALA A O 1
ATOM 2616 N N . LEU A 1 335 ? -10.879 0.919 -22.859 1.00 89.38 335 LEU A N 1
ATOM 2617 C CA . LEU A 1 335 ? -12.127 1.344 -23.505 1.00 89.38 335 LEU A CA 1
ATOM 2618 C C . LEU A 1 335 ? -12.793 0.269 -24.382 1.00 89.38 335 LEU A C 1
ATOM 2620 O O . LEU A 1 335 ? -13.993 0.384 -24.635 1.00 89.38 335 LEU A O 1
ATOM 2624 N N . SER A 1 336 ? -12.059 -0.743 -24.861 1.00 84.44 336 SER A N 1
ATOM 2625 C CA . SER A 1 336 ? -12.602 -1.779 -25.758 1.00 84.44 336 SER A CA 1
ATOM 2626 C C . SER A 1 336 ? -13.380 -2.876 -25.031 1.00 84.44 336 SER A C 1
ATOM 2628 O O . SER A 1 336 ? -14.287 -3.469 -25.607 1.00 84.44 336 SER A O 1
ATOM 2630 N N . GLU A 1 337 ? -13.033 -3.139 -23.774 1.00 83.75 337 GLU A N 1
ATOM 2631 C CA . GLU A 1 337 ? -13.659 -4.147 -22.915 1.00 83.75 337 GLU A CA 1
ATOM 2632 C C . GLU A 1 337 ? -14.491 -3.470 -21.814 1.00 83.75 337 GLU A C 1
ATOM 2634 O O . GLU A 1 337 ? -14.239 -2.306 -21.484 1.00 83.75 337 GLU A O 1
ATOM 2639 N N . PRO A 1 338 ? -15.479 -4.154 -21.204 1.00 91.38 338 PRO A N 1
ATOM 2640 C CA . PRO A 1 338 ? -16.334 -3.564 -20.181 1.00 91.38 338 PRO A CA 1
ATOM 2641 C C . PRO A 1 338 ? -15.587 -3.378 -18.850 1.00 91.38 338 PRO A C 1
ATOM 2643 O O . PRO A 1 338 ? -15.741 -4.146 -17.897 1.00 91.38 338 PRO A O 1
ATOM 2646 N N . ARG A 1 339 ? -14.763 -2.328 -18.794 1.00 90.38 339 ARG A N 1
ATOM 2647 C CA . ARG A 1 339 ? -13.933 -1.953 -17.649 1.00 90.38 339 ARG A CA 1
ATOM 2648 C C . ARG A 1 339 ? -14.370 -0.635 -17.021 1.00 90.38 339 ARG A C 1
ATOM 2650 O O . ARG A 1 339 ? -14.842 0.284 -17.686 1.00 90.38 339 ARG A O 1
ATOM 2657 N N . GLY A 1 340 ? -14.169 -0.539 -15.715 1.00 90.69 340 GLY A N 1
ATOM 2658 C CA . GLY A 1 340 ? -14.415 0.665 -14.931 1.00 90.69 340 GLY A CA 1
ATOM 2659 C C . GLY A 1 340 ? -13.381 0.825 -13.829 1.00 90.69 340 GLY A C 1
ATOM 2660 O O . GLY A 1 340 ? -12.680 -0.125 -13.477 1.00 90.69 340 GLY A O 1
ATOM 2661 N N . ILE A 1 341 ? -13.291 2.020 -13.252 1.00 94.56 341 ILE A N 1
ATOM 2662 C CA . ILE A 1 341 ? -12.512 2.206 -12.032 1.00 94.56 341 ILE A CA 1
ATOM 2663 C C . ILE A 1 341 ? -13.357 1.830 -10.819 1.00 94.56 341 ILE A C 1
ATOM 2665 O O . ILE A 1 341 ? -14.445 2.368 -10.615 1.00 94.56 341 ILE A O 1
ATOM 2669 N N . VAL A 1 342 ? -12.806 0.996 -9.940 1.00 86.62 342 VAL A N 1
ATOM 2670 C CA . VAL A 1 342 ? -13.322 0.799 -8.584 1.00 86.62 342 VAL A CA 1
ATOM 2671 C C . VAL A 1 342 ? -12.459 1.580 -7.597 1.00 86.62 342 VAL A C 1
ATOM 2673 O O . VAL A 1 342 ? -11.320 1.210 -7.294 1.00 86.62 342 VAL A O 1
ATOM 2676 N N . CYS A 1 343 ? -13.017 2.668 -7.068 1.00 86.12 343 CYS A N 1
ATOM 2677 C CA . CYS A 1 343 ? -12.378 3.507 -6.062 1.00 86.12 343 CYS A CA 1
ATOM 2678 C C . CYS A 1 343 ? -12.935 3.162 -4.676 1.00 86.12 343 CYS A C 1
ATOM 2680 O O . CYS A 1 343 ? -14.108 3.395 -4.392 1.00 86.12 343 CYS A O 1
ATOM 2682 N N . ARG A 1 344 ? -12.116 2.579 -3.796 1.00 79.81 344 ARG A N 1
ATOM 2683 C CA . ARG A 1 344 ? -12.534 2.203 -2.437 1.00 79.81 344 ARG A CA 1
ATOM 2684 C C . ARG A 1 344 ? -12.055 3.235 -1.437 1.00 79.81 344 ARG A C 1
ATOM 2686 O O . ARG A 1 344 ? -10.872 3.572 -1.407 1.00 79.81 344 ARG A O 1
ATOM 2693 N N . LEU A 1 345 ? -12.975 3.696 -0.600 1.00 80.06 345 LEU A N 1
ATOM 2694 C CA . LEU A 1 345 ? -12.769 4.783 0.345 1.00 80.06 345 LEU A CA 1
ATOM 2695 C C . LEU A 1 345 ? -13.264 4.390 1.734 1.00 80.06 345 LEU A C 1
ATOM 2697 O O . LEU A 1 345 ? -14.281 3.713 1.875 1.00 80.06 345 LEU A O 1
ATOM 2701 N N . ASN A 1 346 ? -12.590 4.895 2.762 1.00 78.12 346 ASN A N 1
ATOM 2702 C CA . ASN A 1 346 ? -13.123 4.921 4.122 1.00 78.12 346 ASN A CA 1
ATOM 2703 C C . ASN A 1 346 ? -13.403 6.370 4.518 1.00 78.12 346 ASN A C 1
ATOM 2705 O O . ASN A 1 346 ? -12.554 7.234 4.303 1.00 78.12 346 ASN A O 1
ATOM 2709 N N . MET A 1 347 ? -14.551 6.652 5.130 1.00 79.81 347 MET A N 1
ATOM 2710 C CA . MET A 1 347 ? -14.806 7.988 5.672 1.00 79.81 347 MET A CA 1
ATOM 2711 C C . MET A 1 347 ? -13.902 8.264 6.882 1.00 79.81 347 MET A C 1
ATOM 2713 O O . MET A 1 347 ? -13.708 7.402 7.742 1.00 79.81 347 MET A O 1
ATOM 2717 N N . ARG A 1 348 ? -13.320 9.467 6.951 1.00 78.12 348 ARG A N 1
ATOM 2718 C CA . ARG A 1 348 ? -12.449 9.871 8.063 1.00 78.12 348 ARG A CA 1
ATOM 2719 C C . ARG A 1 348 ? -13.269 10.166 9.314 1.00 78.12 348 ARG A C 1
ATOM 2721 O O . ARG A 1 348 ? -14.094 11.077 9.336 1.00 78.12 348 ARG A O 1
ATOM 2728 N N . ASN A 1 349 ? -12.991 9.436 10.391 1.00 73.44 349 ASN A N 1
ATOM 2729 C CA . ASN A 1 349 ? -13.679 9.606 11.677 1.00 73.44 349 ASN A CA 1
ATOM 2730 C C . ASN A 1 349 ? -13.417 10.972 12.337 1.00 73.44 349 ASN A C 1
ATOM 2732 O O . ASN A 1 349 ? -14.185 11.414 13.191 1.00 73.44 349 ASN A O 1
ATOM 2736 N N . ASP A 1 350 ? -12.312 11.620 11.983 1.00 74.69 350 ASP A N 1
ATOM 2737 C CA . ASP A 1 350 ? -11.890 12.938 12.453 1.00 74.69 350 ASP A CA 1
ATOM 2738 C C . ASP A 1 350 ? -12.179 14.056 11.438 1.00 74.69 350 ASP A C 1
ATOM 2740 O O . ASP A 1 350 ? -11.747 15.197 11.632 1.00 74.69 350 ASP A O 1
ATOM 2744 N N . TRP A 1 351 ? -12.933 13.758 10.372 1.00 80.94 351 TRP A N 1
ATOM 2745 C CA . TRP A 1 351 ? -13.262 14.736 9.347 1.00 80.94 351 TRP A CA 1
ATOM 2746 C C . TRP A 1 351 ? -14.005 15.941 9.930 1.00 80.94 351 TRP A C 1
ATOM 2748 O O . TRP A 1 351 ? -15.045 15.833 10.577 1.00 80.94 351 TRP A O 1
ATOM 2758 N N . ASN A 1 352 ? -13.468 17.131 9.669 1.00 78.88 352 ASN A N 1
ATOM 2759 C CA . ASN A 1 352 ? -13.945 18.396 10.230 1.00 78.88 352 ASN A CA 1
ATOM 2760 C C . ASN A 1 352 ? -14.760 19.240 9.231 1.00 78.88 352 ASN A C 1
ATOM 2762 O O . ASN A 1 352 ? -14.956 20.445 9.449 1.00 78.88 352 ASN A O 1
ATOM 2766 N N . GLY A 1 353 ? -15.189 18.627 8.125 1.00 81.12 353 GLY A N 1
ATOM 2767 C CA . GLY A 1 353 ? -15.881 19.291 7.024 1.00 81.12 353 GLY A CA 1
ATOM 2768 C C . GLY A 1 353 ? -14.964 19.843 5.928 1.00 81.12 353 GLY A C 1
ATOM 2769 O O . GLY A 1 353 ? -15.450 20.603 5.095 1.00 81.12 353 GLY A O 1
ATOM 2770 N N . ASN A 1 354 ? -13.657 19.545 5.942 1.00 85.38 354 ASN A N 1
ATOM 2771 C CA . ASN A 1 354 ? -12.727 19.967 4.888 1.00 85.38 354 ASN A CA 1
ATOM 2772 C C . ASN A 1 354 ? -13.076 19.277 3.560 1.00 85.38 354 ASN A C 1
ATOM 2774 O O . ASN A 1 354 ? -12.970 18.050 3.504 1.00 85.38 354 ASN A O 1
ATOM 2778 N N . PRO A 1 355 ? -13.437 20.014 2.493 1.00 86.06 355 PRO A N 1
ATOM 2779 C CA . PRO A 1 355 ? -13.832 19.398 1.230 1.00 86.06 355 PRO A CA 1
ATOM 2780 C C . PRO A 1 355 ? -12.689 18.618 0.567 1.00 86.06 355 PRO A C 1
ATOM 2782 O O . PRO A 1 355 ? -12.955 17.698 -0.190 1.00 86.06 355 PRO A O 1
ATOM 2785 N N . ALA A 1 356 ? -11.425 18.918 0.889 1.00 89.44 356 ALA A N 1
ATOM 2786 C CA . ALA A 1 356 ? -10.273 18.225 0.319 1.00 89.44 356 ALA A CA 1
ATOM 2787 C C . ALA A 1 356 ? -9.916 16.905 1.026 1.00 89.44 356 ALA A C 1
ATOM 2789 O O . ALA A 1 356 ? -9.237 16.082 0.421 1.00 89.44 356 ALA A O 1
ATOM 2790 N N . ALA A 1 357 ? -10.343 16.696 2.279 1.00 88.81 357 ALA A N 1
ATOM 2791 C CA . ALA A 1 357 ? -9.912 15.560 3.109 1.00 88.81 357 ALA A CA 1
ATOM 2792 C C . ALA A 1 357 ? -11.049 14.787 3.832 1.00 88.81 357 ALA A C 1
ATOM 2794 O O . ALA A 1 357 ? -10.938 14.567 5.041 1.00 88.81 357 ALA A O 1
ATOM 2795 N N . PRO A 1 358 ? -12.157 14.400 3.168 1.00 84.25 358 PRO A N 1
ATOM 2796 C CA . PRO A 1 358 ? -13.215 13.584 3.780 1.00 84.25 358 PRO A CA 1
ATOM 2797 C C . PRO A 1 358 ? -12.901 12.086 3.898 1.00 84.25 358 PRO A C 1
ATOM 2799 O O . PRO A 1 358 ? -13.490 11.413 4.747 1.00 84.25 358 PRO A O 1
ATOM 2802 N N . PHE A 1 359 ? -11.985 11.555 3.084 1.00 83.25 359 PHE A N 1
ATOM 2803 C CA . PHE A 1 359 ? -11.782 10.111 2.943 1.00 83.25 359 PHE A CA 1
ATOM 2804 C C . PHE A 1 359 ? -10.332 9.681 3.180 1.00 83.25 359 PHE A C 1
ATOM 2806 O O . PHE A 1 359 ? -9.396 10.461 3.017 1.00 83.25 359 PHE A O 1
ATOM 2813 N N . HIS A 1 360 ? -10.158 8.420 3.567 1.00 78.12 360 HIS A N 1
ATOM 2814 C CA . HIS A 1 360 ? -8.935 7.671 3.321 1.00 78.12 360 HIS A CA 1
ATOM 2815 C C . HIS A 1 360 ? -9.080 6.884 2.021 1.00 78.12 360 HIS A C 1
ATOM 2817 O O . HIS A 1 360 ? -10.075 6.169 1.848 1.00 78.12 360 HIS A O 1
ATOM 2823 N N . LEU A 1 361 ? -8.094 6.994 1.132 1.00 75.38 361 LEU A N 1
ATOM 2824 C CA . LEU A 1 361 ? -8.066 6.241 -0.119 1.00 75.38 361 LEU A CA 1
ATOM 2825 C C . LEU A 1 361 ? -7.539 4.827 0.143 1.00 75.38 361 LEU A C 1
ATOM 2827 O O . LEU A 1 361 ? -6.389 4.648 0.533 1.00 75.38 361 LEU A O 1
ATOM 2831 N N . VAL A 1 362 ? -8.377 3.813 -0.080 1.00 72.12 362 VAL A N 1
ATOM 2832 C CA . VAL A 1 362 ? -8.002 2.401 0.101 1.00 72.12 362 VAL A CA 1
ATOM 2833 C C . VAL A 1 362 ? -7.443 1.829 -1.196 1.00 72.12 362 VAL A C 1
ATOM 2835 O O . VAL A 1 362 ? -6.386 1.204 -1.193 1.00 72.12 362 VAL A O 1
ATOM 2838 N N . SER A 1 363 ? -8.145 2.036 -2.310 1.00 70.81 363 SER A N 1
ATOM 2839 C CA . SER A 1 363 ? -7.702 1.565 -3.623 1.00 70.81 363 SER A CA 1
ATOM 2840 C C . SER A 1 363 ? -8.327 2.375 -4.752 1.00 70.81 363 SER A C 1
ATOM 2842 O O . SER A 1 363 ? -9.426 2.904 -4.609 1.00 70.81 363 SER A O 1
ATOM 2844 N N . PHE A 1 364 ? -7.640 2.420 -5.890 1.00 82.38 364 PHE A N 1
ATOM 2845 C CA . PHE A 1 364 ? -8.120 2.989 -7.148 1.00 82.38 364 PHE A CA 1
ATOM 2846 C C . PHE A 1 364 ? -7.593 2.088 -8.264 1.00 82.38 364 PHE A C 1
ATOM 2848 O O . PHE A 1 364 ? -6.382 2.065 -8.495 1.00 82.38 364 PHE A O 1
ATOM 2855 N N . LEU A 1 365 ? -8.469 1.267 -8.843 1.00 78.06 365 LEU A N 1
ATOM 2856 C CA . LEU A 1 365 ? -8.089 0.157 -9.720 1.00 78.06 365 LEU A CA 1
ATOM 2857 C C . LEU A 1 365 ? -8.983 0.124 -10.958 1.00 78.06 365 LEU A C 1
ATOM 2859 O O . LEU A 1 365 ? -10.191 0.294 -10.821 1.00 78.06 365 LEU A O 1
ATOM 2863 N N . LEU A 1 366 ? -8.385 -0.119 -12.125 1.00 85.12 366 LEU A N 1
ATOM 2864 C CA . LEU A 1 366 ? -9.091 -0.438 -13.365 1.00 85.12 366 LEU A CA 1
ATOM 2865 C C . LEU A 1 366 ? -9.423 -1.930 -13.369 1.00 85.12 366 LEU A C 1
ATOM 2867 O O . LEU A 1 366 ? -8.522 -2.761 -13.329 1.00 85.12 366 LEU A O 1
ATOM 2871 N N . GLU A 1 367 ? -10.706 -2.264 -13.395 1.00 83.81 367 GLU A N 1
ATOM 2872 C CA . GLU A 1 367 ? -11.198 -3.634 -13.235 1.00 83.81 367 GLU A CA 1
ATOM 2873 C C . GLU A 1 367 ? -12.174 -3.968 -14.361 1.00 83.81 367 GLU A C 1
ATOM 2875 O O . GLU A 1 367 ? -12.884 -3.091 -14.863 1.00 83.81 367 GLU A O 1
ATOM 2880 N N . HIS A 1 368 ? -12.227 -5.240 -14.750 1.00 89.06 368 HIS A N 1
ATOM 2881 C CA . HIS A 1 368 ? -13.289 -5.735 -15.618 1.00 89.06 368 HIS A CA 1
ATOM 2882 C C . HIS A 1 368 ? -14.595 -5.875 -14.828 1.00 89.06 368 HIS A C 1
ATOM 2884 O O . HIS A 1 368 ? -14.571 -6.234 -13.648 1.00 89.06 368 HIS A O 1
ATOM 2890 N N . ARG A 1 369 ? -15.750 -5.639 -15.463 1.00 87.06 369 ARG A N 1
ATOM 2891 C CA . ARG A 1 369 ? -17.051 -5.758 -14.783 1.00 87.06 369 ARG A CA 1
ATOM 2892 C C . ARG A 1 369 ? -17.286 -7.157 -14.197 1.00 87.06 369 ARG A C 1
ATOM 2894 O O . ARG A 1 369 ? -17.878 -7.269 -13.132 1.00 87.06 369 ARG A O 1
ATOM 2901 N N . ASP A 1 370 ? -16.780 -8.196 -14.865 1.00 85.12 370 ASP A N 1
ATOM 2902 C CA . ASP A 1 370 ? -16.967 -9.594 -14.447 1.00 85.12 370 ASP A CA 1
ATOM 2903 C C . ASP A 1 370 ? -16.033 -9.982 -13.282 1.00 85.12 370 ASP A C 1
ATOM 2905 O O . ASP A 1 370 ? -16.258 -10.977 -12.600 1.00 85.12 370 ASP A O 1
ATOM 2909 N N . GLU A 1 371 ? -14.985 -9.190 -13.029 1.00 78.94 371 GLU A N 1
ATOM 2910 C CA . GLU A 1 371 ? -14.016 -9.411 -11.944 1.00 78.94 371 GLU A CA 1
ATOM 2911 C C . GLU A 1 371 ? -14.375 -8.622 -10.675 1.00 78.94 371 GLU A C 1
ATOM 2913 O O . GLU A 1 371 ? -13.899 -8.931 -9.579 1.00 78.94 371 GLU A O 1
ATOM 2918 N N . ALA A 1 372 ? -15.219 -7.597 -10.806 1.00 78.06 372 ALA A N 1
ATOM 2919 C CA . ALA A 1 372 ? -15.641 -6.736 -9.716 1.00 78.06 372 ALA A CA 1
ATOM 2920 C C . ALA A 1 372 ? -17.169 -6.716 -9.610 1.00 78.06 372 ALA A C 1
ATOM 2922 O O . ALA A 1 372 ? -17.828 -5.971 -10.327 1.00 78.06 372 ALA A O 1
ATOM 2923 N N . GLU A 1 373 ? -17.712 -7.450 -8.634 1.00 80.25 373 GLU A N 1
ATOM 2924 C CA . GLU A 1 373 ? -19.155 -7.532 -8.327 1.00 80.25 373 GLU A CA 1
ATOM 2925 C C . GLU A 1 373 ? -19.832 -6.149 -8.321 1.00 80.25 373 GLU A C 1
ATOM 2927 O O . GLU A 1 373 ? -20.820 -5.924 -9.009 1.00 80.25 373 GLU A O 1
ATOM 2932 N N . ILE A 1 374 ? -19.206 -5.156 -7.675 1.00 79.06 374 ILE A N 1
ATOM 2933 C CA . ILE A 1 374 ? -19.728 -3.782 -7.613 1.00 79.06 374 ILE A CA 1
ATOM 2934 C C . ILE A 1 374 ? -19.841 -3.085 -8.981 1.00 79.06 374 ILE A C 1
ATOM 2936 O O . ILE A 1 374 ? -20.603 -2.134 -9.102 1.00 79.06 374 ILE A O 1
ATOM 2940 N N . LEU A 1 375 ? -19.065 -3.482 -9.992 1.00 81.88 375 LEU A N 1
ATOM 2941 C CA . LEU A 1 375 ? -19.224 -2.998 -11.366 1.00 81.88 375 LEU A CA 1
ATOM 2942 C C . LEU A 1 375 ? -20.280 -3.823 -12.099 1.00 81.88 375 LEU A C 1
ATOM 2944 O O . LEU A 1 375 ? -21.157 -3.231 -12.724 1.00 81.88 375 LEU A O 1
ATOM 2948 N N . GLY A 1 376 ? -20.202 -5.154 -12.001 1.00 86.56 376 GLY A N 1
ATOM 2949 C CA . GLY A 1 376 ? -21.133 -6.083 -12.641 1.00 86.56 376 GLY A CA 1
ATOM 2950 C C . GLY A 1 376 ? -22.594 -5.801 -12.286 1.00 86.56 376 GLY A C 1
ATOM 2951 O O . GLY A 1 376 ? -23.413 -5.634 -13.187 1.00 86.56 376 GLY A O 1
ATOM 2952 N N . ASP A 1 377 ? -22.896 -5.625 -10.997 1.00 86.19 377 ASP A N 1
ATOM 2953 C CA . ASP A 1 377 ? -24.256 -5.441 -10.464 1.00 86.19 377 ASP A CA 1
ATOM 2954 C C . ASP A 1 377 ? -25.005 -4.222 -11.028 1.00 86.19 377 ASP A C 1
ATOM 2956 O O . ASP A 1 377 ? -26.233 -4.159 -10.982 1.00 86.19 377 ASP A O 1
ATOM 2960 N N . GLN A 1 378 ? -24.281 -3.221 -11.534 1.00 90.81 378 GLN A N 1
ATOM 2961 C CA . GLN A 1 378 ? -24.846 -1.946 -11.994 1.00 90.81 378 GLN A CA 1
ATOM 2962 C C . GLN A 1 378 ? -24.355 -1.534 -13.386 1.00 90.81 378 GLN A C 1
ATOM 2964 O O . GLN A 1 378 ? -24.558 -0.389 -13.797 1.00 90.81 378 GLN A O 1
ATOM 2969 N N . TRP A 1 379 ? -23.712 -2.448 -14.117 1.00 91.69 379 TRP A N 1
ATOM 2970 C CA . TRP A 1 379 ? -23.012 -2.138 -15.361 1.00 91.69 379 TRP A CA 1
ATOM 2971 C C . TRP A 1 379 ? -23.915 -1.491 -16.415 1.00 91.69 379 TRP A C 1
ATOM 2973 O O . TRP A 1 379 ? -23.575 -0.449 -16.974 1.00 91.69 379 TRP A O 1
ATOM 2983 N N . ASP A 1 380 ? -25.097 -2.058 -16.649 1.00 90.44 380 ASP A N 1
ATOM 2984 C CA . ASP A 1 380 ? -26.016 -1.550 -17.672 1.00 90.44 380 ASP A CA 1
ATOM 2985 C C . ASP A 1 380 ? -26.500 -0.127 -17.343 1.00 90.44 380 ASP A C 1
ATOM 2987 O O . ASP A 1 380 ? -26.525 0.748 -18.212 1.00 90.44 380 ASP A O 1
ATOM 2991 N N . GLY A 1 381 ? -26.780 0.149 -16.064 1.00 87.56 381 GLY A N 1
ATOM 2992 C CA . GLY A 1 381 ? -27.154 1.484 -15.591 1.00 87.56 381 GLY A CA 1
ATOM 2993 C C . GLY A 1 381 ? -26.008 2.499 -15.671 1.00 87.56 381 GLY A C 1
ATOM 2994 O O . GLY A 1 381 ? -26.240 3.679 -15.965 1.00 87.56 381 GLY A O 1
ATOM 2995 N N . LEU A 1 382 ? -24.762 2.051 -15.461 1.00 89.56 382 LEU A N 1
ATOM 2996 C CA . LEU A 1 382 ? -23.571 2.871 -15.690 1.00 89.56 382 LEU A CA 1
ATOM 2997 C C . LEU A 1 382 ? -23.448 3.245 -17.171 1.00 89.56 382 LEU A C 1
ATOM 2999 O O . LEU A 1 382 ? -23.249 4.410 -17.500 1.00 89.56 382 LEU A O 1
ATOM 3003 N N . MET A 1 383 ? -23.631 2.292 -18.083 1.00 89.50 383 MET A N 1
ATOM 3004 C CA . MET A 1 383 ? -23.511 2.548 -19.521 1.00 89.50 383 MET A CA 1
ATOM 3005 C C . MET A 1 383 ? -24.639 3.431 -20.072 1.00 89.50 383 MET A C 1
ATOM 3007 O O . MET A 1 383 ? -24.398 4.251 -20.961 1.00 89.50 383 MET A O 1
ATOM 3011 N N . GLU A 1 384 ? -25.854 3.343 -19.525 1.00 86.50 384 GLU A N 1
ATOM 3012 C CA . GLU A 1 384 ? -26.931 4.283 -19.856 1.00 86.50 384 GLU A CA 1
ATOM 3013 C C . GLU A 1 384 ? -26.608 5.707 -19.371 1.00 86.50 384 GLU A C 1
ATOM 3015 O O . GLU A 1 384 ? -26.757 6.686 -20.109 1.00 86.50 384 GLU A O 1
ATOM 3020 N N . SER A 1 385 ? -26.119 5.828 -18.134 1.00 83.81 385 SER A N 1
ATOM 3021 C CA . SER A 1 385 ? -25.755 7.113 -17.528 1.00 83.81 385 SER A CA 1
ATOM 3022 C C . SER A 1 385 ? -24.529 7.744 -18.193 1.00 83.81 385 SER A C 1
ATOM 3024 O O . SER A 1 385 ? -24.464 8.968 -18.317 1.00 83.81 385 SER A O 1
ATOM 3026 N N . ARG A 1 386 ? -23.599 6.921 -18.690 1.00 84.00 386 ARG A N 1
ATOM 3027 C CA . ARG A 1 386 ? -22.414 7.340 -19.443 1.00 84.00 386 ARG A CA 1
ATOM 3028 C C . ARG A 1 386 ? -22.785 8.227 -20.628 1.00 84.00 386 ARG A C 1
ATOM 3030 O O . ARG A 1 386 ? -22.232 9.311 -20.755 1.00 84.00 386 ARG A O 1
ATOM 3037 N N . LYS A 1 387 ? -23.783 7.840 -21.432 1.00 77.25 387 LYS A N 1
ATOM 3038 C CA . LYS A 1 387 ? -24.232 8.637 -22.593 1.00 77.25 387 LYS A CA 1
ATOM 3039 C C . LYS A 1 387 ? -24.653 10.058 -22.206 1.00 77.25 387 LYS A C 1
ATOM 3041 O O . LYS A 1 387 ? -24.430 11.001 -22.954 1.00 77.25 387 LYS A O 1
ATOM 3046 N N . LYS A 1 388 ? -25.255 10.225 -21.022 1.00 79.88 388 LYS A N 1
ATOM 3047 C CA . LYS A 1 388 ? -25.628 11.545 -20.483 1.00 79.88 388 LYS A CA 1
ATOM 3048 C C . LYS A 1 388 ? -24.406 12.299 -19.948 1.00 79.88 388 LYS A C 1
ATOM 3050 O O . LYS A 1 388 ? -24.339 13.518 -20.076 1.00 79.88 388 LYS A O 1
ATOM 3055 N N . ALA A 1 389 ? -23.448 11.579 -19.367 1.00 79.06 389 ALA A N 1
ATOM 3056 C CA . ALA A 1 389 ? -22.210 12.132 -18.827 1.00 79.06 389 ALA A CA 1
ATOM 3057 C C . ALA A 1 389 ? -21.189 12.546 -19.905 1.00 79.06 389 ALA A C 1
ATOM 3059 O O . ALA A 1 389 ? -20.334 13.371 -19.613 1.00 79.06 389 ALA A O 1
ATOM 3060 N N . GLU A 1 390 ? -21.286 12.041 -21.140 1.00 79.88 390 GLU A N 1
ATOM 3061 C CA . GLU A 1 390 ? -20.403 12.429 -22.259 1.00 79.88 390 GLU A CA 1
ATOM 3062 C C . GLU A 1 390 ? -20.587 13.892 -22.693 1.00 79.88 390 GLU A C 1
ATOM 3064 O O . GLU A 1 390 ? -19.627 14.535 -23.117 1.00 79.88 390 GLU A O 1
ATOM 3069 N N . GLY A 1 391 ? -21.796 14.446 -22.542 1.00 76.00 391 GLY A N 1
ATOM 3070 C CA . GLY A 1 391 ? -22.129 15.810 -22.967 1.00 76.00 391 GLY A CA 1
ATOM 3071 C C . GLY A 1 391 ? -21.233 16.899 -22.351 1.00 76.00 391 GLY A C 1
ATOM 3072 O O . GLY A 1 391 ? -20.619 17.655 -23.104 1.00 76.00 391 GLY A O 1
ATOM 3073 N N . PRO A 1 392 ? -21.110 16.988 -21.009 1.00 77.69 392 PRO A N 1
ATOM 3074 C CA . PRO A 1 392 ? -20.237 17.957 -20.338 1.00 77.69 392 PRO A CA 1
ATOM 3075 C C . PRO A 1 392 ? -18.762 17.907 -20.753 1.00 77.69 392 PRO A C 1
ATOM 3077 O O . PRO A 1 392 ? -18.108 18.946 -20.745 1.00 77.69 392 PRO A O 1
ATOM 3080 N N . PHE A 1 393 ? -18.246 16.731 -21.124 1.00 76.06 393 PHE A N 1
ATOM 3081 C CA . PHE A 1 393 ? -16.858 16.569 -21.573 1.00 76.06 393 PHE A CA 1
ATOM 3082 C C . PHE A 1 393 ? -16.655 16.917 -23.046 1.00 76.06 393 PHE A C 1
ATOM 3084 O O . PHE A 1 393 ? -15.514 17.007 -23.482 1.00 76.06 393 PHE A O 1
ATOM 3091 N N . LYS A 1 394 ? -17.737 17.101 -23.818 1.00 79.25 394 LYS A N 1
ATOM 3092 C CA . LYS A 1 394 ? -17.684 17.414 -25.253 1.00 79.25 394 LYS A CA 1
ATOM 3093 C C . LYS A 1 394 ? -16.729 16.488 -26.015 1.00 79.25 394 LYS A C 1
ATOM 3095 O O . LYS A 1 394 ? -15.935 16.949 -26.831 1.00 79.25 394 LYS A O 1
ATOM 3100 N N . VAL A 1 395 ? -16.809 15.183 -25.743 1.00 77.50 395 VAL A N 1
ATOM 3101 C CA . VAL A 1 395 ? -15.870 14.171 -26.266 1.00 77.50 395 VAL A CA 1
ATOM 3102 C C . VAL A 1 395 ? -15.731 14.262 -27.790 1.00 77.50 395 VAL A C 1
ATOM 3104 O O . VAL A 1 395 ? -14.627 14.273 -28.310 1.00 77.50 395 VAL A O 1
ATOM 3107 N N . ALA A 1 396 ? -16.844 14.426 -28.510 1.00 74.44 396 ALA A N 1
ATOM 3108 C CA . ALA A 1 396 ? -16.836 14.547 -29.971 1.00 74.44 396 ALA A CA 1
ATOM 3109 C C . ALA A 1 396 ? -16.180 15.841 -30.502 1.00 74.44 396 ALA A C 1
ATOM 3111 O O . ALA A 1 396 ? -15.793 15.890 -31.665 1.00 74.44 396 ALA A O 1
ATOM 3112 N N . GLU A 1 397 ? -16.077 16.887 -29.677 1.00 82.06 397 GLU A N 1
ATOM 3113 C CA . GLU A 1 397 ? -15.484 18.185 -30.034 1.00 82.06 397 GLU A CA 1
ATOM 3114 C C . GLU A 1 397 ? -14.043 18.337 -29.511 1.00 82.06 397 GLU A C 1
ATOM 3116 O O . GLU A 1 397 ? -13.394 19.329 -29.837 1.00 82.06 397 GLU A O 1
ATOM 3121 N N . THR A 1 398 ? -13.552 17.389 -28.702 1.00 83.62 398 THR A N 1
ATOM 3122 C CA . THR A 1 398 ? -12.268 17.476 -27.983 1.00 83.62 398 THR A CA 1
ATOM 3123 C C . THR A 1 398 ? -11.358 16.320 -28.411 1.00 83.62 398 THR A C 1
ATOM 3125 O O . THR A 1 398 ? -11.438 15.243 -27.817 1.00 83.62 398 THR A O 1
ATOM 3128 N N . PRO A 1 399 ? -10.510 16.503 -29.445 1.00 84.62 399 PRO A N 1
ATOM 3129 C CA . PRO A 1 399 ? -9.696 15.432 -30.030 1.00 84.62 399 PRO A CA 1
ATOM 3130 C C . PRO A 1 399 ? -8.750 14.736 -29.048 1.00 84.62 399 PRO A C 1
ATOM 3132 O O . PRO A 1 399 ? -8.294 13.629 -29.312 1.00 84.62 399 PRO A O 1
ATOM 3135 N N . GLU A 1 400 ? -8.431 15.380 -27.927 1.00 87.44 400 GLU A N 1
ATOM 3136 C CA . GLU A 1 400 ? -7.577 14.837 -26.877 1.00 87.44 400 GLU A CA 1
ATOM 3137 C C . GLU A 1 400 ? -8.276 13.753 -26.045 1.00 87.44 400 GLU A C 1
ATOM 3139 O O . GLU A 1 400 ? -7.590 12.939 -25.434 1.00 87.44 400 GLU A O 1
ATOM 3144 N N . ILE A 1 401 ? -9.613 13.712 -26.011 1.00 90.19 401 ILE A N 1
ATOM 3145 C CA . ILE A 1 401 ? -10.378 12.763 -25.193 1.00 90.19 401 ILE A CA 1
ATOM 3146 C C . ILE A 1 401 ? -10.725 11.526 -26.027 1.00 90.19 401 ILE A C 1
ATOM 3148 O O . ILE A 1 401 ? -11.538 11.584 -26.945 1.00 90.19 401 ILE A O 1
ATOM 3152 N N . ALA A 1 402 ? -10.171 10.376 -25.647 1.00 90.75 402 ALA A N 1
ATOM 3153 C CA . ALA A 1 402 ? -10.447 9.084 -26.275 1.00 90.75 402 ALA A CA 1
ATOM 3154 C C . ALA A 1 402 ? -11.814 8.502 -25.896 1.00 90.75 402 ALA A C 1
ATOM 3156 O O . ALA A 1 402 ? -12.415 7.723 -26.635 1.00 90.75 402 ALA A O 1
ATOM 3157 N N . GLY A 1 403 ? -12.310 8.856 -24.715 1.00 91.06 403 GLY A N 1
ATOM 3158 C CA . GLY A 1 403 ? -13.608 8.425 -24.224 1.00 91.06 403 GLY A CA 1
ATOM 3159 C C . GLY A 1 403 ? -13.787 8.778 -22.759 1.00 91.06 403 GLY A C 1
ATOM 3160 O O . GLY A 1 403 ? -12.963 9.468 -22.165 1.00 91.06 403 GLY A O 1
ATOM 3161 N N . ILE A 1 404 ? -14.861 8.280 -22.154 1.00 90.44 404 ILE A N 1
ATOM 3162 C CA . ILE A 1 404 ? -15.066 8.387 -20.710 1.00 90.44 404 ILE A CA 1
ATOM 3163 C C . ILE A 1 404 ? -15.247 7.002 -20.105 1.00 90.44 404 ILE A C 1
ATOM 3165 O O . ILE A 1 404 ? -15.813 6.105 -20.735 1.00 90.44 404 ILE A O 1
ATOM 3169 N N . ILE A 1 405 ? -14.803 6.845 -18.864 1.00 93.38 405 ILE A N 1
ATOM 3170 C CA . ILE A 1 405 ? -14.905 5.586 -18.128 1.00 93.38 405 ILE A CA 1
ATOM 3171 C C . ILE A 1 405 ? -15.667 5.797 -16.812 1.00 93.38 405 ILE A C 1
ATOM 3173 O O . ILE A 1 405 ? -15.490 6.839 -16.166 1.00 93.38 405 ILE A O 1
ATOM 3177 N N . PRO A 1 406 ? -16.543 4.858 -16.402 1.00 94.12 406 PRO A N 1
ATOM 3178 C CA . PRO A 1 406 ? -17.188 4.936 -15.100 1.00 94.12 406 PRO A CA 1
ATOM 3179 C C . PRO A 1 406 ? -16.169 4.761 -13.972 1.00 94.12 406 PRO A C 1
ATOM 3181 O O . PRO A 1 406 ? -15.309 3.880 -14.009 1.00 94.12 406 PRO A O 1
ATOM 3184 N N . ILE A 1 407 ? -16.325 5.568 -12.929 1.00 95.06 407 ILE A N 1
ATOM 3185 C CA . ILE A 1 407 ? -15.679 5.405 -11.633 1.00 95.06 407 ILE A CA 1
ATOM 3186 C C . ILE A 1 407 ? -16.763 5.123 -10.596 1.00 95.06 407 ILE A C 1
ATOM 3188 O O . ILE A 1 407 ? -17.624 5.965 -10.331 1.00 95.06 407 ILE A O 1
ATOM 3192 N N . VAL A 1 408 ? -16.697 3.945 -9.982 1.00 91.75 408 VAL A N 1
ATOM 3193 C CA . VAL A 1 408 ? -17.570 3.541 -8.882 1.00 91.75 408 VAL A CA 1
ATOM 3194 C C . VAL A 1 408 ? -16.840 3.753 -7.563 1.00 91.75 408 VAL A C 1
ATOM 3196 O O . VAL A 1 408 ? -15.883 3.047 -7.229 1.00 91.75 408 VAL A O 1
ATOM 3199 N N . PHE A 1 409 ? -17.306 4.731 -6.792 1.00 89.56 409 PHE A N 1
ATOM 3200 C CA . PHE A 1 409 ? -16.817 5.021 -5.452 1.00 89.56 409 PHE A CA 1
ATOM 3201 C C . PHE A 1 409 ? -17.564 4.158 -4.438 1.00 89.56 409 PHE A C 1
ATOM 3203 O O . PHE A 1 409 ? -18.758 4.333 -4.216 1.00 89.56 409 PHE A O 1
ATOM 3210 N N . SER A 1 410 ? -16.846 3.235 -3.804 1.00 83.44 410 SER A N 1
ATOM 3211 C CA . SER A 1 410 ? -17.330 2.381 -2.721 1.00 83.44 410 SER A CA 1
ATOM 3212 C C . SER A 1 410 ? -16.843 2.936 -1.388 1.00 83.44 410 SER A C 1
ATOM 3214 O O . SER A 1 410 ? -15.655 2.838 -1.072 1.00 83.44 410 SER A O 1
ATOM 3216 N N . ILE A 1 411 ? -17.746 3.536 -0.616 1.00 82.56 411 ILE A N 1
ATOM 3217 C CA . ILE A 1 411 ? -17.418 4.239 0.626 1.00 82.56 411 ILE A CA 1
ATOM 3218 C C . ILE A 1 411 ? -17.873 3.419 1.827 1.00 82.56 411 ILE A C 1
ATOM 3220 O O . ILE A 1 411 ? -19.058 3.121 1.964 1.00 82.56 411 ILE A O 1
ATOM 3224 N N . ARG A 1 412 ? -16.942 3.107 2.731 1.00 75.00 412 ARG A N 1
ATOM 3225 C CA . ARG A 1 412 ? -17.242 2.496 4.030 1.00 75.00 412 ARG A CA 1
ATOM 3226 C C . ARG A 1 412 ? -17.321 3.565 5.118 1.00 75.00 412 ARG A C 1
ATOM 3228 O O . ARG A 1 412 ? -16.392 4.355 5.288 1.00 75.00 412 ARG A O 1
ATOM 3235 N N . ASP A 1 413 ? -18.399 3.540 5.894 1.00 71.12 413 ASP A N 1
ATOM 3236 C CA . ASP A 1 413 ? -18.598 4.387 7.074 1.00 71.12 413 ASP A CA 1
ATOM 3237 C C . ASP A 1 413 ? -19.240 3.578 8.206 1.00 71.12 413 ASP A C 1
ATOM 3239 O O . ASP A 1 413 ? -20.413 3.218 8.143 1.00 71.12 413 ASP A O 1
ATOM 3243 N N . ASN A 1 414 ? -18.460 3.265 9.247 1.00 60.28 414 ASN A N 1
ATOM 3244 C CA . ASN A 1 414 ? -18.943 2.667 10.500 1.00 60.28 414 ASN A CA 1
ATOM 3245 C C . ASN A 1 414 ? -19.904 1.464 10.335 1.00 60.28 414 ASN A C 1
ATOM 3247 O O . ASN A 1 414 ? -20.839 1.286 11.116 1.00 60.28 414 ASN A O 1
ATOM 3251 N N . GLY A 1 415 ? -19.653 0.615 9.332 1.00 55.00 415 GLY A N 1
ATOM 3252 C CA . GLY A 1 415 ? -20.454 -0.578 9.025 1.00 55.00 415 GLY A CA 1
ATOM 3253 C C . GLY A 1 415 ? -21.535 -0.381 7.954 1.00 55.00 415 GLY A C 1
ATOM 3254 O O . GLY A 1 415 ? -22.184 -1.353 7.586 1.00 55.00 415 GLY A O 1
ATOM 3255 N N . SER A 1 416 ? -21.704 0.837 7.435 1.00 64.06 416 SER A N 1
ATOM 3256 C CA . SER A 1 416 ? -22.514 1.140 6.249 1.00 64.06 416 SER A CA 1
ATOM 3257 C C . SER A 1 416 ? -21.628 1.216 5.005 1.00 64.06 416 SER A C 1
ATOM 3259 O O . SER A 1 416 ? -20.500 1.711 5.078 1.00 64.06 416 SER A O 1
ATOM 3261 N N . ASN A 1 417 ? -22.154 0.761 3.867 1.00 73.94 417 ASN A N 1
ATOM 3262 C CA . ASN A 1 417 ? -21.516 0.894 2.561 1.00 73.94 417 ASN A CA 1
ATOM 3263 C C . ASN A 1 417 ? -22.368 1.803 1.675 1.00 73.94 417 ASN A C 1
ATOM 3265 O O . ASN A 1 417 ? -23.568 1.580 1.527 1.00 73.94 417 ASN A O 1
ATOM 3269 N N . PHE A 1 418 ? -21.738 2.805 1.074 1.00 79.38 418 PHE A N 1
ATOM 3270 C CA . PHE A 1 418 ? -22.354 3.691 0.095 1.00 79.38 418 PHE A CA 1
ATOM 3271 C C . PHE A 1 418 ? -21.675 3.516 -1.258 1.00 79.38 418 PHE A C 1
ATOM 3273 O O . PHE A 1 418 ? -20.479 3.223 -1.329 1.00 79.38 418 PHE A O 1
ATOM 3280 N N . VAL A 1 419 ? -22.445 3.718 -2.322 1.00 82.69 419 VAL A N 1
ATOM 3281 C CA . VAL A 1 419 ? -21.960 3.668 -3.699 1.00 82.69 419 VAL A CA 1
ATOM 3282 C C . VAL A 1 419 ? -22.317 4.980 -4.379 1.00 82.69 419 VAL A C 1
ATOM 3284 O O . VAL A 1 419 ? -23.467 5.416 -4.324 1.00 82.69 419 VAL A O 1
ATOM 3287 N N . VAL A 1 420 ? -21.322 5.628 -4.975 1.00 84.88 420 VAL A N 1
ATOM 3288 C CA . VAL A 1 420 ? -21.491 6.853 -5.762 1.00 84.88 420 VAL A CA 1
ATOM 3289 C C . VAL A 1 420 ? -20.793 6.641 -7.094 1.00 84.88 420 VAL A C 1
ATOM 3291 O O . VAL A 1 420 ? -19.640 6.223 -7.120 1.00 84.88 420 VAL A O 1
ATOM 3294 N N . ASN A 1 421 ? -21.477 6.941 -8.193 1.00 89.31 421 ASN A N 1
ATOM 3295 C CA . ASN A 1 421 ? -20.932 6.773 -9.535 1.00 89.31 421 ASN A CA 1
ATOM 3296 C C . ASN A 1 421 ? -20.559 8.134 -10.112 1.00 89.31 421 ASN A C 1
ATOM 3298 O O . ASN A 1 421 ? -21.309 9.100 -9.962 1.00 89.31 421 ASN A O 1
ATOM 3302 N N . ASN A 1 422 ? -19.417 8.205 -10.783 1.00 89.94 422 ASN A N 1
ATOM 3303 C CA . ASN A 1 422 ? -19.016 9.361 -11.572 1.00 89.94 422 ASN A CA 1
ATOM 3304 C C . ASN A 1 422 ? -18.319 8.902 -12.859 1.00 89.94 422 ASN A C 1
ATOM 3306 O O . ASN A 1 422 ? -18.063 7.714 -13.031 1.00 89.94 422 ASN A O 1
ATOM 3310 N N . TYR A 1 423 ? -18.010 9.833 -13.753 1.00 88.38 423 TYR A N 1
ATOM 3311 C CA . TYR A 1 423 ? -17.334 9.564 -15.017 1.00 88.38 423 TYR A CA 1
ATOM 3312 C C . TYR A 1 423 ? -16.216 10.567 -15.212 1.00 88.38 423 TYR A C 1
ATOM 3314 O O . TYR A 1 423 ? -16.348 11.727 -14.828 1.00 88.38 423 TYR A O 1
ATOM 3322 N N . PHE A 1 424 ? -15.129 10.108 -15.813 1.00 89.38 424 PHE A N 1
ATOM 3323 C CA . PHE A 1 424 ? -13.973 10.943 -16.101 1.00 89.38 424 PHE A CA 1
ATOM 3324 C C . PHE A 1 424 ? -13.442 10.653 -17.505 1.00 89.38 424 PHE A C 1
ATOM 3326 O O . PHE A 1 424 ? -13.585 9.517 -17.981 1.00 89.38 424 PHE A O 1
ATOM 3333 N N . PRO A 1 425 ? -12.839 11.660 -18.158 1.00 89.38 425 PRO A N 1
ATOM 3334 C CA . PRO A 1 425 ? -12.272 11.511 -19.482 1.00 89.38 425 PRO A CA 1
ATOM 3335 C C . PRO A 1 425 ? -10.961 10.727 -19.423 1.00 89.38 425 PRO A C 1
ATOM 3337 O O . PRO A 1 425 ? -10.107 10.951 -18.562 1.00 89.38 425 PRO A O 1
ATOM 3340 N N . VAL A 1 426 ? -10.825 9.798 -20.360 1.00 93.19 426 VAL A N 1
ATOM 3341 C CA . VAL A 1 426 ? -9.572 9.131 -20.700 1.00 93.19 426 VAL A CA 1
ATOM 3342 C C . VAL A 1 426 ? -9.032 9.829 -21.937 1.00 93.19 426 VAL A C 1
ATOM 3344 O O . VAL A 1 426 ? -9.738 9.927 -22.940 1.00 93.19 426 VAL A O 1
ATOM 3347 N N . ASN A 1 427 ? -7.801 10.313 -21.866 1.00 91.62 427 ASN A N 1
ATOM 3348 C CA . ASN A 1 427 ? -7.167 11.050 -22.945 1.00 91.62 427 ASN A CA 1
ATOM 3349 C C . ASN A 1 427 ? -6.403 10.103 -23.873 1.00 91.62 427 ASN A C 1
ATOM 3351 O O . ASN A 1 427 ? -5.904 9.058 -23.454 1.00 91.62 427 ASN A O 1
ATOM 3355 N N . HIS A 1 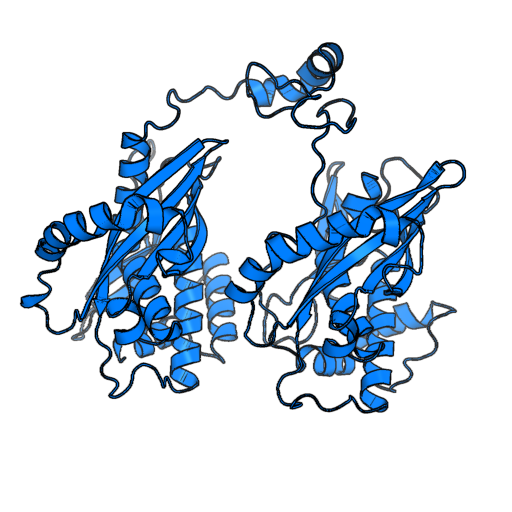428 ? -6.310 10.475 -25.145 1.00 90.06 428 HIS A N 1
ATOM 3356 C CA . HIS A 1 428 ? -5.357 9.871 -26.060 1.00 90.06 428 HIS A CA 1
ATOM 3357 C C . HIS A 1 428 ? -3.933 10.192 -25.604 1.00 90.06 428 HIS A C 1
ATOM 3359 O O . HIS A 1 428 ? -3.643 11.312 -25.184 1.00 90.06 428 HIS A O 1
ATOM 3365 N N . THR A 1 429 ? -3.036 9.219 -25.751 1.00 88.06 429 THR A N 1
ATOM 3366 C CA . THR A 1 429 ? -1.603 9.515 -25.783 1.00 88.06 429 THR A CA 1
ATOM 3367 C C . THR A 1 429 ? -1.206 9.897 -27.210 1.00 88.06 429 THR A C 1
ATOM 3369 O O . THR A 1 429 ? -1.858 9.516 -28.184 1.00 88.06 429 THR A O 1
ATOM 3372 N N . ARG A 1 430 ? -0.112 10.634 -27.347 1.00 85.25 430 ARG A N 1
ATOM 3373 C CA . ARG A 1 430 ? 0.572 10.946 -28.605 1.00 85.25 430 ARG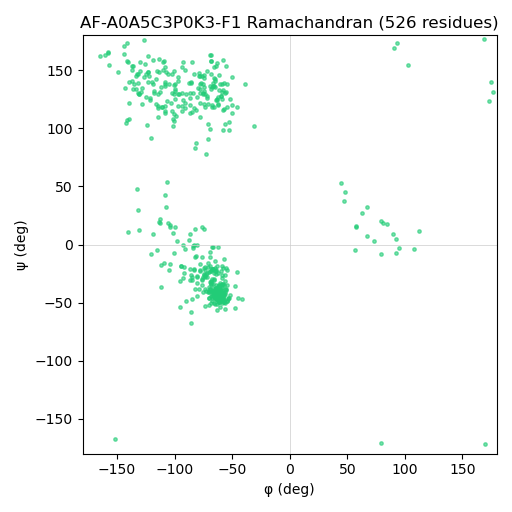 A CA 1
ATOM 3374 C C . ARG A 1 430 ? 1.479 9.802 -29.064 1.00 85.25 430 ARG A C 1
ATOM 3376 O O . ARG A 1 430 ? 2.145 9.931 -30.092 1.00 85.25 430 ARG A O 1
ATOM 3383 N N . LEU A 1 431 ? 1.549 8.707 -28.305 1.00 82.06 431 LEU A N 1
ATOM 3384 C CA . LEU A 1 431 ? 2.334 7.530 -28.655 1.00 82.06 431 LEU A CA 1
ATOM 3385 C C . LEU A 1 431 ? 1.641 6.750 -29.776 1.00 82.06 431 LEU A C 1
ATOM 3387 O O . LEU A 1 431 ? 0.420 6.621 -29.802 1.00 82.06 431 LEU A O 1
ATOM 3391 N N . ALA A 1 432 ? 2.438 6.193 -30.689 1.00 75.62 432 ALA A N 1
ATOM 3392 C CA . ALA A 1 432 ? 1.926 5.318 -31.746 1.00 75.62 432 ALA A CA 1
ATOM 3393 C C . ALA A 1 432 ? 1.386 3.985 -31.191 1.00 75.62 432 ALA A C 1
ATOM 3395 O O . ALA A 1 432 ? 0.477 3.403 -31.777 1.00 75.62 432 ALA A O 1
ATOM 3396 N N . ASP A 1 433 ? 1.950 3.520 -30.072 1.00 78.06 433 ASP A N 1
ATOM 3397 C CA . ASP A 1 433 ? 1.508 2.354 -29.308 1.00 78.06 433 ASP A CA 1
ATOM 3398 C C . ASP A 1 433 ? 1.651 2.666 -27.811 1.00 78.06 433 ASP A C 1
ATOM 3400 O O . ASP A 1 433 ? 2.758 2.746 -27.273 1.00 78.06 433 ASP A O 1
ATOM 3404 N N . ASP A 1 434 ? 0.524 2.878 -27.139 1.00 77.88 434 ASP A N 1
ATOM 3405 C CA . ASP A 1 434 ? 0.466 3.219 -25.718 1.00 77.88 434 ASP A CA 1
ATOM 3406 C C . ASP A 1 434 ? 0.535 1.996 -24.790 1.00 77.88 434 ASP A C 1
ATOM 3408 O O . ASP A 1 434 ? 0.583 2.145 -23.566 1.00 77.88 434 ASP A O 1
ATOM 3412 N N . THR A 1 435 ? 0.616 0.789 -25.357 1.00 75.12 435 THR A N 1
ATOM 3413 C CA . THR A 1 435 ? 0.868 -0.452 -24.613 1.00 75.12 435 THR A CA 1
ATOM 3414 C C . THR A 1 435 ? 2.364 -0.668 -24.352 1.00 75.12 435 THR A C 1
ATOM 3416 O O . THR A 1 435 ? 2.747 -1.344 -23.392 1.00 75.12 435 THR A O 1
ATOM 3419 N N . ALA A 1 436 ? 3.223 -0.031 -25.155 1.00 74.44 436 ALA A N 1
ATOM 3420 C CA . ALA A 1 436 ? 4.675 -0.183 -25.146 1.00 74.44 436 ALA A CA 1
ATOM 3421 C C . ALA A 1 436 ? 5.401 1.038 -24.545 1.00 74.44 436 ALA A C 1
ATOM 3423 O O . ALA A 1 436 ? 6.309 1.608 -25.150 1.00 74.44 436 ALA A O 1
ATOM 3424 N N . LEU A 1 437 ? 5.018 1.441 -23.328 1.00 76.06 437 LEU A N 1
ATOM 3425 C CA . LEU A 1 437 ? 5.665 2.552 -22.619 1.00 76.06 437 LEU A CA 1
ATOM 3426 C C . LEU A 1 437 ? 7.158 2.276 -22.384 1.00 76.06 437 LEU A C 1
ATOM 3428 O O . LEU A 1 437 ? 7.522 1.259 -21.782 1.00 76.06 437 LEU A O 1
ATOM 3432 N N . ASP A 1 438 ? 8.020 3.216 -22.780 1.00 79.44 438 ASP A N 1
ATOM 3433 C CA . ASP A 1 438 ? 9.445 3.121 -22.481 1.00 79.44 438 ASP A CA 1
ATOM 3434 C C . ASP A 1 438 ? 9.697 3.159 -20.956 1.00 79.44 438 ASP A C 1
ATOM 3436 O O . ASP A 1 438 ? 8.877 3.689 -20.190 1.00 79.44 438 ASP A O 1
ATOM 3440 N N . PRO A 1 439 ? 10.833 2.616 -20.476 1.00 75.69 439 PRO A N 1
ATOM 3441 C CA . PRO A 1 439 ? 11.094 2.500 -19.044 1.00 75.69 439 PRO A CA 1
ATOM 3442 C C . PRO A 1 439 ? 11.019 3.827 -18.281 1.00 75.69 439 PRO A C 1
ATOM 3444 O O . PRO A 1 439 ? 10.501 3.858 -17.164 1.00 75.69 439 PRO A O 1
ATOM 3447 N N . ARG A 1 440 ? 11.500 4.932 -18.867 1.00 77.56 440 ARG A N 1
ATOM 3448 C CA . ARG A 1 440 ? 11.511 6.241 -18.202 1.00 77.56 440 ARG A CA 1
ATOM 3449 C C . ARG A 1 440 ? 10.093 6.774 -18.061 1.00 77.56 440 ARG A C 1
ATOM 3451 O O . ARG A 1 440 ? 9.715 7.217 -16.977 1.00 77.56 440 ARG A O 1
ATOM 3458 N N . THR A 1 441 ? 9.308 6.691 -19.127 1.00 78.50 441 THR A N 1
ATOM 3459 C CA . THR A 1 441 ? 7.899 7.088 -19.128 1.00 78.50 441 THR A CA 1
ATOM 3460 C C . THR A 1 441 ? 7.091 6.274 -18.128 1.00 78.50 441 THR A C 1
ATOM 3462 O O . THR A 1 441 ? 6.382 6.838 -17.294 1.00 78.50 441 THR A O 1
ATOM 3465 N N . ARG A 1 442 ? 7.255 4.946 -18.126 1.00 77.62 442 ARG A N 1
ATOM 3466 C CA . ARG A 1 442 ? 6.568 4.054 -17.184 1.00 77.62 442 ARG A CA 1
ATOM 3467 C C . ARG A 1 442 ? 6.875 4.411 -15.727 1.00 77.62 442 ARG A C 1
ATOM 3469 O O . ARG A 1 442 ? 5.963 4.468 -14.903 1.00 77.62 442 ARG A O 1
ATOM 3476 N N . VAL A 1 443 ? 8.141 4.690 -15.415 1.00 71.81 443 VAL A N 1
ATOM 3477 C CA . VAL A 1 443 ? 8.583 5.112 -14.077 1.00 71.81 443 VAL A CA 1
ATOM 3478 C C . VAL A 1 443 ? 7.995 6.476 -13.694 1.00 71.81 443 VAL A C 1
ATOM 3480 O O . VAL A 1 443 ? 7.519 6.643 -12.569 1.00 71.81 443 VAL A O 1
ATOM 3483 N N . ALA A 1 444 ? 7.962 7.439 -14.621 1.00 75.69 444 ALA A N 1
ATOM 3484 C CA . ALA A 1 444 ? 7.369 8.754 -14.380 1.00 75.69 444 ALA A CA 1
ATOM 3485 C C . ALA A 1 444 ? 5.862 8.664 -14.085 1.00 75.69 444 ALA A C 1
ATOM 3487 O O . ALA A 1 444 ? 5.396 9.226 -13.091 1.00 75.69 444 ALA A O 1
ATOM 3488 N N . LEU A 1 445 ? 5.115 7.915 -14.905 1.00 79.81 445 LEU A N 1
ATOM 3489 C CA . LEU A 1 445 ? 3.675 7.714 -14.734 1.00 79.81 445 LEU A CA 1
ATOM 3490 C C . LEU A 1 445 ? 3.359 6.964 -13.438 1.00 79.81 445 LEU A C 1
ATOM 3492 O O . LEU A 1 445 ? 2.410 7.325 -12.744 1.00 79.81 445 LEU A O 1
ATOM 3496 N N . PHE A 1 446 ? 4.161 5.959 -13.069 1.00 77.06 446 PHE A N 1
ATOM 3497 C CA . PHE A 1 446 ? 3.998 5.246 -11.800 1.00 77.06 446 PHE A CA 1
ATOM 3498 C C . PHE A 1 446 ? 4.208 6.170 -10.596 1.00 77.06 446 PHE A C 1
ATOM 3500 O O . PHE A 1 446 ? 3.384 6.188 -9.678 1.00 77.06 446 PHE A O 1
ATOM 3507 N N . GLY A 1 447 ? 5.268 6.984 -10.614 1.00 72.44 447 GLY A N 1
ATOM 3508 C CA . GLY A 1 447 ? 5.508 7.980 -9.572 1.00 72.44 447 GLY A CA 1
ATOM 3509 C C . GLY A 1 447 ? 4.362 8.976 -9.447 1.00 72.44 447 GLY A C 1
ATOM 3510 O O . GLY A 1 447 ? 3.839 9.176 -8.350 1.00 72.44 447 GLY A O 1
ATOM 3511 N N . LEU A 1 448 ? 3.907 9.527 -10.577 1.00 82.94 448 LEU A N 1
ATOM 3512 C CA . LEU A 1 448 ? 2.780 10.455 -10.605 1.00 82.94 448 LEU A CA 1
ATOM 3513 C C . LEU A 1 448 ? 1.485 9.807 -10.088 1.00 82.94 448 LEU A C 1
ATOM 3515 O O . LEU A 1 448 ? 0.771 10.416 -9.294 1.00 82.94 448 LEU A O 1
ATOM 3519 N N . ASN A 1 449 ? 1.216 8.550 -10.447 1.00 85.81 449 ASN A N 1
ATOM 3520 C CA . ASN A 1 449 ? 0.064 7.793 -9.953 1.00 85.81 449 ASN A CA 1
ATOM 3521 C C . ASN A 1 449 ? 0.079 7.666 -8.419 1.00 85.81 449 ASN A C 1
ATOM 3523 O O . ASN A 1 449 ? -0.909 7.968 -7.743 1.00 85.81 449 ASN A O 1
ATOM 3527 N N . VAL A 1 450 ? 1.221 7.263 -7.849 1.00 74.69 450 VAL A N 1
ATOM 3528 C CA . VAL A 1 450 ? 1.410 7.164 -6.392 1.00 74.69 450 VAL A CA 1
ATOM 3529 C C . VAL A 1 450 ? 1.283 8.537 -5.731 1.00 74.69 450 VAL A C 1
ATOM 3531 O O . VAL A 1 450 ? 0.661 8.666 -4.673 1.00 74.69 450 VAL A O 1
ATOM 3534 N N . HIS A 1 451 ? 1.834 9.574 -6.354 1.00 79.81 451 HIS A N 1
ATOM 3535 C CA . HIS A 1 451 ? 1.744 10.940 -5.868 1.00 79.81 451 HIS A CA 1
ATOM 3536 C C . HIS A 1 451 ? 0.297 11.451 -5.819 1.00 79.81 451 HIS A C 1
ATOM 3538 O O . HIS A 1 451 ? -0.119 11.990 -4.792 1.00 79.81 451 HIS A O 1
ATOM 3544 N N . CYS A 1 452 ? -0.500 11.226 -6.867 1.00 84.31 452 CYS A N 1
ATOM 3545 C CA . CYS A 1 452 ? -1.915 11.592 -6.878 1.00 84.31 452 CYS A CA 1
ATOM 3546 C C . CYS A 1 452 ? -2.696 10.865 -5.776 1.00 84.31 452 CYS A C 1
ATOM 3548 O O . CYS A 1 452 ? -3.460 11.502 -5.052 1.00 84.31 452 CYS A O 1
ATOM 3550 N N . LYS A 1 453 ? -2.448 9.564 -5.562 1.00 80.19 453 LYS A N 1
ATOM 3551 C CA . LYS A 1 453 ? -3.058 8.799 -4.454 1.00 80.19 453 LYS A CA 1
ATOM 3552 C C . LYS A 1 453 ? -2.759 9.429 -3.089 1.00 80.19 453 LYS A C 1
ATOM 3554 O O . LYS A 1 453 ? -3.659 9.561 -2.262 1.00 80.19 453 LYS A O 1
ATOM 3559 N N . ARG A 1 454 ? -1.515 9.866 -2.867 1.00 79.00 454 ARG A N 1
ATOM 3560 C CA . ARG A 1 454 ? -1.108 10.573 -1.639 1.00 79.00 454 ARG A CA 1
ATOM 3561 C C . ARG A 1 454 ? -1.758 11.946 -1.512 1.00 79.00 454 ARG A C 1
ATOM 3563 O O . ARG A 1 454 ? -2.122 12.326 -0.407 1.00 79.00 454 ARG A O 1
ATOM 3570 N N . CYS A 1 455 ? -1.930 12.673 -2.614 1.00 83.62 455 CYS A N 1
ATOM 3571 C CA . CYS A 1 455 ? -2.615 13.964 -2.603 1.00 83.62 455 CYS A CA 1
ATOM 3572 C C . CYS A 1 455 ? -4.092 13.817 -2.222 1.00 83.62 455 CYS A C 1
ATOM 3574 O O . CYS A 1 455 ? -4.572 14.539 -1.348 1.00 83.62 455 CYS A O 1
ATOM 3576 N N . LEU A 1 456 ? -4.780 12.833 -2.808 1.00 83.75 456 LEU A N 1
ATOM 3577 C CA . LEU A 1 456 ? -6.168 12.507 -2.484 1.00 83.75 456 LEU A CA 1
ATOM 3578 C C . LEU A 1 456 ? -6.337 12.104 -1.015 1.00 83.75 456 LEU A C 1
ATOM 3580 O O . LEU A 1 456 ? -7.251 12.599 -0.357 1.00 83.75 456 LEU A O 1
ATOM 3584 N N . ASP A 1 457 ? -5.451 11.250 -0.490 1.00 79.69 457 ASP A N 1
ATOM 3585 C CA . ASP A 1 457 ? -5.497 10.852 0.919 1.00 79.69 457 ASP A CA 1
ATOM 3586 C C . ASP A 1 457 ? -5.135 12.029 1.840 1.00 79.69 457 ASP A C 1
ATOM 3588 O O . ASP A 1 457 ? -5.895 12.380 2.733 1.00 79.69 457 ASP A O 1
ATOM 3592 N N . GLY A 1 458 ? -4.024 12.726 1.599 1.00 77.25 458 GLY A N 1
ATOM 3593 C CA . GLY A 1 458 ? -3.558 13.845 2.429 1.00 77.25 458 GLY A CA 1
ATOM 3594 C C . GLY A 1 458 ? -4.417 15.114 2.349 1.00 77.25 458 GLY A C 1
ATOM 3595 O O . GLY A 1 458 ? -4.235 16.036 3.144 1.00 77.25 458 GLY A O 1
ATOM 3596 N N . GLY A 1 459 ? -5.356 15.186 1.403 1.00 84.94 459 GLY A N 1
ATOM 3597 C CA . GLY A 1 459 ? -6.139 16.387 1.120 1.00 84.94 459 GLY A CA 1
ATOM 3598 C C . GLY A 1 459 ? -5.316 17.535 0.540 1.00 84.94 459 GLY A C 1
ATOM 3599 O O . GLY A 1 459 ? -5.602 18.707 0.809 1.00 84.94 459 GLY A O 1
ATOM 3600 N N . LEU A 1 460 ? -4.287 17.192 -0.237 1.00 88.44 460 LEU A N 1
ATOM 3601 C CA . LEU A 1 460 ? -3.460 18.131 -0.986 1.00 88.44 460 LEU A CA 1
ATOM 3602 C C . LEU A 1 460 ? -4.065 18.338 -2.369 1.00 88.44 460 LEU A C 1
ATOM 3604 O O . LEU A 1 460 ? -4.370 17.378 -3.067 1.00 88.44 460 LEU A O 1
ATOM 3608 N N . VAL A 1 461 ? -4.232 19.595 -2.754 1.00 90.31 461 VAL A N 1
ATOM 3609 C CA . VAL A 1 461 ? -5.021 19.978 -3.923 1.00 90.31 461 VAL A CA 1
ATOM 3610 C C . VAL A 1 461 ? -4.159 20.749 -4.900 1.00 90.31 461 VAL A C 1
ATOM 3612 O O . VAL A 1 461 ? -3.567 21.769 -4.523 1.00 90.31 461 VAL A O 1
ATOM 3615 N N . TYR A 1 462 ? -4.133 20.274 -6.143 1.00 89.25 462 TYR A N 1
ATOM 3616 C CA . TYR A 1 462 ? -3.561 20.999 -7.264 1.00 89.25 462 TYR A CA 1
ATOM 3617 C C . TYR A 1 462 ? -4.480 22.133 -7.711 1.00 89.25 462 TYR A C 1
ATOM 3619 O O . TYR A 1 462 ? -5.697 21.982 -7.783 1.00 89.25 462 TYR A O 1
ATOM 3627 N N . HIS A 1 463 ? -3.882 23.281 -8.001 1.00 81.94 463 HIS A N 1
ATOM 3628 C CA . HIS A 1 463 ? -4.563 24.446 -8.537 1.00 81.94 463 HIS A CA 1
ATOM 3629 C C . HIS A 1 463 ? -3.787 24.965 -9.740 1.00 81.94 463 HIS A C 1
ATOM 3631 O O . HIS A 1 463 ? -2.576 25.190 -9.671 1.00 81.94 463 HIS A O 1
ATOM 3637 N N . THR A 1 464 ? -4.500 25.164 -10.839 1.00 69.50 464 THR A N 1
ATOM 3638 C CA . THR A 1 464 ? -3.926 25.644 -12.089 1.00 69.50 464 THR A CA 1
ATOM 3639 C C . THR A 1 464 ? -3.699 27.149 -11.999 1.00 69.50 464 THR A C 1
ATOM 3641 O O . THR A 1 464 ? -4.625 27.926 -11.755 1.00 69.50 464 THR A O 1
ATOM 3644 N N . VAL A 1 465 ? -2.451 27.579 -12.175 1.00 65.00 465 VAL A N 1
ATOM 3645 C CA . VAL A 1 465 ? -2.040 28.983 -12.088 1.00 65.00 465 VAL A CA 1
ATOM 3646 C C . VAL A 1 465 ? -1.478 29.427 -13.434 1.00 65.00 465 VAL A C 1
ATOM 3648 O O . VAL A 1 465 ? -0.635 28.759 -14.034 1.00 65.00 465 VAL A O 1
ATOM 3651 N N . LYS A 1 466 ? -1.939 30.584 -13.927 1.00 55.47 466 LYS A N 1
ATOM 3652 C CA . LYS A 1 466 ? -1.316 31.245 -15.082 1.00 55.47 466 LYS A CA 1
ATOM 3653 C C . LYS A 1 466 ? 0.073 31.729 -14.669 1.00 55.47 466 LYS A C 1
ATOM 3655 O O . LYS A 1 466 ? 0.181 32.535 -13.743 1.00 55.47 466 LYS A O 1
ATOM 3660 N N . LYS A 1 467 ? 1.128 31.249 -15.332 1.00 50.97 467 LYS A N 1
ATOM 3661 C CA . LYS A 1 467 ? 2.492 31.693 -15.029 1.00 50.97 467 LYS A CA 1
ATOM 3662 C C . LYS A 1 467 ? 2.662 33.174 -15.405 1.00 50.97 467 LYS A C 1
ATOM 3664 O O . LYS A 1 467 ? 2.216 33.575 -16.480 1.00 50.97 467 LYS A O 1
ATOM 3669 N N . PRO A 1 468 ? 3.309 34.003 -14.567 1.00 41.88 468 PRO A N 1
ATOM 3670 C CA . PRO A 1 468 ? 3.658 35.362 -14.962 1.00 41.88 468 PRO A CA 1
ATOM 3671 C C . PRO A 1 468 ? 4.725 35.322 -16.068 1.00 41.88 468 PRO A C 1
ATOM 3673 O O . PRO A 1 468 ? 5.822 34.819 -15.838 1.00 41.88 468 PRO A O 1
ATOM 3676 N N . GLY A 1 469 ? 4.414 35.856 -17.254 1.00 52.69 469 GLY A N 1
ATOM 3677 C CA . GLY A 1 469 ? 5.405 36.133 -18.305 1.00 52.69 469 GLY A CA 1
ATOM 3678 C C . GLY A 1 469 ? 5.792 34.978 -19.240 1.00 52.69 469 GLY A C 1
ATOM 3679 O O . GLY A 1 469 ? 6.819 35.083 -19.901 1.00 52.69 469 GLY A O 1
ATOM 3680 N N . GLY A 1 470 ? 5.003 33.903 -19.333 1.00 43.00 470 GLY A N 1
ATOM 3681 C CA . GLY A 1 470 ? 5.210 32.853 -20.338 1.00 43.00 470 GLY A CA 1
ATOM 3682 C C . GLY A 1 470 ? 3.902 32.192 -20.767 1.00 43.00 470 GLY A C 1
ATOM 3683 O O . GLY A 1 470 ? 2.983 32.064 -19.956 1.00 43.00 470 GLY A O 1
ATOM 3684 N N . ASP A 1 471 ? 3.830 31.756 -22.025 1.00 38.00 471 ASP A N 1
ATOM 3685 C CA . ASP A 1 471 ? 2.717 30.957 -22.542 1.00 38.00 471 ASP A CA 1
ATOM 3686 C C . ASP A 1 471 ? 2.780 29.548 -21.931 1.00 38.00 471 ASP A C 1
ATOM 3688 O O . ASP A 1 471 ? 3.472 28.654 -22.413 1.00 38.00 471 ASP A O 1
ATOM 3692 N N . GLY A 1 472 ? 2.110 29.362 -20.790 1.00 49.19 472 GLY A N 1
ATOM 3693 C CA . GLY A 1 472 ? 1.949 28.055 -20.157 1.00 49.19 472 GLY A CA 1
ATOM 3694 C C . GLY A 1 472 ? 1.248 28.101 -18.796 1.00 49.19 472 GLY A C 1
ATOM 3695 O O . GLY A 1 472 ? 1.512 28.971 -17.962 1.00 49.19 472 GLY A O 1
ATOM 3696 N N . MET A 1 473 ? 0.367 27.129 -18.544 1.00 48.94 473 MET A N 1
ATOM 3697 C CA . MET A 1 473 ? -0.205 26.874 -17.217 1.00 48.94 473 MET A CA 1
ATOM 3698 C C . MET A 1 473 ? 0.811 26.131 -16.331 1.00 48.94 473 MET A C 1
ATOM 3700 O O . MET A 1 473 ? 1.538 25.252 -16.789 1.00 48.94 473 MET A O 1
ATOM 3704 N N . GLY A 1 474 ? 0.911 26.518 -15.058 1.00 59.09 474 GLY A N 1
ATOM 3705 C CA . GLY A 1 474 ? 1.628 25.776 -14.017 1.00 59.09 474 GLY A CA 1
ATOM 3706 C C . GLY A 1 474 ? 0.646 25.173 -13.015 1.00 59.09 474 GLY A C 1
ATOM 3707 O O . GLY A 1 474 ? -0.466 25.675 -12.873 1.00 59.09 474 GLY A O 1
ATOM 3708 N N . MET A 1 475 ? 1.053 24.116 -12.313 1.00 72.06 475 MET A N 1
ATOM 3709 C CA . MET A 1 475 ? 0.245 23.503 -11.256 1.00 72.06 475 MET A CA 1
ATOM 3710 C C . MET A 1 475 ? 0.896 23.753 -9.900 1.00 72.06 475 MET A C 1
ATOM 3712 O O . MET A 1 475 ? 2.016 23.302 -9.656 1.00 72.06 475 MET A O 1
ATOM 3716 N N . ASP A 1 476 ? 0.183 24.450 -9.019 1.00 82.06 476 ASP A N 1
ATOM 3717 C CA . ASP A 1 476 ? 0.609 24.671 -7.641 1.00 82.06 476 ASP A CA 1
ATOM 3718 C C . ASP A 1 476 ? -0.119 23.713 -6.703 1.00 82.06 476 ASP A C 1
ATOM 3720 O O . ASP A 1 476 ? -1.327 23.509 -6.814 1.00 82.06 476 ASP A O 1
ATOM 3724 N N . LEU A 1 477 ? 0.612 23.144 -5.743 1.00 85.62 477 LEU A N 1
ATOM 3725 C CA . LEU A 1 477 ? 0.042 22.256 -4.735 1.00 85.62 477 LEU A CA 1
ATOM 3726 C C . LEU A 1 477 ? -0.201 23.012 -3.426 1.00 85.62 477 LEU A C 1
ATOM 3728 O O . LEU A 1 477 ? 0.664 23.734 -2.922 1.00 85.62 477 LEU A O 1
ATOM 3732 N N . GLY A 1 478 ? -1.378 22.821 -2.842 1.00 88.00 478 GLY A N 1
ATOM 3733 C CA . GLY A 1 478 ? -1.764 23.481 -1.600 1.00 88.00 478 GLY A CA 1
ATOM 3734 C C . GLY A 1 478 ? -2.766 22.684 -0.782 1.00 88.00 478 GLY A C 1
ATOM 3735 O O . GLY A 1 478 ? -3.001 21.502 -1.026 1.00 88.00 478 GLY A O 1
ATOM 3736 N N . ARG A 1 479 ? -3.348 23.337 0.223 1.00 88.06 479 ARG A N 1
ATOM 3737 C CA . ARG A 1 479 ? -4.349 22.742 1.119 1.00 88.06 479 ARG A CA 1
ATOM 3738 C C . ARG A 1 479 ? -5.458 23.729 1.440 1.00 88.06 479 ARG A C 1
ATOM 3740 O O . ARG A 1 479 ? -5.254 24.940 1.416 1.00 88.06 479 ARG A O 1
ATOM 3747 N N . TYR A 1 480 ? -6.615 23.213 1.832 1.00 85.06 480 TYR A N 1
ATOM 3748 C CA . TYR A 1 480 ? -7.706 24.047 2.326 1.00 85.06 480 TYR A CA 1
ATOM 3749 C C . TYR A 1 480 ? -7.573 24.320 3.830 1.00 85.06 480 TYR A C 1
ATOM 3751 O O . TYR A 1 480 ? -7.603 23.403 4.650 1.00 85.06 480 TYR A O 1
ATOM 3759 N N . GLY A 1 481 ? -7.460 25.600 4.195 1.00 83.94 481 GLY A N 1
ATOM 3760 C CA . GLY A 1 481 ? -7.452 26.101 5.573 1.00 83.94 481 GLY A CA 1
ATOM 3761 C C . GLY A 1 481 ? -8.683 26.960 5.898 1.00 83.94 481 GLY A C 1
ATOM 3762 O O . GLY A 1 481 ? -9.351 27.487 5.005 1.00 83.94 481 GLY A O 1
ATOM 3763 N N . LYS A 1 482 ? -9.008 27.123 7.190 1.00 79.88 482 LYS A N 1
ATOM 3764 C CA . LYS A 1 482 ? -10.040 28.072 7.660 1.00 79.88 482 LYS A CA 1
ATOM 3765 C C . LYS A 1 482 ? -9.388 29.412 8.010 1.00 79.88 482 LYS A C 1
ATOM 3767 O O . LYS A 1 482 ? -8.521 29.450 8.877 1.00 79.88 482 LYS A O 1
ATOM 3772 N N . LYS A 1 483 ? -9.845 30.521 7.413 1.00 56.44 483 LYS A N 1
ATOM 3773 C CA . LYS A 1 483 ? -9.324 31.878 7.696 1.00 56.44 483 LYS A CA 1
ATOM 3774 C C . LYS A 1 483 ? -10.328 32.739 8.491 1.00 56.44 483 LYS A C 1
ATOM 3776 O O . LYS A 1 483 ? -11.521 32.738 8.187 1.00 56.44 483 LYS A O 1
ATOM 3781 N N . GLY A 1 484 ? -9.840 33.497 9.486 1.00 53.62 484 GLY A N 1
ATOM 3782 C CA . GLY A 1 484 ? -10.589 34.497 10.280 1.00 53.62 484 GLY A CA 1
ATOM 3783 C C . GLY A 1 484 ? -11.010 34.059 11.701 1.00 53.62 484 GLY A C 1
ATOM 3784 O O . GLY A 1 484 ? -11.205 32.875 11.957 1.00 53.62 484 GLY A O 1
ATOM 3785 N N . LYS A 1 485 ? -11.211 35.024 12.626 1.00 45.84 485 LYS A N 1
ATOM 3786 C CA . LYS A 1 485 ? -11.513 34.809 14.072 1.00 45.84 485 LYS A CA 1
ATOM 3787 C C . LYS A 1 485 ? -12.767 33.955 14.373 1.00 45.84 485 LYS A C 1
ATOM 3789 O O . LYS A 1 485 ? -12.958 33.544 15.511 1.00 45.84 485 LYS A O 1
ATOM 3794 N N . LYS A 1 486 ? -13.623 33.687 13.376 1.00 52.59 486 LYS A N 1
ATOM 3795 C CA . LYS A 1 486 ? -14.828 32.834 13.469 1.00 52.59 486 LYS A CA 1
ATOM 3796 C C . LYS A 1 486 ? -14.921 31.811 12.315 1.00 52.59 486 LYS A C 1
ATOM 3798 O O . LYS A 1 486 ? -16.023 31.517 11.869 1.00 52.59 486 LYS A O 1
ATOM 3803 N N . GLY A 1 487 ? -13.786 31.352 11.772 1.00 54.38 487 GLY A N 1
ATOM 3804 C CA . GLY A 1 487 ? -13.637 30.607 10.507 1.00 54.38 487 GLY A CA 1
ATOM 3805 C C . GLY A 1 487 ? -14.804 29.698 10.080 1.00 54.38 487 GLY A C 1
ATOM 3806 O O . GLY A 1 487 ? -14.940 28.576 10.564 1.00 54.38 487 GLY A O 1
ATOM 3807 N N . LYS A 1 488 ? -15.612 30.176 9.120 1.00 60.53 488 LYS A N 1
ATOM 3808 C CA . LYS A 1 488 ? -16.736 29.434 8.510 1.00 60.53 488 LYS A CA 1
ATOM 3809 C C . LYS A 1 488 ? -16.497 28.992 7.058 1.00 60.53 488 LYS A C 1
ATOM 3811 O O . LYS A 1 488 ? -17.242 28.145 6.585 1.00 60.53 488 LYS A O 1
ATOM 3816 N N . LYS A 1 489 ? -15.502 29.540 6.345 1.00 76.75 489 LYS A N 1
ATOM 3817 C CA . LYS A 1 489 ? -15.236 29.229 4.926 1.00 76.75 489 LYS A CA 1
ATOM 3818 C C . LYS A 1 489 ? -13.851 28.609 4.734 1.00 76.75 489 LYS A C 1
ATOM 3820 O O . LYS A 1 489 ? -12.884 29.070 5.344 1.00 76.75 489 LYS A O 1
ATOM 3825 N N . TRP A 1 490 ? -13.790 27.585 3.887 1.00 83.12 490 TRP A N 1
ATOM 3826 C CA . TRP A 1 490 ? -12.562 26.937 3.437 1.00 83.12 490 TRP A CA 1
ATOM 3827 C C . TRP A 1 490 ? -11.908 27.769 2.338 1.00 83.12 490 TRP A C 1
ATOM 3829 O O . TRP A 1 490 ? -12.596 28.241 1.434 1.00 83.12 490 TRP A O 1
ATOM 3839 N N . LYS A 1 491 ? -10.592 27.966 2.420 1.00 87.12 491 LYS A N 1
ATOM 3840 C CA . LYS A 1 491 ? -9.813 28.657 1.392 1.00 87.12 491 LYS A CA 1
ATOM 3841 C C . LYS A 1 491 ? -8.559 27.854 1.075 1.00 87.12 491 LYS A C 1
ATOM 3843 O O . LYS A 1 491 ? -7.882 27.409 1.998 1.00 87.12 491 LYS A O 1
ATOM 3848 N N . TRP A 1 492 ? -8.272 27.690 -0.212 1.00 88.12 492 TRP A N 1
ATOM 3849 C CA . TRP A 1 492 ? -7.026 27.093 -0.672 1.00 88.12 492 TRP A CA 1
ATOM 3850 C C . TRP A 1 492 ? -5.850 28.026 -0.368 1.00 88.12 492 TRP A C 1
ATOM 3852 O O . TRP A 1 492 ? -5.919 29.238 -0.603 1.00 88.12 492 TRP A O 1
ATOM 3862 N N . GLU A 1 493 ? -4.783 27.456 0.176 1.00 86.44 493 GLU A N 1
ATOM 3863 C CA . GLU A 1 493 ? -3.526 28.131 0.463 1.00 86.44 493 GLU A CA 1
ATOM 3864 C C . GLU A 1 493 ? -2.380 27.291 -0.101 1.00 86.44 493 GLU A C 1
ATOM 3866 O O . GLU A 1 493 ? -2.295 26.083 0.149 1.00 86.44 493 GLU A O 1
ATOM 3871 N N . MET A 1 494 ? -1.508 27.947 -0.868 1.00 81.88 494 MET A N 1
ATOM 3872 C CA . MET A 1 494 ? -0.317 27.334 -1.446 1.00 81.88 494 MET A CA 1
ATOM 3873 C C . MET A 1 494 ? 0.589 26.814 -0.335 1.00 81.88 494 MET A C 1
ATOM 3875 O O . MET A 1 494 ? 0.794 27.489 0.680 1.00 81.88 494 MET A O 1
ATOM 3879 N N . ARG A 1 495 ? 1.159 25.625 -0.531 1.00 73.31 495 ARG A N 1
ATOM 3880 C CA . ARG A 1 495 ? 2.169 25.121 0.392 1.00 73.31 495 ARG A CA 1
ATOM 3881 C C . ARG A 1 495 ? 3.510 25.800 0.155 1.00 73.31 495 ARG A C 1
ATOM 3883 O O . ARG A 1 495 ? 3.936 25.985 -0.981 1.00 73.31 495 ARG A O 1
ATOM 3890 N N . THR A 1 496 ? 4.206 26.127 1.238 1.00 64.88 496 THR A N 1
ATOM 3891 C CA . THR A 1 496 ? 5.574 26.631 1.138 1.00 64.88 496 THR A CA 1
ATOM 3892 C C . THR A 1 496 ? 6.544 25.468 0.902 1.00 64.88 496 THR A C 1
ATOM 3894 O O . THR A 1 496 ? 6.355 24.385 1.462 1.00 64.88 496 THR A O 1
ATOM 3897 N N . PRO A 1 497 ? 7.620 25.668 0.118 1.00 55.81 497 PRO A N 1
ATOM 3898 C CA . PRO A 1 497 ? 8.627 24.635 -0.132 1.00 55.81 497 PRO A CA 1
ATOM 3899 C C . PRO A 1 497 ? 9.257 24.024 1.129 1.00 55.81 497 PRO A C 1
ATOM 3901 O O . PRO A 1 497 ? 9.767 22.915 1.050 1.00 55.81 497 PRO A O 1
ATOM 3904 N N . GLY A 1 498 ? 9.214 24.731 2.267 1.00 57.47 498 GLY A N 1
ATOM 3905 C CA . GLY A 1 498 ? 9.738 24.303 3.569 1.00 57.47 498 GLY A CA 1
ATOM 3906 C C . GLY A 1 498 ? 8.780 23.497 4.451 1.00 57.47 498 GLY A C 1
ATOM 3907 O O . GLY A 1 498 ? 9.126 23.220 5.595 1.00 57.47 498 GLY A O 1
ATOM 3908 N N . ASP A 1 499 ? 7.574 23.163 3.984 1.00 69.19 499 ASP A N 1
ATOM 3909 C CA . ASP A 1 499 ? 6.644 22.347 4.769 1.00 69.19 499 ASP A CA 1
ATOM 3910 C C . ASP A 1 499 ? 7.151 20.885 4.864 1.00 69.19 499 ASP A C 1
ATOM 3912 O O . ASP A 1 499 ? 7.308 20.243 3.819 1.00 69.19 499 ASP A O 1
ATOM 3916 N N . PRO A 1 500 ? 7.400 20.336 6.075 1.00 63.16 500 PRO A N 1
ATOM 3917 C CA . PRO A 1 500 ? 8.034 19.026 6.251 1.00 63.16 500 PRO A CA 1
ATOM 3918 C C . PRO A 1 500 ? 7.323 17.869 5.543 1.00 63.16 500 PRO A C 1
ATOM 3920 O O . PRO A 1 500 ? 7.977 17.037 4.924 1.00 63.16 500 PRO A O 1
ATOM 3923 N N . GLU A 1 501 ? 5.991 17.838 5.564 1.00 57.75 501 GLU A N 1
ATOM 3924 C CA . GLU A 1 501 ? 5.209 16.767 4.926 1.00 57.75 501 GLU A CA 1
ATOM 3925 C C . GLU A 1 501 ? 5.260 16.881 3.389 1.00 57.75 501 GLU A C 1
ATOM 3927 O O . GLU A 1 501 ? 5.182 15.886 2.671 1.00 57.75 501 GLU A O 1
ATOM 3932 N N . PHE A 1 502 ? 5.443 18.090 2.850 1.00 65.25 502 PHE A N 1
ATOM 3933 C CA . PHE A 1 502 ? 5.634 18.295 1.411 1.00 65.25 502 PHE A CA 1
ATOM 3934 C C . PHE A 1 502 ? 7.052 17.970 0.962 1.00 65.25 502 PHE A C 1
ATOM 3936 O O . PHE A 1 502 ? 7.231 17.394 -0.110 1.00 65.25 502 PHE A O 1
ATOM 3943 N N . MET A 1 503 ? 8.048 18.304 1.783 1.00 63.06 503 MET A N 1
ATOM 3944 C CA . MET A 1 503 ? 9.429 17.880 1.569 1.00 63.06 503 MET A CA 1
ATOM 3945 C C . MET A 1 503 ? 9.538 16.356 1.576 1.00 63.06 503 MET A C 1
ATOM 3947 O O . MET A 1 503 ? 10.116 15.789 0.654 1.00 63.06 503 MET A O 1
ATOM 3951 N N . GLU A 1 504 ? 8.919 15.692 2.552 1.00 61.47 504 GLU A N 1
ATOM 3952 C CA . GLU A 1 504 ? 8.872 14.234 2.630 1.00 61.47 504 GLU A CA 1
ATOM 3953 C C . GLU A 1 504 ? 8.216 13.632 1.383 1.00 61.47 504 GLU A C 1
ATOM 3955 O O . GLU A 1 504 ? 8.810 12.792 0.710 1.00 61.47 504 GLU A O 1
ATOM 3960 N N . MET A 1 505 ? 7.037 14.118 0.994 1.00 62.25 505 MET A N 1
ATOM 3961 C CA . MET A 1 505 ? 6.358 13.625 -0.202 1.00 62.25 505 MET A CA 1
ATOM 3962 C C . MET A 1 505 ? 7.170 13.856 -1.491 1.00 62.25 505 MET A C 1
ATOM 3964 O O . MET A 1 505 ? 7.164 12.997 -2.376 1.00 62.25 505 MET A O 1
ATOM 3968 N N . ARG A 1 506 ? 7.883 14.988 -1.608 1.00 62.78 506 ARG A N 1
ATOM 3969 C CA . ARG A 1 506 ? 8.796 15.263 -2.731 1.00 62.78 506 ARG A CA 1
ATOM 3970 C C . ARG A 1 506 ? 9.945 14.267 -2.772 1.00 62.78 506 ARG A C 1
ATOM 3972 O O . ARG A 1 506 ? 10.164 13.662 -3.816 1.00 62.78 506 ARG A O 1
ATOM 3979 N N . LEU A 1 507 ? 10.631 14.074 -1.646 1.00 56.06 507 LEU A N 1
ATOM 3980 C CA . LEU A 1 507 ? 11.736 13.122 -1.530 1.00 56.06 507 LEU A CA 1
ATOM 3981 C C . LEU A 1 507 ? 11.278 11.712 -1.900 1.00 56.06 507 LEU A C 1
ATOM 3983 O O . LEU A 1 507 ? 11.943 11.033 -2.679 1.00 56.06 507 LEU A O 1
ATOM 3987 N N . GLN A 1 508 ? 10.102 11.306 -1.418 1.00 53.16 508 GLN A N 1
ATOM 3988 C CA . GLN A 1 508 ? 9.548 10.000 -1.737 1.00 53.16 508 GLN A CA 1
ATOM 3989 C C . GLN A 1 508 ? 9.201 9.849 -3.223 1.00 53.16 508 GLN A C 1
ATOM 3991 O O . GLN A 1 508 ? 9.467 8.797 -3.796 1.00 53.16 508 GLN A O 1
ATOM 3996 N N . ASN A 1 509 ? 8.626 10.871 -3.866 1.00 56.31 509 ASN A N 1
ATOM 3997 C CA . ASN A 1 509 ? 8.347 10.816 -5.304 1.00 56.31 509 ASN A CA 1
ATOM 3998 C C . ASN A 1 509 ? 9.633 10.738 -6.132 1.00 56.31 509 ASN A C 1
ATOM 4000 O O . ASN A 1 509 ? 9.723 9.934 -7.053 1.00 56.31 509 ASN A O 1
ATOM 4004 N N . THR A 1 510 ? 10.633 11.548 -5.784 1.00 52.69 510 THR A N 1
ATOM 4005 C CA . THR A 1 510 ? 11.936 11.572 -6.458 1.00 52.69 510 THR A CA 1
ATOM 4006 C C . THR A 1 510 ? 12.637 10.230 -6.398 1.00 52.69 510 THR A C 1
ATOM 4008 O O . THR A 1 510 ? 13.171 9.762 -7.397 1.00 52.69 510 THR A O 1
ATOM 4011 N N . ALA A 1 511 ? 12.575 9.557 -5.260 1.00 47.41 511 ALA A N 1
ATOM 4012 C CA . ALA A 1 511 ? 13.174 8.243 -5.137 1.00 47.41 511 ALA A CA 1
ATOM 4013 C C . ALA A 1 511 ? 12.418 7.155 -5.922 1.00 47.41 511 ALA A C 1
ATOM 4015 O O . ALA A 1 511 ? 13.051 6.345 -6.591 1.00 47.41 511 ALA A O 1
ATOM 4016 N N . LEU A 1 512 ? 11.078 7.170 -5.900 1.00 48.34 512 LEU A N 1
ATOM 4017 C CA . LEU A 1 512 ? 10.246 6.228 -6.668 1.00 48.34 512 LEU A CA 1
ATOM 4018 C C . LEU A 1 512 ? 10.421 6.362 -8.185 1.00 48.34 512 LEU A C 1
ATOM 4020 O O . LEU A 1 512 ? 10.041 5.468 -8.933 1.00 48.34 512 LEU A O 1
ATOM 4024 N N . THR A 1 513 ? 10.956 7.491 -8.640 1.00 50.88 513 THR A N 1
ATOM 4025 C CA . THR A 1 513 ? 11.031 7.851 -10.057 1.00 50.88 513 THR A CA 1
ATOM 4026 C C . THR A 1 513 ? 12.462 7.898 -10.586 1.00 50.88 513 THR A C 1
ATOM 4028 O O . THR A 1 513 ? 12.729 8.542 -11.599 1.00 50.88 513 THR A O 1
ATOM 4031 N N . GLY A 1 514 ? 13.409 7.256 -9.892 1.00 56.69 514 GLY A N 1
ATOM 4032 C CA . GLY A 1 514 ? 14.814 7.224 -10.309 1.00 56.69 514 GLY A CA 1
ATOM 4033 C C . GLY A 1 514 ? 15.477 8.606 -10.345 1.00 56.69 514 GLY A C 1
ATOM 4034 O O . GLY A 1 514 ? 16.393 8.826 -11.131 1.00 56.69 514 GLY A O 1
ATOM 4035 N N . GLY A 1 515 ? 15.000 9.546 -9.524 1.00 59.22 515 GLY A N 1
ATOM 4036 C CA . GLY A 1 515 ? 15.521 10.908 -9.423 1.00 59.22 515 GLY A CA 1
ATOM 4037 C C . GLY A 1 515 ? 14.623 12.001 -10.010 1.00 59.22 515 GLY A C 1
ATOM 4038 O O . GLY A 1 515 ? 14.956 13.172 -9.846 1.00 59.22 515 GLY A O 1
ATOM 4039 N N . MET A 1 516 ? 13.484 11.676 -10.637 1.00 72.31 516 MET A N 1
ATOM 4040 C CA . MET A 1 516 ? 12.601 12.700 -11.214 1.00 72.31 516 MET A CA 1
ATOM 4041 C C . MET A 1 516 ? 11.792 13.450 -10.146 1.00 72.31 516 MET A C 1
ATOM 4043 O O . MET A 1 516 ? 11.100 12.906 -9.289 1.00 72.31 516 MET A O 1
ATOM 4047 N N . THR A 1 517 ? 11.824 14.767 -10.193 1.00 78.12 517 THR A N 1
ATOM 4048 C CA . THR A 1 517 ? 10.968 15.612 -9.366 1.00 78.12 517 THR A CA 1
ATOM 4049 C C . THR A 1 517 ? 9.498 15.487 -9.783 1.00 78.12 517 THR A C 1
ATOM 4051 O O . THR A 1 517 ? 9.171 15.125 -10.912 1.00 78.12 517 THR A O 1
ATOM 4054 N N . VAL A 1 518 ? 8.577 15.827 -8.874 1.00 78.56 518 VAL A N 1
ATOM 4055 C CA . VAL A 1 518 ? 7.133 15.849 -9.183 1.00 78.56 518 VAL A CA 1
ATOM 4056 C C . VAL A 1 518 ? 6.826 16.694 -10.439 1.00 78.56 518 VAL A C 1
ATOM 4058 O O . VAL A 1 518 ? 6.134 16.189 -11.323 1.00 78.56 518 VAL A O 1
ATOM 4061 N N . PRO A 1 519 ? 7.371 17.919 -10.609 1.00 84.44 519 PRO A N 1
ATOM 4062 C CA . PRO A 1 519 ? 7.191 18.683 -11.846 1.00 84.44 519 PRO A CA 1
ATOM 4063 C C . PRO A 1 519 ? 7.701 17.978 -13.109 1.00 84.44 519 PRO A C 1
ATOM 4065 O O . PRO A 1 519 ? 7.083 18.113 -14.158 1.00 84.44 519 PRO A O 1
ATOM 4068 N N . GLU A 1 520 ? 8.795 17.217 -13.028 1.00 82.88 520 GLU A N 1
ATOM 4069 C CA . GLU A 1 520 ? 9.297 16.442 -14.170 1.00 82.88 520 GLU A CA 1
ATOM 4070 C C . GLU A 1 520 ? 8.366 15.278 -14.510 1.00 82.88 520 GLU A C 1
ATOM 4072 O O . GLU A 1 520 ? 8.105 15.045 -15.685 1.00 82.88 520 GLU A O 1
ATOM 4077 N N . THR A 1 521 ? 7.791 14.598 -13.512 1.00 83.00 521 THR A N 1
ATOM 4078 C CA . THR A 1 521 ? 6.784 13.555 -13.774 1.00 83.00 521 THR A CA 1
ATOM 4079 C C . THR A 1 521 ? 5.502 14.112 -14.392 1.00 83.00 521 THR A C 1
ATOM 4081 O O . THR A 1 521 ? 4.963 13.508 -15.314 1.00 83.00 521 THR A O 1
ATOM 4084 N N . TRP A 1 522 ? 5.056 15.298 -13.958 1.00 88.06 522 TRP A N 1
ATOM 4085 C CA . TRP A 1 522 ? 3.951 16.021 -14.598 1.00 88.06 522 TRP A CA 1
ATOM 4086 C C . TRP A 1 522 ? 4.288 16.438 -16.023 1.00 88.06 522 TRP A C 1
ATOM 4088 O O . TRP A 1 522 ? 3.440 16.356 -16.902 1.00 88.06 522 TRP A O 1
ATOM 4098 N N . LYS A 1 523 ? 5.527 16.875 -16.263 1.00 88.44 523 LYS A N 1
ATOM 4099 C CA . LYS A 1 523 ? 5.993 17.221 -17.602 1.00 88.44 523 LYS A CA 1
ATOM 4100 C C . LYS A 1 523 ? 5.929 16.007 -18.530 1.00 88.44 523 LYS A C 1
ATOM 4102 O O . LYS A 1 523 ? 5.339 16.127 -19.592 1.00 88.44 523 LYS A O 1
ATOM 4107 N N . VAL A 1 524 ? 6.439 14.850 -18.099 1.00 87.56 524 VAL A N 1
ATOM 4108 C CA . VAL A 1 524 ? 6.338 13.600 -18.872 1.00 87.56 524 VAL A CA 1
ATOM 4109 C C . VAL A 1 524 ? 4.877 13.240 -19.144 1.00 87.56 524 VAL A C 1
ATOM 4111 O O . VAL A 1 524 ? 4.543 12.927 -20.275 1.00 87.56 524 VAL A O 1
ATOM 4114 N N . TYR A 1 525 ? 3.999 13.336 -18.142 1.00 89.75 525 TYR A N 1
ATOM 4115 C CA . TYR A 1 525 ? 2.566 13.072 -18.313 1.00 89.75 525 TYR A CA 1
ATOM 4116 C C . TYR A 1 525 ? 1.880 14.023 -19.308 1.00 89.75 525 TYR A C 1
ATOM 4118 O O . TYR A 1 525 ? 1.066 13.571 -20.100 1.00 89.75 525 TYR A O 1
ATOM 4126 N N . ASN A 1 526 ? 2.213 15.315 -19.288 1.00 87.31 526 ASN A N 1
ATOM 4127 C CA . ASN A 1 526 ? 1.623 16.317 -20.183 1.00 87.31 526 ASN A CA 1
ATOM 4128 C C . ASN A 1 526 ? 2.213 16.291 -21.606 1.00 87.31 526 ASN A C 1
ATOM 4130 O O . ASN A 1 526 ? 1.629 16.855 -22.533 1.00 87.31 526 ASN A O 1
ATOM 4134 N N . GLU A 1 527 ? 3.418 15.740 -21.761 1.00 85.44 527 GLU A N 1
ATOM 4135 C CA . GLU A 1 527 ? 4.077 15.544 -23.056 1.00 85.44 527 GLU A CA 1
ATOM 4136 C C . GLU A 1 527 ? 3.673 14.225 -23.721 1.00 85.44 527 GLU A C 1
ATOM 4138 O O . GLU A 1 527 ? 3.808 14.126 -24.947 1.00 85.44 527 GLU A O 1
ATOM 4143 N N . LEU A 1 528 ? 3.180 13.272 -22.916 1.00 82.81 528 LEU A N 1
ATOM 4144 C CA . LEU A 1 528 ? 2.573 12.018 -23.353 1.00 82.81 528 LEU A CA 1
ATOM 4145 C C . LEU A 1 528 ? 1.380 12.270 -24.264 1.00 82.81 528 LEU A C 1
ATOM 4147 O O . LEU A 1 528 ? 1.213 11.426 -25.165 1.00 82.81 528 LEU A O 1
#

InterPro domains:
  IPR002893 Zinc finger, MYND-type [PF01753] (248-288)
  IPR002893 Zinc finger, MYND-type [PS50865] (248-288)

Nearest PDB structures (foldseek):
  6e4u-assembly1_A  TM=3.096E-01  e=6.381E+00  Rattus norvegicus

Radius of gyration: 25.82 Å; Cα contacts (8 Å, |Δi|>4): 819; chains: 1; bounding box: 61×68×68 Å

pLDDT: mean 76.84, std 14.95, range [32.53, 95.06]

Sequence (528 aa):
MGALNTWLAIHVITFEYLANAVVWVNGGVDYNLATPRALVIHVGARKRRSDNDNPATAIFLKSVEILPKGSRVYLGDHWYKLEENRVEREPLYRKILPPNFVGLMPTVAVLEVPGYGPVACQAQFPLFRPIGDGGKPLDEKTITALGDITSMISASVAIGHSYERPVIYTQALPEVDHRVRSKKTWKKERLEKWDWDVQMTRLMRDRPESHKLKSGLGSVALWDMFNNWGDRPAVPLPLAGPGQVPCCDQCKRQGSTETLKRCGGCSTMLYCSKECQKAAWTSHKTLCRRPRGNANPSPINVAKIVGDWILVHTETFEALLNTTVYLGGGVAHALSEPRGIVCRLNMRNDWNGNPAAPFHLVSFLLEHRDEAEILGDQWDGLMESRKKAEGPFKVAETPEIAGIIPIVFSIRDNGSNFVVNNYFPVNHTRLADDTALDPRTRVALFGLNVHCKRCLDGGLVYHTVKKPGGDGMGMDLGRYGKKGKKGKKWKWEMRTPGDPEFMEMRLQNTALTGGMTVPETWKVYNEL

Foldseek 3Di:
DVLVQLLCVQALVLVLLLVQLQQLLVFHDCVLVVAAKAKEWEKEADDDPDPLDFSLQRIATDDIDIGHQPPDPVSVVCVVVLVVVFVVCFVVCCFPWDPQWDGKHWYWYWYQDVPPGIDIFTFIHIYGFFPPPPPDRDDPLLSLLSVLVSVLSSLCSNVSWHWDPDLFLVQLDTWTWHWDDDPSDTDIDTPPPDDQQVVSVVSLVVDPPRDDSPSPDGRRVSSVSSSSGGDGDNDDDPGRGTDDQDAAPQPRHGDHPVQWDADPQPSPGTHNDPVSVVVCCVVCVVVSPPDPPPDPQDLVNVLVLVVLQCVQAVVLVQLLVQLQQLLVQHDCVLPVALKAWEWEWEADPPDPPFSLAGTATPDTHIDHLVGDVQCVVCVVVLVVVQVVQVVVVVQVVDQQFPGKHKYWYWYDYPNDTHIHIDIDTHTDDPDPGSSDDDPLLNLLSVLSNVLSSCCSNVSKGWDWDDDPPDPDIDIFIWHWDFDDPVGDDTDTDGDDPPDPVVVSSQSVSCSSNVRDGNVRSVVSSVND

Secondary structure (DSSP, 8-state):
-HHHHHHHHHTHHHHHHHHHHHHHHTT-HHHHHHS-EEEEEEEEEPPPS-TT--TTTSEEEEEEEEEEGGGSHHHHTTHHHHHHHHHHHHHHHHHHS-TTEEEEEEEEEEEEETTTEEEEEEEEEEEEPPTT-TTPPPPHHHHHHHHHHHHHHHHHHHTT-EEE--SSTT--S-EEEEEEEETTEEEEEE-TT--HHHHHHHHHHT-SS--S-TT---HHHHHHHHHTT----SS--TT-S-----B-TTT--B--TTTSEEPTTTS--EESSHHHHHHTHHHHHHHHT----S-SPPHHHHHHHHHHHHHHTHHHHHHHHHHHHHHTTHHHHHHHSSEEEEEEEEE-TT--S-TT-SEEEEEEEEEETTT-HHHHTTHHHHHHHHHHHHHHHTGGG-TTEEEEEEEEEEEEETTEEEEEEEEEEEEPPSSS-TTS--HHHHHHHHHHHHHHHHHHHHTEEEEEEEPTTSS-EEEEEEEEEE-STT--SEEEEEPPTT-HHHHHHHHHHHHHTTT--HHHHHHHHHH-